Protein AF-A0AAD2CKQ7-F1 (afdb_monomer_lite)

Structure (mmCIF, N/CA/C/O backbone):
data_AF-A0AAD2CKQ7-F1
#
_entry.id   AF-A0AAD2CKQ7-F1
#
loop_
_atom_site.group_PDB
_atom_site.id
_atom_site.type_symbol
_atom_site.label_atom_id
_atom_site.label_alt_id
_atom_site.label_comp_id
_atom_site.label_asym_id
_atom_site.label_entity_id
_atom_site.label_seq_id
_atom_site.pdbx_PDB_ins_code
_atom_site.Cartn_x
_atom_site.Cartn_y
_atom_site.Cartn_z
_atom_site.occupancy
_atom_site.B_iso_or_equiv
_atom_site.auth_seq_id
_atom_site.auth_comp_id
_atom_site.auth_asym_id
_atom_site.auth_atom_id
_atom_site.pdbx_PDB_model_num
ATOM 1 N N . MET A 1 1 ? -35.924 -0.822 -44.229 1.00 29.89 1 MET A N 1
ATOM 2 C CA . MET A 1 1 ? -36.493 -1.014 -45.579 1.00 29.89 1 MET A CA 1
ATOM 3 C C . MET A 1 1 ? -35.326 -1.364 -46.501 1.00 29.89 1 MET A C 1
ATOM 5 O O . MET A 1 1 ? -34.455 -0.525 -46.632 1.00 29.89 1 MET A O 1
ATOM 9 N N . TRP A 1 2 ? -35.313 -2.608 -47.019 1.00 25.52 2 TRP A N 1
ATOM 10 C CA . TRP A 1 2 ? -34.448 -3.204 -48.075 1.00 25.52 2 TRP A CA 1
ATOM 11 C C . TRP A 1 2 ? -32.938 -3.377 -47.762 1.00 25.52 2 TRP A C 1
ATOM 13 O O . TRP A 1 2 ? -32.227 -2.394 -47.634 1.00 25.52 2 TRP A O 1
ATOM 23 N N . MET A 1 3 ? -32.444 -4.581 -47.395 1.00 25.06 3 MET A N 1
ATOM 24 C CA . MET A 1 3 ? -32.081 -5.797 -48.195 1.00 25.06 3 MET A CA 1
ATOM 25 C C . MET A 1 3 ? -30.834 -5.595 -49.085 1.00 25.06 3 MET A C 1
ATOM 27 O O . MET A 1 3 ? -30.822 -4.675 -49.887 1.00 25.06 3 MET A O 1
ATOM 31 N N . SER A 1 4 ? -29.747 -6.383 -48.984 1.00 27.98 4 SER A N 1
ATOM 32 C CA . SER A 1 4 ? -29.576 -7.836 -49.275 1.00 27.98 4 SER A CA 1
ATOM 33 C C . SER A 1 4 ? -28.221 -8.336 -48.671 1.00 27.98 4 SER A C 1
ATOM 35 O O . SER A 1 4 ? -27.315 -7.521 -48.556 1.00 27.98 4 SER A O 1
ATOM 37 N N . LYS A 1 5 ? -27.995 -9.522 -48.051 1.00 27.36 5 LYS A N 1
ATOM 38 C CA . LYS A 1 5 ? -28.009 -10.963 -48.466 1.00 27.36 5 LYS A CA 1
ATOM 39 C C . LYS A 1 5 ? -27.278 -11.205 -49.805 1.00 27.36 5 LYS A C 1
ATOM 41 O O . LYS A 1 5 ? -27.651 -10.577 -50.776 1.00 27.36 5 LYS A O 1
ATOM 46 N N . SER A 1 6 ? -26.302 -12.100 -50.022 1.00 26.55 6 SER A N 1
ATOM 47 C CA . SER A 1 6 ? -25.874 -13.408 -49.455 1.00 26.55 6 SER A CA 1
ATOM 48 C C . SER A 1 6 ? -24.613 -13.858 -50.268 1.00 26.55 6 SER A C 1
ATOM 50 O O . SER A 1 6 ? -24.426 -13.322 -51.355 1.00 26.55 6 SER A O 1
ATOM 52 N N . TRP A 1 7 ? -23.659 -14.695 -49.819 1.00 23.72 7 TRP A N 1
ATOM 53 C CA . TRP A 1 7 ? -23.533 -16.169 -50.021 1.00 23.72 7 TRP A CA 1
ATOM 54 C C . TRP A 1 7 ? -22.093 -16.592 -49.592 1.00 23.72 7 TRP A C 1
ATOM 56 O O . TRP A 1 7 ? -21.131 -16.028 -50.093 1.00 23.72 7 TRP A O 1
ATOM 66 N N . ILE A 1 8 ? -21.896 -17.382 -48.526 1.00 24.41 8 ILE A N 1
ATOM 67 C CA . ILE A 1 8 ? -21.467 -18.808 -48.465 1.00 24.41 8 ILE A CA 1
ATOM 68 C C . ILE A 1 8 ? -20.331 -19.257 -49.419 1.00 24.41 8 ILE A C 1
ATOM 70 O O . ILE A 1 8 ? -20.583 -19.493 -50.599 1.00 24.41 8 ILE A O 1
ATOM 74 N N . ARG A 1 9 ? -19.161 -19.619 -48.854 1.00 23.30 9 ARG A N 1
ATOM 75 C CA . ARG A 1 9 ? -18.547 -20.960 -49.019 1.00 23.30 9 ARG A CA 1
ATOM 76 C C . ARG A 1 9 ? -17.479 -21.258 -47.960 1.00 23.30 9 ARG A C 1
ATOM 78 O O . ARG A 1 9 ? -16.596 -20.454 -47.701 1.00 23.30 9 ARG A O 1
ATOM 85 N N . ALA A 1 10 ? -17.608 -22.445 -47.375 1.00 23.56 10 ALA A N 1
ATOM 86 C CA . ALA A 1 10 ? -16.708 -23.060 -46.416 1.00 23.56 10 ALA A CA 1
ATOM 87 C C . ALA A 1 10 ? -15.526 -23.756 -47.107 1.00 23.56 10 ALA A C 1
ATOM 89 O O . ALA A 1 10 ? -15.689 -24.318 -48.191 1.00 23.56 10 ALA A O 1
ATOM 90 N N . SER A 1 11 ? -14.392 -23.833 -46.414 1.00 25.00 11 SER A N 1
ATOM 91 C CA . SER A 1 11 ? -13.436 -24.931 -46.561 1.00 25.00 11 SER A CA 1
ATOM 92 C C . SER A 1 11 ? -12.751 -25.192 -45.223 1.00 25.00 11 SER A C 1
ATOM 94 O O . SER A 1 11 ? -11.941 -24.406 -44.743 1.00 25.00 11 SER A O 1
ATOM 96 N N . SER A 1 12 ? -13.140 -26.315 -44.637 1.00 24.30 12 SER A N 1
ATOM 97 C CA . SER A 1 12 ? -12.504 -27.035 -43.544 1.00 24.30 12 SER A CA 1
ATOM 98 C C . SER A 1 12 ? -11.055 -27.406 -43.865 1.00 24.30 12 SER A C 1
ATOM 100 O O . SER A 1 12 ? -10.814 -28.017 -44.906 1.00 24.30 12 SER A O 1
ATOM 102 N N . PHE A 1 13 ? -10.134 -27.177 -42.930 1.00 25.44 13 PHE A N 1
ATOM 103 C CA . PHE A 1 13 ? -8.939 -28.007 -42.790 1.00 25.44 13 PHE A CA 1
ATOM 104 C C . PHE A 1 13 ? -8.745 -28.358 -41.317 1.00 25.44 13 PHE A C 1
ATOM 106 O O . PHE A 1 13 ? -8.413 -27.524 -40.483 1.00 25.44 13 PHE A O 1
ATOM 113 N N . SER A 1 14 ? -9.029 -29.621 -41.014 1.00 24.16 14 SER A N 1
ATOM 114 C CA . SER A 1 14 ? -8.664 -30.301 -39.783 1.00 24.16 14 SER A CA 1
ATOM 115 C C . SER A 1 14 ? -7.227 -30.805 -39.907 1.00 24.16 14 SER A C 1
ATOM 117 O O . SER A 1 14 ? -6.934 -31.570 -40.828 1.00 24.16 14 SER A O 1
ATOM 119 N N . SER A 1 15 ? -6.362 -30.481 -38.955 1.00 26.81 15 SER A N 1
ATOM 120 C CA . SER A 1 15 ? -5.147 -31.259 -38.708 1.00 26.81 15 SER A CA 1
ATOM 121 C C . SER A 1 15 ? -4.995 -31.466 -37.210 1.00 26.81 15 SER A C 1
ATOM 123 O O . SER A 1 15 ? -4.489 -30.626 -36.474 1.00 26.81 15 SER A O 1
ATOM 125 N N . SER A 1 16 ? -5.502 -32.613 -36.776 1.00 25.00 16 SER A N 1
ATOM 126 C CA . SER A 1 16 ? -5.199 -33.248 -35.507 1.00 25.00 16 SER A CA 1
ATOM 127 C C . SER A 1 16 ? -3.737 -33.692 -35.495 1.00 25.00 16 SER A C 1
ATOM 129 O O . SER A 1 16 ? -3.376 -34.589 -36.262 1.00 25.00 16 SER A O 1
ATOM 131 N N . THR A 1 17 ? -2.929 -33.154 -34.586 1.00 26.72 17 THR A N 1
ATOM 132 C CA . THR A 1 17 ? -1.613 -33.722 -34.276 1.00 26.72 17 THR A CA 1
ATOM 133 C C . THR A 1 17 ? -1.633 -34.196 -32.832 1.00 26.72 17 THR A C 1
ATOM 135 O O . THR A 1 17 ? -1.589 -33.416 -31.887 1.00 26.72 17 THR A O 1
ATOM 138 N N . LYS A 1 18 ? -1.776 -35.515 -32.678 1.00 25.33 18 LYS A N 1
ATOM 139 C CA . LYS A 1 18 ? -1.589 -36.240 -31.422 1.00 25.33 18 LYS A CA 1
ATOM 140 C C . LYS A 1 18 ? -0.116 -36.138 -31.029 1.00 25.33 18 LYS A C 1
ATOM 142 O O . LYS A 1 18 ? 0.719 -36.688 -31.741 1.00 25.33 18 LYS A O 1
ATOM 147 N N . PHE A 1 19 ? 0.195 -35.516 -29.895 1.00 25.59 19 PHE A N 1
ATOM 148 C CA . PHE A 1 19 ? 1.486 -35.721 -29.243 1.00 25.59 19 PHE A CA 1
ATOM 149 C C . PHE A 1 19 ? 1.391 -36.917 -28.297 1.00 25.59 19 PHE A C 1
ATOM 151 O O . PHE A 1 19 ? 0.574 -36.968 -27.377 1.00 25.59 19 PHE A O 1
ATOM 158 N N . ALA A 1 20 ? 2.195 -37.930 -28.606 1.00 26.53 20 ALA A N 1
ATOM 159 C CA . ALA A 1 20 ? 2.332 -39.148 -27.838 1.00 26.53 20 ALA A CA 1
ATOM 160 C C . ALA A 1 20 ? 3.192 -38.891 -26.594 1.00 26.53 20 ALA A C 1
ATOM 162 O O . ALA A 1 20 ? 4.302 -38.373 -26.690 1.00 26.53 20 ALA A O 1
ATOM 163 N N . ARG A 1 21 ? 2.676 -39.313 -25.433 1.00 24.59 21 ARG A N 1
ATOM 164 C CA . ARG A 1 21 ? 3.439 -39.515 -24.197 1.00 24.59 21 ARG A CA 1
ATOM 165 C C . ARG A 1 21 ? 4.577 -40.503 -24.457 1.00 24.59 21 ARG A C 1
ATOM 167 O O . ARG A 1 21 ? 4.315 -41.665 -24.763 1.00 24.59 21 ARG A O 1
ATOM 174 N N . LEU A 1 22 ? 5.812 -40.059 -24.256 1.00 26.20 22 LEU A N 1
ATOM 175 C CA . LEU A 1 22 ? 6.962 -40.928 -24.033 1.00 26.20 22 LEU A CA 1
ATOM 176 C C . LEU A 1 22 ? 7.301 -40.888 -22.544 1.00 26.20 22 LEU A C 1
ATOM 178 O O . LEU A 1 22 ? 7.818 -39.911 -22.018 1.00 26.20 22 LEU A O 1
ATOM 182 N N . THR A 1 23 ? 6.943 -41.970 -21.864 1.00 25.59 23 THR A N 1
ATOM 183 C CA . THR A 1 23 ? 7.404 -42.307 -20.522 1.00 25.59 23 THR A CA 1
ATOM 184 C C . THR A 1 23 ? 8.798 -42.919 -20.624 1.00 25.59 23 THR A C 1
ATOM 186 O O . THR A 1 23 ? 8.941 -44.025 -21.147 1.00 25.59 23 THR A O 1
ATOM 189 N N . SER A 1 24 ? 9.811 -42.252 -20.082 1.00 27.64 24 SER A N 1
ATOM 190 C CA . SER A 1 24 ? 11.089 -42.875 -19.732 1.00 27.64 24 SER A CA 1
ATOM 191 C C . SER A 1 24 ? 11.426 -42.502 -18.298 1.00 27.64 24 SER A C 1
ATOM 193 O O . SER A 1 24 ? 11.694 -41.345 -17.987 1.00 27.64 24 SER A O 1
ATOM 195 N N . GLY A 1 25 ? 11.345 -43.498 -17.419 1.00 23.89 25 GLY A N 1
ATOM 196 C CA . GLY A 1 25 ? 11.754 -43.379 -16.034 1.00 23.89 25 GLY A CA 1
ATOM 197 C C . GLY A 1 25 ? 13.272 -43.322 -15.897 1.00 23.89 25 GLY A C 1
ATOM 198 O O . GLY A 1 25 ? 13.998 -44.056 -16.561 1.00 23.89 25 GLY A O 1
ATOM 199 N N . SER A 1 26 ? 13.724 -42.511 -14.952 1.00 25.97 26 SER A N 1
ATOM 200 C CA . SER A 1 26 ? 14.964 -42.738 -14.219 1.00 25.97 26 SER A CA 1
ATOM 201 C C . SER A 1 26 ? 14.782 -42.163 -12.820 1.00 25.97 26 SER A C 1
ATOM 203 O O . SER A 1 26 ? 14.951 -40.973 -12.573 1.00 25.97 26 SER A O 1
ATOM 205 N N . THR A 1 27 ? 14.367 -43.034 -11.908 1.00 25.06 27 THR A N 1
ATOM 206 C CA . THR A 1 27 ? 14.382 -42.818 -10.465 1.00 25.06 27 THR A CA 1
ATOM 207 C C . THR A 1 27 ? 15.829 -42.734 -9.982 1.00 25.06 27 THR A C 1
ATOM 209 O O . THR A 1 27 ? 16.533 -43.743 -10.010 1.00 25.06 27 THR A O 1
ATOM 212 N N . TYR A 1 28 ? 16.254 -41.570 -9.494 1.00 25.75 28 TYR A N 1
ATOM 213 C CA . TYR A 1 28 ? 17.411 -41.452 -8.607 1.00 25.75 28 TYR A CA 1
ATOM 214 C C . TYR A 1 28 ? 16.915 -41.185 -7.187 1.00 25.75 28 TYR A C 1
ATOM 216 O O . TYR A 1 28 ? 16.476 -40.093 -6.843 1.00 25.75 28 TYR A O 1
ATOM 224 N N . SER A 1 29 ? 16.960 -42.230 -6.363 1.00 23.78 29 SER A N 1
ATOM 225 C CA . SER A 1 29 ? 16.790 -42.151 -4.918 1.00 23.78 29 SER A CA 1
ATOM 226 C C . SER A 1 29 ? 18.104 -41.689 -4.285 1.00 23.78 29 SER A C 1
ATOM 228 O O . SER A 1 29 ? 19.080 -42.442 -4.291 1.00 23.78 29 SER A O 1
ATOM 230 N N . ILE A 1 30 ? 18.133 -40.491 -3.706 1.00 27.12 30 ILE A N 1
ATOM 231 C CA . ILE A 1 30 ? 19.192 -40.085 -2.775 1.00 27.12 30 ILE A CA 1
ATOM 232 C C . ILE A 1 30 ? 18.608 -40.158 -1.366 1.00 27.12 30 ILE A C 1
ATOM 234 O O . ILE A 1 30 ? 17.585 -39.553 -1.048 1.00 27.12 30 ILE A O 1
ATOM 238 N N . GLY A 1 31 ? 19.226 -41.019 -0.561 1.00 24.58 31 GLY A N 1
ATOM 239 C CA . GLY A 1 31 ? 18.779 -41.387 0.771 1.00 24.58 31 GLY A CA 1
ATOM 240 C C . GLY A 1 31 ? 18.849 -40.232 1.764 1.00 24.58 31 GLY A C 1
ATOM 241 O O . GLY A 1 31 ? 19.818 -39.479 1.821 1.00 24.58 31 GLY A O 1
ATOM 242 N N . ARG A 1 32 ? 17.810 -40.164 2.599 1.00 25.25 32 ARG A N 1
ATOM 243 C CA . ARG A 1 32 ? 17.766 -39.385 3.835 1.00 25.25 32 ARG A CA 1
ATOM 244 C C . ARG A 1 32 ? 18.833 -39.904 4.803 1.00 25.25 32 ARG A C 1
ATOM 246 O O . ARG A 1 32 ? 18.705 -41.008 5.327 1.00 25.25 32 ARG A O 1
ATOM 253 N N . GLY A 1 33 ? 19.854 -39.093 5.062 1.00 24.55 33 GLY A N 1
ATOM 254 C CA . GLY A 1 33 ? 20.754 -39.246 6.201 1.00 24.55 33 GLY A CA 1
ATOM 255 C C . GLY A 1 33 ? 20.252 -38.405 7.369 1.00 24.55 33 GLY A C 1
ATOM 256 O O . GLY A 1 33 ? 20.341 -37.183 7.339 1.00 24.55 33 GLY A O 1
ATOM 257 N N . ALA A 1 34 ? 19.702 -39.063 8.387 1.00 24.70 34 ALA A N 1
ATOM 258 C CA . ALA A 1 34 ? 19.396 -38.455 9.672 1.00 24.70 34 ALA A CA 1
ATOM 259 C C . ALA A 1 34 ? 20.703 -38.105 10.404 1.00 24.70 34 ALA A C 1
ATOM 261 O O . ALA A 1 34 ? 21.556 -38.976 10.571 1.00 24.70 34 ALA A O 1
ATOM 262 N N . VAL A 1 35 ? 20.843 -36.870 10.890 1.00 26.34 35 VAL A N 1
ATOM 263 C CA . VAL A 1 35 ? 21.861 -36.524 11.891 1.00 26.34 35 VAL A CA 1
ATOM 264 C C . VAL A 1 35 ? 21.149 -36.118 13.170 1.00 26.34 35 VAL A C 1
ATOM 266 O O . VAL A 1 35 ? 20.368 -35.171 13.220 1.00 26.34 35 VAL A O 1
ATOM 269 N N . ALA A 1 36 ? 21.390 -36.934 14.188 1.00 26.30 36 ALA A N 1
ATOM 270 C CA . ALA A 1 36 ? 20.839 -36.817 15.515 1.00 26.30 36 ALA A CA 1
ATOM 271 C C . ALA A 1 36 ? 21.493 -35.675 16.304 1.00 26.30 36 ALA A C 1
ATOM 273 O O . ALA A 1 36 ? 22.701 -35.458 16.251 1.00 26.30 36 ALA A O 1
ATOM 274 N N . ASN A 1 37 ? 20.651 -35.021 17.102 1.00 25.03 37 ASN A N 1
ATOM 275 C CA . ASN A 1 37 ? 20.989 -34.216 18.269 1.00 25.03 37 ASN A CA 1
ATOM 276 C C . ASN A 1 37 ? 22.125 -34.826 19.110 1.00 25.03 37 ASN A C 1
ATOM 278 O O . ASN A 1 37 ? 21.982 -35.936 19.625 1.00 25.03 37 ASN A O 1
ATOM 282 N N . SER A 1 38 ? 23.152 -34.034 19.420 1.00 26.52 38 SER A N 1
ATOM 283 C CA . SER A 1 38 ? 23.888 -34.184 20.677 1.00 26.52 38 SER A CA 1
ATOM 284 C C . SER A 1 38 ? 24.125 -32.817 21.326 1.00 26.52 38 SER A C 1
ATOM 286 O O . SER A 1 38 ? 24.982 -32.021 20.959 1.00 26.52 38 SER A O 1
ATOM 288 N N . LYS A 1 39 ? 23.302 -32.545 22.342 1.00 25.81 39 LYS A N 1
ATOM 289 C CA . LYS A 1 39 ? 23.585 -31.569 23.392 1.00 25.81 39 LYS A CA 1
ATOM 290 C C . LYS A 1 39 ? 24.704 -32.138 24.262 1.00 25.81 39 LYS A C 1
ATOM 292 O O . LYS A 1 39 ? 24.508 -33.196 24.853 1.00 25.81 39 LYS A O 1
ATOM 297 N N . GLN A 1 40 ? 25.792 -31.401 24.455 1.00 26.11 40 GLN A N 1
ATOM 298 C CA . GLN A 1 40 ? 26.602 -31.533 25.665 1.00 26.11 40 GLN A CA 1
ATOM 299 C C . GLN A 1 40 ? 27.195 -30.175 26.055 1.00 26.11 40 GLN A C 1
ATOM 301 O O . GLN A 1 40 ? 28.086 -29.640 25.407 1.00 26.11 40 GLN A O 1
ATOM 306 N N . ARG A 1 41 ? 26.631 -29.614 27.130 1.00 24.67 41 ARG A N 1
ATOM 307 C CA . ARG A 1 41 ? 27.203 -28.532 27.937 1.00 24.67 41 ARG A CA 1
ATOM 308 C C . ARG A 1 41 ? 28.210 -29.136 28.913 1.00 24.67 41 ARG A C 1
ATOM 310 O O . ARG A 1 41 ? 27.908 -30.187 29.468 1.00 24.67 41 ARG A O 1
ATOM 317 N N . HIS A 1 42 ? 29.294 -28.422 29.206 1.00 26.64 42 HIS A N 1
ATOM 318 C CA . HIS A 1 42 ? 29.946 -28.362 30.525 1.00 26.64 42 HIS A CA 1
ATOM 319 C C . HIS A 1 42 ? 30.904 -27.141 30.577 1.00 26.64 42 HIS A C 1
ATOM 321 O O . HIS A 1 42 ? 31.173 -26.567 29.523 1.00 26.64 42 HIS A O 1
ATOM 327 N N . PRO A 1 43 ? 31.298 -26.643 31.767 1.00 34.75 43 PRO A N 1
ATOM 328 C CA . PRO A 1 43 ? 31.073 -25.245 32.142 1.00 34.75 43 PRO A CA 1
ATOM 329 C C . PRO A 1 43 ? 32.350 -24.437 32.450 1.00 34.75 43 PRO A C 1
ATOM 331 O O . PRO A 1 43 ? 33.439 -24.987 32.557 1.00 34.75 43 PRO A O 1
ATOM 334 N N . ASP A 1 44 ? 32.131 -23.132 32.649 1.00 26.61 44 ASP A N 1
ATOM 335 C CA . ASP A 1 44 ? 32.831 -22.190 33.535 1.00 26.61 44 ASP A CA 1
ATOM 336 C C . ASP A 1 44 ? 34.367 -22.164 33.580 1.00 26.61 44 ASP A C 1
ATOM 338 O O . ASP A 1 44 ? 35.000 -23.017 34.191 1.00 26.61 44 ASP A O 1
ATOM 342 N N . LEU A 1 45 ? 34.939 -21.022 33.172 1.00 26.75 45 LEU A N 1
ATOM 343 C CA . LEU A 1 45 ? 36.064 -20.406 33.885 1.00 26.75 45 LEU A CA 1
ATOM 344 C C . LEU A 1 45 ? 35.977 -18.871 33.807 1.00 26.75 45 LEU A C 1
ATOM 346 O O . LEU A 1 45 ? 35.940 -18.262 32.741 1.00 26.75 45 LEU A O 1
ATOM 350 N N . LYS A 1 46 ? 35.896 -18.261 34.993 1.00 27.98 46 LYS A N 1
ATOM 351 C CA . LYS A 1 46 ? 35.816 -16.821 35.258 1.00 27.98 46 LYS A CA 1
ATOM 352 C C . LYS A 1 46 ? 37.187 -16.139 35.148 1.00 27.98 46 LYS A C 1
ATOM 354 O O . LYS A 1 46 ? 38.170 -16.682 35.630 1.00 27.98 46 LYS A O 1
ATOM 359 N N . ARG A 1 47 ? 37.129 -14.876 34.695 1.00 26.34 47 ARG A N 1
ATOM 360 C CA . ARG A 1 47 ? 37.906 -13.675 35.086 1.00 26.34 47 ARG A CA 1
ATOM 361 C C . ARG A 1 47 ? 39.434 -13.776 35.166 1.00 26.34 47 ARG A C 1
ATOM 363 O O . ARG A 1 47 ? 39.958 -14.403 36.073 1.00 26.34 47 ARG A O 1
ATOM 370 N N . LEU A 1 48 ? 40.096 -12.880 34.431 1.00 25.19 48 LEU A N 1
ATOM 371 C CA . LEU A 1 48 ? 41.078 -11.950 35.000 1.00 25.19 48 LEU A CA 1
ATOM 372 C C . LEU A 1 48 ? 41.094 -10.645 34.191 1.00 25.19 48 LEU A C 1
ATOM 374 O O . LEU A 1 48 ? 40.838 -10.625 32.992 1.00 25.19 48 LEU A O 1
ATOM 378 N N . SER A 1 49 ? 41.282 -9.557 34.921 1.00 25.31 49 SER A N 1
ATOM 379 C CA . SER A 1 49 ? 41.109 -8.158 34.552 1.00 25.31 49 SER A CA 1
ATOM 380 C C . SER A 1 49 ? 42.418 -7.478 34.130 1.00 25.31 49 SER A C 1
ATOM 382 O O . SER A 1 49 ? 43.498 -7.998 34.385 1.00 25.31 49 SER A O 1
ATOM 384 N N . SER A 1 50 ? 42.244 -6.242 33.643 1.00 26.88 50 SER A N 1
ATOM 385 C CA . SER A 1 50 ? 43.128 -5.062 33.728 1.00 26.88 50 SER A CA 1
ATOM 386 C C . SER A 1 50 ? 44.287 -4.906 32.729 1.00 26.88 50 SER A C 1
ATOM 388 O O . SER A 1 50 ? 45.356 -5.478 32.897 1.00 26.88 50 SER A O 1
ATOM 390 N N . SER A 1 51 ? 44.035 -4.023 31.749 1.00 24.52 51 SER A N 1
ATOM 391 C CA . SER A 1 51 ? 44.798 -2.809 31.384 1.00 24.52 51 SER A CA 1
ATOM 392 C C . SER A 1 51 ? 46.333 -2.838 31.367 1.00 24.52 51 SER A C 1
ATOM 394 O O . SER A 1 51 ? 46.942 -2.949 32.426 1.00 24.52 51 SER A O 1
ATOM 396 N N . LEU A 1 52 ? 46.927 -2.502 30.210 1.00 24.45 52 LEU A N 1
ATOM 397 C CA . LEU A 1 52 ? 47.967 -1.464 30.079 1.00 24.45 52 LEU A CA 1
ATOM 398 C C . LEU A 1 52 ? 48.303 -1.180 28.603 1.00 24.45 52 LEU A C 1
ATOM 400 O O . LEU A 1 52 ? 48.658 -2.070 27.839 1.00 24.45 52 LEU A O 1
ATOM 404 N N . VAL A 1 53 ? 48.190 0.097 28.242 1.00 25.72 53 VAL A N 1
ATOM 405 C CA . VAL A 1 53 ? 48.774 0.729 27.056 1.00 25.72 53 VAL A CA 1
ATOM 406 C C . VAL A 1 53 ? 50.233 1.049 27.374 1.00 25.72 53 VAL A C 1
ATOM 408 O O . VAL A 1 53 ? 50.461 1.746 28.359 1.00 25.72 53 VAL A O 1
ATOM 411 N N . THR A 1 54 ? 51.181 0.638 26.526 1.00 26.14 54 THR A N 1
ATOM 412 C CA . THR A 1 54 ? 52.396 1.420 26.219 1.00 26.14 54 THR A CA 1
ATOM 413 C C . THR A 1 54 ? 53.131 0.883 24.991 1.00 26.14 54 THR A C 1
ATOM 415 O O . THR A 1 54 ? 53.167 -0.312 24.718 1.00 26.14 54 THR A O 1
ATOM 418 N N . ALA A 1 55 ? 53.696 1.829 24.246 1.00 25.11 55 ALA A N 1
ATOM 419 C CA . ALA A 1 55 ? 54.362 1.685 22.965 1.00 25.11 55 ALA A CA 1
ATOM 420 C C . ALA A 1 55 ? 55.828 1.204 23.050 1.00 25.11 55 ALA A C 1
ATOM 422 O O . ALA A 1 55 ? 56.463 1.301 24.097 1.00 25.11 55 ALA A O 1
ATOM 423 N N . ALA A 1 56 ? 56.348 0.863 21.860 1.00 28.23 56 ALA A N 1
ATOM 424 C CA . ALA A 1 56 ? 57.743 0.960 21.408 1.00 28.23 56 ALA A CA 1
ATOM 425 C C . ALA A 1 56 ? 58.732 -0.148 21.836 1.00 28.23 56 ALA A C 1
ATOM 427 O O . ALA A 1 56 ? 59.170 -0.208 22.979 1.00 28.23 56 ALA A O 1
ATOM 428 N N . ASN A 1 57 ? 59.200 -0.968 20.886 1.00 27.09 57 ASN A N 1
ATOM 429 C CA . ASN A 1 57 ? 60.408 -0.686 20.088 1.00 27.09 57 ASN A CA 1
ATOM 430 C C . ASN A 1 57 ? 60.909 -1.933 19.341 1.00 27.09 57 ASN A C 1
ATOM 432 O O . ASN A 1 57 ? 60.963 -3.033 19.888 1.00 27.09 57 ASN A O 1
ATOM 436 N N . ASP A 1 58 ? 61.352 -1.697 18.106 1.00 34.28 58 ASP A N 1
ATOM 437 C CA . ASP A 1 58 ? 62.159 -2.597 17.289 1.00 34.28 58 ASP A CA 1
ATOM 438 C C . ASP A 1 58 ? 63.342 -3.182 18.068 1.00 34.28 58 ASP A C 1
ATOM 440 O O . ASP A 1 58 ? 64.135 -2.462 18.678 1.00 34.28 58 ASP A O 1
ATOM 444 N N . THR A 1 59 ? 63.521 -4.501 18.000 1.00 28.86 59 THR A N 1
ATOM 445 C CA . THR A 1 59 ? 64.823 -5.118 18.284 1.00 28.86 59 THR A CA 1
ATOM 446 C C . THR A 1 59 ? 65.057 -6.318 17.376 1.00 28.86 59 THR A C 1
ATOM 448 O O . THR A 1 59 ? 64.550 -7.418 17.581 1.00 28.86 59 THR A O 1
ATOM 451 N N . THR A 1 60 ? 65.858 -6.085 16.342 1.00 28.39 60 THR A N 1
ATOM 452 C CA . THR A 1 60 ? 66.375 -7.087 15.413 1.00 28.39 60 THR A CA 1
ATOM 453 C C . THR A 1 60 ? 67.394 -7.971 16.135 1.00 28.39 60 THR A C 1
ATOM 455 O O . THR A 1 60 ? 68.477 -7.515 16.503 1.00 28.39 60 THR A O 1
ATOM 458 N N . VAL A 1 61 ? 67.077 -9.251 16.332 1.00 28.38 61 VAL A N 1
ATOM 459 C CA . VAL A 1 61 ? 68.037 -10.248 16.831 1.00 28.38 61 VAL A CA 1
ATOM 460 C C . VAL A 1 61 ? 68.750 -10.871 15.632 1.00 28.38 61 VAL A C 1
ATOM 462 O O . VAL A 1 61 ? 68.141 -11.576 14.832 1.00 28.38 61 VAL A O 1
ATOM 465 N N . THR A 1 62 ? 70.051 -10.604 15.501 1.00 28.33 62 THR A N 1
ATOM 466 C CA . THR A 1 62 ? 70.906 -11.209 14.468 1.00 28.33 62 THR A CA 1
ATOM 467 C C . THR A 1 62 ? 71.625 -12.417 15.066 1.00 28.33 62 THR A C 1
ATOM 469 O O . THR A 1 62 ? 72.438 -12.251 15.972 1.00 28.33 62 THR A O 1
ATOM 472 N N . ILE A 1 63 ? 71.354 -13.625 14.565 1.00 33.94 63 ILE A N 1
ATOM 473 C CA . ILE A 1 63 ? 72.156 -14.826 14.850 1.00 33.94 63 ILE A CA 1
ATOM 474 C C . ILE A 1 63 ? 72.923 -15.181 13.576 1.00 33.94 63 ILE A C 1
ATOM 476 O O . ILE A 1 63 ? 72.329 -15.448 12.534 1.00 33.94 63 ILE A O 1
ATOM 480 N N . THR A 1 64 ? 74.250 -15.151 13.657 1.00 31.66 64 THR A N 1
ATOM 481 C CA . THR A 1 64 ? 75.172 -15.591 12.608 1.00 31.66 64 THR A CA 1
ATOM 482 C C . THR A 1 64 ? 75.464 -17.084 12.752 1.00 31.66 64 THR A C 1
ATOM 484 O O . THR A 1 64 ? 75.916 -17.527 13.807 1.00 31.66 64 THR A O 1
ATOM 487 N N . ASP A 1 65 ? 75.263 -17.85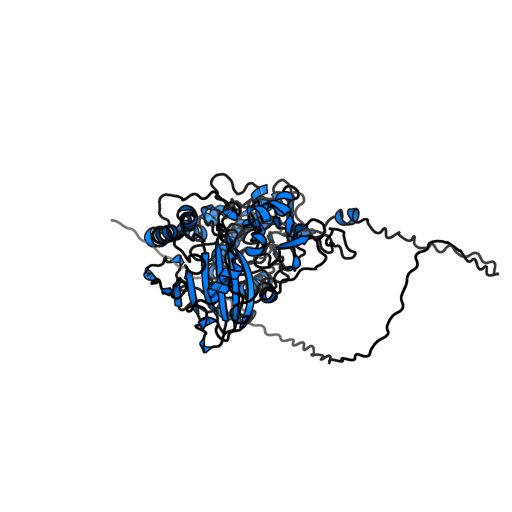3 11.679 1.00 34.50 65 ASP A N 1
ATOM 488 C CA . ASP A 1 65 ? 75.841 -19.192 11.539 1.00 34.50 65 ASP A CA 1
ATOM 489 C C . ASP A 1 65 ? 77.103 -19.137 10.663 1.00 34.50 65 ASP A C 1
ATOM 491 O O . ASP A 1 65 ? 77.174 -18.460 9.632 1.00 34.50 65 ASP A O 1
ATOM 495 N N . LYS A 1 66 ? 78.126 -19.841 11.142 1.00 42.50 66 LYS A N 1
ATOM 496 C CA . LYS A 1 66 ? 79.456 -20.016 10.578 1.00 42.50 66 LYS A CA 1
ATOM 497 C C . LYS A 1 66 ? 79.417 -21.112 9.519 1.00 42.50 66 LYS A C 1
ATOM 499 O O . LYS A 1 66 ? 79.789 -22.248 9.793 1.00 42.50 66 LYS A O 1
ATOM 504 N N . GLN A 1 67 ? 79.077 -20.750 8.291 1.00 38.38 67 GLN A N 1
ATOM 505 C CA . GLN A 1 67 ? 79.478 -21.495 7.097 1.00 38.38 67 GLN A CA 1
ATOM 506 C C . GLN A 1 67 ? 79.359 -20.562 5.892 1.00 38.38 67 GLN A C 1
ATOM 508 O O . GLN A 1 67 ? 78.268 -20.169 5.494 1.00 38.38 67 GLN A O 1
ATOM 513 N N . GLY A 1 68 ? 80.510 -20.138 5.364 1.00 45.72 68 GLY A N 1
ATOM 514 C CA . GLY A 1 68 ? 80.629 -19.148 4.296 1.00 45.72 68 GLY A CA 1
ATOM 515 C C . GLY A 1 68 ? 80.117 -19.639 2.944 1.00 45.72 68 GLY A C 1
ATOM 516 O O . GLY A 1 68 ? 80.918 -19.891 2.052 1.00 45.72 68 GLY A O 1
ATOM 517 N N . ASN A 1 69 ? 78.795 -19.704 2.788 1.00 38.84 69 ASN A N 1
ATOM 518 C CA . ASN A 1 69 ? 78.112 -19.831 1.508 1.00 38.84 69 ASN A CA 1
ATOM 519 C C . ASN A 1 69 ? 77.134 -18.665 1.324 1.00 38.84 69 ASN A C 1
ATOM 521 O O . ASN A 1 69 ? 76.304 -18.377 2.183 1.00 38.84 69 ASN A O 1
ATOM 525 N N . THR A 1 70 ? 77.248 -17.989 0.183 1.00 39.66 70 THR A N 1
ATOM 526 C CA . THR A 1 70 ? 76.372 -16.894 -0.244 1.00 39.66 70 THR A CA 1
ATOM 527 C C . THR A 1 70 ? 74.940 -17.416 -0.433 1.00 39.66 70 THR A C 1
ATOM 529 O O . THR A 1 70 ? 74.741 -18.305 -1.264 1.00 39.66 70 THR A O 1
ATOM 532 N N . PRO A 1 71 ? 73.919 -16.894 0.274 1.00 37.44 71 PRO A N 1
ATOM 533 C CA . PRO A 1 71 ? 72.542 -17.286 0.013 1.00 37.44 71 PRO A CA 1
ATOM 534 C C . PRO A 1 71 ? 72.059 -16.629 -1.283 1.00 37.44 71 PRO A C 1
ATOM 536 O O . PRO A 1 71 ? 72.140 -15.411 -1.452 1.00 37.44 71 PRO A O 1
ATOM 539 N N . LEU A 1 72 ? 71.538 -17.450 -2.194 1.00 33.75 72 LEU A N 1
ATOM 540 C CA . LEU A 1 72 ? 70.729 -17.029 -3.336 1.00 33.75 72 LEU A CA 1
ATOM 541 C C . LEU A 1 72 ? 69.661 -16.022 -2.873 1.00 33.75 72 LEU A C 1
ATOM 543 O O . LEU A 1 72 ? 68.886 -16.316 -1.962 1.00 33.75 72 LEU A O 1
ATOM 547 N N . LYS A 1 73 ? 69.603 -14.846 -3.516 1.00 30.30 73 LYS A N 1
ATOM 548 C CA . LYS A 1 73 ? 68.500 -13.885 -3.366 1.00 30.30 73 LYS A CA 1
ATOM 549 C C . LYS A 1 73 ? 67.198 -14.570 -3.784 1.00 30.30 73 LYS A C 1
ATOM 551 O O . LYS A 1 73 ? 66.843 -14.590 -4.959 1.00 30.30 73 LYS A O 1
ATOM 556 N N . ARG A 1 74 ? 66.474 -15.115 -2.812 1.00 30.23 74 ARG A N 1
ATOM 557 C CA . ARG A 1 74 ? 65.048 -15.391 -2.947 1.00 30.23 74 ARG A CA 1
ATOM 558 C C . ARG A 1 74 ? 64.381 -14.019 -3.033 1.00 30.23 74 ARG A C 1
ATOM 560 O O . ARG A 1 74 ? 64.410 -13.274 -2.056 1.00 30.23 74 ARG A O 1
ATOM 567 N N . GLN A 1 75 ? 63.870 -13.645 -4.208 1.00 30.62 75 GLN A N 1
ATOM 568 C CA . GLN A 1 75 ? 62.923 -12.537 -4.292 1.00 30.62 75 GLN A CA 1
ATOM 569 C C . GLN A 1 75 ? 61.782 -12.888 -3.337 1.00 30.62 75 GLN A C 1
ATOM 571 O O . GLN A 1 75 ? 61.071 -13.871 -3.545 1.00 30.62 75 GLN A O 1
ATOM 576 N N . GLN A 1 76 ? 61.670 -12.140 -2.239 1.00 28.39 76 GLN A N 1
ATOM 577 C CA . GLN A 1 76 ? 60.406 -12.069 -1.526 1.00 28.39 76 GLN A CA 1
ATOM 578 C C . GLN A 1 76 ? 59.372 -11.617 -2.565 1.00 28.39 76 GLN A C 1
ATOM 580 O O . GLN A 1 76 ? 59.676 -10.673 -3.306 1.00 28.39 76 GLN A O 1
ATOM 585 N N . PRO A 1 77 ? 58.192 -12.257 -2.673 1.00 32.12 77 PRO A N 1
ATOM 586 C CA . PRO A 1 77 ? 57.086 -11.574 -3.319 1.00 32.12 77 PRO A CA 1
ATOM 587 C C . PRO A 1 77 ? 56.981 -10.235 -2.597 1.00 32.12 77 PRO A C 1
ATOM 589 O O . PRO A 1 77 ? 56.989 -10.202 -1.362 1.00 32.12 77 PRO A O 1
ATOM 592 N N . SER A 1 78 ? 57.012 -9.135 -3.352 1.00 31.67 78 SER A N 1
ATOM 593 C CA . SER A 1 78 ? 56.666 -7.836 -2.795 1.00 31.67 78 SER A CA 1
ATOM 594 C C . SER A 1 78 ? 55.390 -8.065 -2.008 1.00 31.67 78 SER A C 1
ATOM 596 O O . SER A 1 78 ? 54.412 -8.546 -2.583 1.00 31.67 78 SER A O 1
ATOM 598 N N . ALA A 1 79 ? 55.421 -7.805 -0.702 1.00 34.00 79 ALA A N 1
ATOM 599 C CA . ALA A 1 79 ? 54.195 -7.591 0.026 1.00 34.00 79 ALA A CA 1
ATOM 600 C C . ALA A 1 79 ? 53.513 -6.460 -0.741 1.00 34.00 79 ALA A C 1
ATOM 602 O O . ALA A 1 79 ? 53.917 -5.303 -0.630 1.00 34.00 79 ALA A O 1
ATOM 603 N N . SER A 1 80 ? 52.570 -6.809 -1.620 1.00 34.34 80 SER A N 1
ATOM 604 C CA . SER A 1 80 ? 51.536 -5.883 -2.020 1.00 34.34 80 SER A CA 1
ATOM 605 C C . SER A 1 80 ? 50.951 -5.490 -0.685 1.00 34.34 80 SER A C 1
ATOM 607 O O . SER A 1 80 ? 50.333 -6.316 -0.011 1.00 34.34 80 SER A O 1
ATOM 609 N N . SER A 1 81 ? 51.292 -4.292 -0.222 1.00 34.66 81 SER A N 1
ATOM 610 C CA . SER A 1 81 ? 50.573 -3.673 0.867 1.00 34.66 81 SER A CA 1
ATOM 611 C C . SER A 1 81 ? 49.120 -3.749 0.433 1.00 34.66 81 SER A C 1
ATOM 613 O O . SER A 1 81 ? 48.730 -3.039 -0.495 1.00 34.66 81 SER A O 1
ATOM 615 N N . VAL A 1 82 ? 48.361 -4.676 1.017 1.00 35.94 82 VAL A N 1
ATOM 616 C CA . VAL A 1 82 ? 46.908 -4.613 0.992 1.00 35.94 82 VAL A CA 1
ATOM 617 C C . VAL A 1 82 ? 46.634 -3.327 1.745 1.00 35.94 82 VAL A C 1
ATOM 619 O O . VAL A 1 82 ? 46.701 -3.271 2.972 1.00 35.94 82 VAL A O 1
ATOM 622 N N . ARG A 1 83 ? 46.561 -2.234 0.990 1.00 38.88 83 ARG A N 1
ATOM 623 C CA . ARG A 1 83 ? 46.228 -0.929 1.518 1.00 38.88 83 ARG A CA 1
ATOM 624 C C . ARG A 1 83 ? 44.783 -1.094 1.953 1.00 38.88 83 ARG A C 1
ATOM 626 O O . ARG A 1 83 ? 43.931 -1.256 1.090 1.00 38.88 83 ARG A O 1
ATOM 633 N N . CYS A 1 84 ? 44.527 -1.126 3.263 1.00 46.22 84 CYS A N 1
ATOM 634 C CA . CYS A 1 84 ? 43.164 -0.945 3.747 1.00 46.22 84 CYS A CA 1
ATOM 635 C C . CYS A 1 84 ? 42.682 0.369 3.145 1.00 46.22 84 CYS A C 1
ATOM 637 O O . CYS A 1 84 ? 43.271 1.424 3.409 1.00 46.22 84 CYS A O 1
ATOM 639 N N . MET A 1 85 ? 41.703 0.264 2.254 1.00 55.69 85 MET A N 1
ATOM 640 C CA . MET A 1 85 ? 41.088 1.417 1.626 1.00 55.69 85 MET A CA 1
ATOM 641 C C . MET A 1 85 ? 40.465 2.262 2.729 1.00 55.69 85 MET A C 1
ATOM 643 O O . MET A 1 85 ? 39.955 1.744 3.726 1.00 55.69 85 MET A O 1
ATOM 647 N N . SER A 1 86 ? 40.593 3.576 2.604 1.00 62.06 86 SER A N 1
ATOM 648 C CA . SER A 1 86 ? 39.882 4.477 3.502 1.00 62.06 86 SER A CA 1
ATOM 649 C C . SER A 1 86 ? 38.372 4.328 3.301 1.00 62.06 86 SER A C 1
ATOM 651 O O . SER A 1 86 ? 37.917 3.935 2.230 1.00 62.06 86 SER A O 1
ATOM 653 N N . SER A 1 87 ? 37.584 4.684 4.314 1.00 60.81 87 SER A N 1
ATOM 654 C CA . SER A 1 87 ? 36.119 4.644 4.233 1.00 60.81 87 SER A CA 1
ATOM 655 C C . SER A 1 87 ? 35.558 5.439 3.048 1.00 60.81 87 SER A C 1
ATOM 657 O O . SER A 1 87 ? 34.570 5.020 2.464 1.00 60.81 87 SER A O 1
ATOM 659 N N . SER A 1 88 ? 36.203 6.546 2.660 1.00 60.88 88 SER A N 1
ATOM 660 C CA . SER A 1 88 ? 35.847 7.299 1.447 1.00 60.88 88 SER A CA 1
ATOM 661 C C . SER A 1 88 ? 36.143 6.498 0.180 1.00 60.88 88 SER A C 1
ATOM 663 O O . SER A 1 88 ? 35.281 6.384 -0.676 1.00 60.88 88 SER A O 1
ATOM 665 N N . GLU A 1 89 ? 37.330 5.886 0.086 1.00 61.84 89 GLU A N 1
ATOM 666 C CA . GLU A 1 89 ? 37.730 5.098 -1.089 1.00 61.84 89 GLU A CA 1
ATOM 667 C C . GLU A 1 89 ? 36.819 3.876 -1.312 1.00 61.84 89 GLU A C 1
ATOM 669 O O . GLU A 1 89 ? 36.615 3.505 -2.459 1.00 61.84 89 GLU A O 1
ATOM 674 N N . MET A 1 90 ? 36.252 3.276 -0.254 1.00 68.44 90 MET A N 1
ATOM 675 C CA . MET A 1 90 ? 35.302 2.153 -0.368 1.00 68.44 90 MET A CA 1
ATOM 676 C C . MET A 1 90 ? 33.935 2.581 -0.921 1.00 68.44 90 MET A C 1
ATOM 678 O O . MET A 1 90 ? 33.317 1.856 -1.693 1.00 68.44 90 MET A O 1
ATOM 682 N N . VAL A 1 91 ? 33.449 3.763 -0.532 1.00 73.69 91 VAL A N 1
ATOM 683 C CA . VAL A 1 91 ? 32.157 4.294 -1.004 1.00 73.69 91 VAL A CA 1
ATOM 684 C C . VAL A 1 91 ? 32.261 4.809 -2.445 1.00 73.69 91 VAL A C 1
ATOM 686 O O . VAL A 1 91 ? 31.273 4.795 -3.177 1.00 73.69 91 VAL A O 1
ATOM 689 N N . ASP A 1 92 ? 33.460 5.207 -2.867 1.00 79.00 92 ASP A N 1
ATOM 690 C CA . ASP A 1 92 ? 33.746 5.695 -4.218 1.00 79.00 92 ASP A CA 1
ATOM 691 C C . ASP A 1 92 ? 34.030 4.563 -5.234 1.00 79.00 92 ASP A C 1
ATOM 693 O O . ASP A 1 92 ? 34.269 4.845 -6.411 1.00 79.00 92 ASP A O 1
ATOM 697 N N . GLU A 1 93 ? 34.000 3.285 -4.824 1.00 81.81 93 GLU A N 1
ATOM 698 C CA . GLU A 1 93 ? 34.170 2.164 -5.756 1.00 81.81 93 GLU A CA 1
ATOM 699 C C . GLU A 1 93 ? 33.001 2.071 -6.761 1.00 81.81 93 GLU A C 1
ATOM 701 O O . GLU A 1 93 ? 31.829 2.300 -6.403 1.00 81.81 93 GLU A O 1
ATOM 706 N N . PRO A 1 94 ? 33.301 1.730 -8.034 1.00 87.19 94 PRO A N 1
ATOM 707 C CA . PRO A 1 94 ? 32.269 1.487 -9.029 1.00 87.19 94 PRO A CA 1
ATOM 708 C C . PRO A 1 94 ? 31.406 0.301 -8.596 1.00 87.19 94 PRO A C 1
ATOM 710 O O . PRO A 1 94 ? 31.911 -0.700 -8.092 1.00 87.19 94 PRO A O 1
ATOM 713 N N . ARG A 1 95 ? 30.094 0.427 -8.789 1.00 93.25 95 ARG A N 1
ATOM 714 C CA . ARG A 1 95 ? 29.144 -0.649 -8.512 1.00 93.25 95 ARG A CA 1
ATOM 715 C C . ARG A 1 95 ? 29.254 -1.720 -9.599 1.00 93.25 95 ARG A C 1
ATOM 717 O O . ARG A 1 95 ? 29.487 -1.403 -10.767 1.00 93.25 95 ARG A O 1
ATOM 724 N N . GLU A 1 96 ? 29.049 -2.980 -9.226 1.00 93.75 96 GLU A N 1
ATOM 725 C CA . GLU A 1 96 ? 28.761 -4.018 -10.218 1.00 93.75 96 GLU A CA 1
ATOM 726 C C . GLU A 1 96 ? 27.425 -3.714 -10.902 1.00 93.75 96 GLU A C 1
ATOM 728 O O . GLU A 1 96 ? 26.550 -3.077 -10.307 1.00 93.75 96 GLU A O 1
ATOM 733 N N . SER A 1 97 ? 27.271 -4.148 -12.154 1.00 94.69 97 SER A N 1
ATOM 734 C CA . SER A 1 97 ? 26.060 -3.882 -12.927 1.00 94.69 97 SER A CA 1
ATOM 735 C C . SER A 1 97 ? 25.553 -5.113 -13.667 1.00 94.69 97 SER A C 1
ATOM 737 O O . SER A 1 97 ? 26.334 -5.965 -14.089 1.00 94.69 97 SER A O 1
ATOM 739 N N . MET A 1 98 ? 24.234 -5.186 -13.820 1.00 96.25 98 MET A N 1
ATOM 740 C CA . MET A 1 98 ? 23.523 -6.150 -14.660 1.00 96.25 98 MET A CA 1
ATOM 741 C C . MET A 1 98 ? 22.540 -5.403 -15.559 1.00 96.25 98 MET A C 1
ATOM 743 O O . MET A 1 98 ? 22.016 -4.361 -15.163 1.00 96.25 98 MET A O 1
ATOM 747 N N . ALA A 1 99 ? 22.253 -5.943 -16.742 1.00 96.81 99 ALA A N 1
ATOM 748 C CA . ALA A 1 99 ? 21.315 -5.349 -17.686 1.00 96.81 99 ALA A CA 1
ATOM 749 C C . ALA A 1 99 ? 20.116 -6.270 -17.953 1.00 96.81 99 ALA A C 1
ATOM 751 O O . ALA A 1 99 ? 20.258 -7.490 -18.019 1.00 96.81 99 ALA A O 1
ATOM 752 N N . PHE A 1 100 ? 18.944 -5.671 -18.173 1.00 97.44 100 PHE A N 1
ATOM 753 C CA . PHE A 1 100 ? 17.699 -6.364 -18.511 1.00 97.44 100 PHE A CA 1
ATOM 754 C C . PHE A 1 100 ? 16.960 -5.649 -19.647 1.00 97.44 100 PHE A C 1
ATOM 756 O O . PHE A 1 100 ? 17.139 -4.452 -19.876 1.00 97.44 100 PHE A O 1
ATOM 763 N N . ASP A 1 101 ? 16.080 -6.355 -20.357 1.00 97.44 101 ASP A N 1
ATOM 764 C CA . ASP A 1 101 ? 15.138 -5.674 -21.248 1.00 97.44 101 ASP A CA 1
ATOM 765 C C . ASP A 1 101 ? 14.134 -4.875 -20.412 1.00 97.44 101 ASP A C 1
ATOM 767 O O . ASP A 1 101 ? 13.899 -3.694 -20.680 1.00 97.44 101 ASP A O 1
ATOM 771 N N . VAL A 1 102 ? 13.593 -5.496 -19.357 1.00 98.50 102 VAL A N 1
ATOM 772 C CA . VAL A 1 102 ? 12.664 -4.843 -18.432 1.00 98.50 102 VAL A CA 1
ATOM 773 C C . VAL A 1 102 ? 13.029 -5.133 -16.981 1.00 98.50 102 VAL A C 1
ATOM 775 O O . VAL A 1 102 ? 13.090 -6.288 -16.558 1.00 98.50 102 VAL A O 1
ATOM 778 N N . LEU A 1 103 ? 13.201 -4.070 -16.200 1.00 98.81 103 LEU A N 1
ATOM 779 C CA . LEU A 1 103 ? 13.347 -4.131 -14.750 1.00 98.81 103 LEU A CA 1
ATOM 780 C C . LEU A 1 103 ? 12.042 -3.716 -14.066 1.00 98.81 103 LEU A C 1
ATOM 782 O O . LEU A 1 103 ? 11.395 -2.749 -14.461 1.00 98.81 103 LEU A O 1
ATOM 786 N N . ILE A 1 104 ? 11.658 -4.418 -13.008 1.00 98.94 104 ILE A N 1
ATOM 787 C CA . ILE A 1 104 ? 10.445 -4.154 -12.238 1.00 98.94 104 ILE A CA 1
ATOM 788 C C . ILE A 1 104 ? 10.822 -3.977 -10.768 1.00 98.94 104 ILE A C 1
ATOM 790 O O . ILE A 1 104 ? 11.353 -4.884 -10.126 1.00 98.94 104 ILE A O 1
ATOM 794 N N . VAL A 1 105 ? 10.514 -2.804 -10.218 1.00 98.81 105 VAL A N 1
ATOM 795 C CA . VAL A 1 105 ? 10.803 -2.452 -8.824 1.00 98.81 105 VAL A CA 1
ATOM 796 C C . VAL A 1 105 ? 9.562 -2.699 -7.968 1.00 98.81 105 VAL A C 1
ATOM 798 O O . VAL A 1 105 ? 8.674 -1.848 -7.897 1.00 98.81 105 VAL A O 1
ATOM 801 N N . GLY A 1 106 ? 9.508 -3.854 -7.306 1.00 98.62 106 GLY A N 1
ATOM 802 C CA . GLY A 1 106 ? 8.435 -4.275 -6.402 1.00 98.62 106 GLY A CA 1
ATOM 803 C C . GLY A 1 106 ? 7.709 -5.538 -6.873 1.00 98.62 106 GLY A C 1
ATOM 804 O O . GLY A 1 106 ? 7.002 -5.530 -7.880 1.00 98.62 106 GLY A O 1
ATOM 805 N N . GLY A 1 107 ? 7.789 -6.605 -6.079 1.00 98.50 107 GLY A N 1
ATOM 806 C CA . GLY A 1 107 ? 7.119 -7.894 -6.275 1.00 98.50 107 GLY A CA 1
ATOM 807 C C . GLY A 1 107 ? 5.697 -7.941 -5.704 1.00 98.50 107 GLY A C 1
ATOM 808 O O . GLY A 1 107 ? 5.276 -8.934 -5.110 1.00 98.50 107 GLY A O 1
ATOM 809 N N . GLY A 1 108 ? 4.949 -6.846 -5.850 1.00 98.56 108 GLY A N 1
ATOM 810 C CA . GLY A 1 108 ? 3.517 -6.793 -5.553 1.00 98.56 108 GLY A CA 1
ATOM 811 C C . GLY A 1 108 ? 2.649 -7.282 -6.722 1.00 98.56 108 GLY A C 1
ATOM 812 O O . GLY A 1 108 ? 3.173 -7.655 -7.773 1.00 98.56 108 GLY A O 1
ATOM 813 N N . PRO A 1 109 ? 1.307 -7.216 -6.598 1.00 98.75 109 PRO A N 1
ATOM 814 C CA . PRO A 1 109 ? 0.393 -7.710 -7.630 1.00 98.75 109 PRO A CA 1
ATOM 815 C C . PRO A 1 109 ? 0.627 -7.085 -9.012 1.00 98.75 109 PRO A C 1
ATOM 817 O O . PRO A 1 109 ? 0.612 -7.795 -10.011 1.00 98.75 109 PRO A O 1
ATOM 820 N N . SER A 1 110 ? 0.888 -5.773 -9.079 1.00 98.81 110 SER A N 1
ATOM 821 C CA . SER A 1 110 ? 1.173 -5.086 -10.345 1.00 98.81 110 SER A CA 1
ATOM 822 C C . SER A 1 110 ? 2.502 -5.522 -10.958 1.00 98.81 110 SER A C 1
ATOM 824 O O . SER A 1 110 ? 2.531 -5.837 -12.143 1.00 98.81 110 SER A O 1
ATOM 826 N N . GLY A 1 111 ? 3.578 -5.591 -10.169 1.00 98.88 111 GLY A N 1
ATOM 827 C CA . GLY A 1 111 ? 4.903 -5.968 -10.668 1.00 98.88 111 GLY A CA 1
ATOM 828 C C . GLY A 1 111 ? 4.948 -7.405 -11.186 1.00 98.88 111 GLY A C 1
ATOM 829 O O . GLY A 1 111 ? 5.371 -7.639 -12.314 1.00 98.88 111 GLY A O 1
ATOM 830 N N . LEU A 1 112 ? 4.408 -8.353 -10.416 1.00 98.94 112 LEU A N 1
ATOM 831 C CA . LEU A 1 112 ? 4.350 -9.762 -10.818 1.00 98.94 112 LEU A CA 1
ATOM 832 C C . LEU A 1 112 ? 3.420 -9.989 -12.017 1.00 98.94 112 LEU A C 1
ATOM 834 O O . LEU A 1 112 ? 3.724 -10.773 -12.908 1.00 98.94 112 LEU A O 1
ATOM 838 N N . SER A 1 113 ? 2.293 -9.276 -12.093 1.00 98.94 113 SER A N 1
ATOM 839 C CA . SER A 1 113 ? 1.423 -9.368 -13.274 1.00 98.94 113 SER A CA 1
ATOM 840 C C . SER A 1 113 ? 2.071 -8.801 -14.539 1.00 98.94 113 SER A C 1
ATOM 842 O O . SER A 1 113 ? 1.878 -9.359 -15.620 1.00 98.94 113 SER A O 1
ATOM 844 N N . ALA A 1 114 ? 2.858 -7.725 -14.411 1.00 98.94 114 ALA A N 1
ATOM 845 C CA . ALA A 1 114 ? 3.610 -7.158 -15.520 1.00 98.94 114 ALA A CA 1
ATOM 846 C C . ALA A 1 114 ? 4.672 -8.148 -16.008 1.00 98.94 114 ALA A C 1
ATOM 848 O O . ALA A 1 114 ? 4.737 -8.409 -17.205 1.00 98.94 114 ALA A O 1
ATOM 849 N N . SER A 1 115 ? 5.441 -8.759 -15.099 1.00 98.94 115 SER A N 1
ATOM 850 C CA . SER A 1 115 ? 6.485 -9.722 -15.468 1.00 98.94 115 SER A CA 1
ATOM 851 C C . SER A 1 115 ? 5.922 -10.961 -16.170 1.00 98.94 115 SER A C 1
ATOM 853 O O . SER A 1 115 ? 6.425 -11.350 -17.225 1.00 98.94 115 SER A O 1
ATOM 855 N N . ILE A 1 116 ? 4.821 -11.519 -15.655 1.00 98.94 116 ILE A N 1
ATOM 856 C CA . ILE A 1 116 ? 4.095 -12.627 -16.290 1.00 98.94 116 ILE A CA 1
ATOM 857 C C . ILE A 1 116 ? 3.626 -12.222 -17.690 1.00 98.94 116 ILE A C 1
ATOM 859 O O . ILE A 1 116 ? 3.873 -12.941 -18.657 1.00 98.94 116 ILE A O 1
ATOM 863 N N . ARG A 1 117 ? 2.958 -11.068 -17.829 1.00 98.88 117 ARG A N 1
ATOM 864 C CA . ARG A 1 117 ? 2.422 -10.622 -19.123 1.00 98.88 117 ARG A CA 1
ATOM 865 C C . ARG A 1 117 ? 3.532 -10.326 -20.134 1.00 98.88 117 ARG A C 1
ATOM 867 O O . ARG A 1 117 ? 3.363 -10.678 -21.297 1.00 98.88 117 ARG A O 1
ATOM 874 N N . LEU A 1 118 ? 4.667 -9.764 -19.714 1.00 98.62 118 LEU A N 1
ATOM 875 C CA . LEU A 1 118 ? 5.839 -9.570 -20.577 1.00 98.62 118 LEU A CA 1
ATOM 876 C C . LEU A 1 118 ? 6.303 -10.901 -21.175 1.00 98.62 118 LEU A C 1
ATOM 878 O O . LEU A 1 118 ? 6.382 -11.017 -22.395 1.00 98.62 118 LEU A O 1
ATOM 882 N N . LYS A 1 119 ? 6.511 -11.927 -20.340 1.00 98.12 119 LYS A N 1
ATOM 883 C CA . LYS A 1 119 ? 6.943 -13.255 -20.805 1.00 98.12 119 LYS A CA 1
ATOM 884 C C . LYS A 1 119 ? 5.888 -13.999 -21.624 1.00 98.12 119 LYS A C 1
ATOM 886 O O . LYS A 1 119 ? 6.240 -14.753 -22.524 1.00 98.12 119 LYS A O 1
ATOM 891 N N . GLN A 1 120 ? 4.601 -13.778 -21.354 1.00 98.25 120 GLN A N 1
ATOM 892 C CA . GLN A 1 120 ? 3.512 -14.308 -22.186 1.00 98.25 120 GLN A CA 1
ATOM 893 C C . GLN A 1 120 ? 3.514 -13.710 -23.601 1.00 98.25 120 GLN A C 1
ATOM 895 O O . GLN A 1 120 ? 3.167 -14.404 -24.555 1.00 98.25 120 GLN A O 1
ATOM 900 N N . LEU A 1 121 ? 3.858 -12.425 -23.732 1.00 97.31 121 LEU A N 1
ATOM 901 C CA . LEU A 1 121 ? 3.884 -11.713 -25.012 1.00 97.31 121 LEU A CA 1
ATOM 902 C C . LEU A 1 121 ? 5.184 -11.956 -25.783 1.00 97.31 121 LEU A C 1
ATOM 904 O O . LEU A 1 121 ? 5.146 -12.117 -27.001 1.00 97.31 121 LEU A O 1
ATOM 908 N N . ASN A 1 122 ? 6.315 -11.986 -25.081 1.00 96.19 122 ASN A N 1
ATOM 909 C CA . ASN A 1 122 ? 7.628 -12.246 -25.652 1.00 96.19 122 ASN A CA 1
ATOM 910 C C . ASN A 1 122 ? 8.503 -13.046 -24.657 1.00 96.19 122 ASN A C 1
ATOM 912 O O . ASN A 1 122 ? 9.073 -12.464 -23.729 1.00 96.19 122 ASN A O 1
ATOM 916 N N . PRO A 1 123 ? 8.622 -14.377 -24.844 1.00 95.62 123 PRO A N 1
ATOM 917 C CA . PRO A 1 123 ? 9.396 -15.254 -23.959 1.00 95.62 123 PRO A CA 1
ATOM 918 C C . PRO A 1 123 ? 10.896 -14.937 -23.886 1.00 95.62 123 PRO A C 1
ATOM 920 O O . PRO A 1 123 ? 11.524 -15.221 -22.862 1.00 95.62 123 PRO A O 1
ATOM 923 N N . GLU A 1 124 ? 11.452 -14.334 -24.942 1.00 93.75 124 GLU A N 1
ATOM 924 C CA . GLU A 1 124 ? 12.890 -14.074 -25.080 1.00 93.75 124 GLU A CA 1
ATOM 925 C C . GLU A 1 124 ? 13.356 -12.857 -24.269 1.00 93.75 124 GLU A C 1
ATOM 927 O O . GLU A 1 124 ? 14.547 -12.712 -24.020 1.00 93.75 124 GLU A O 1
ATOM 932 N N . LEU A 1 125 ? 12.439 -11.996 -23.805 1.00 95.38 125 LEU A N 1
ATOM 933 C CA . LEU A 1 125 ? 12.806 -10.807 -23.028 1.00 95.38 125 LEU A CA 1
ATOM 934 C C . LEU A 1 125 ? 13.516 -11.174 -21.726 1.00 95.38 125 LEU A C 1
ATOM 936 O O . LEU A 1 125 ? 13.006 -11.976 -20.943 1.00 95.38 125 LEU A O 1
ATOM 940 N N . SER A 1 126 ? 14.621 -10.502 -21.426 1.00 97.31 126 SER A N 1
ATOM 941 C CA . SER A 1 126 ? 15.236 -10.546 -20.102 1.00 97.31 126 SER A CA 1
ATOM 942 C C . SER A 1 126 ? 14.436 -9.666 -19.132 1.00 97.31 126 SER A C 1
ATOM 944 O O . SER A 1 126 ? 14.382 -8.444 -19.292 1.00 97.31 126 SER A O 1
ATOM 946 N N . VAL A 1 127 ? 13.761 -10.281 -18.153 1.00 98.62 127 VAL A N 1
ATOM 947 C CA . VAL A 1 127 ? 12.855 -9.592 -17.217 1.00 98.62 127 VAL A CA 1
ATOM 948 C C . VAL A 1 127 ? 13.274 -9.877 -15.783 1.00 98.62 127 VAL A C 1
ATOM 950 O O . VAL A 1 127 ? 13.302 -11.036 -15.369 1.00 98.62 127 VAL A O 1
ATOM 953 N N . CYS A 1 128 ? 13.513 -8.813 -15.020 1.00 98.75 128 CYS A N 1
ATOM 954 C CA . CYS A 1 128 ? 13.909 -8.881 -13.618 1.00 98.75 128 CYS A CA 1
ATOM 955 C C . CYS A 1 128 ? 12.890 -8.187 -12.713 1.00 98.75 128 CYS A C 1
ATOM 957 O O . CYS A 1 128 ? 12.454 -7.069 -12.992 1.00 98.75 128 CYS A O 1
ATOM 959 N N . VAL A 1 129 ? 12.522 -8.839 -11.613 1.00 98.88 129 VAL A N 1
ATOM 960 C CA . VAL A 1 129 ? 11.708 -8.280 -10.531 1.00 98.88 129 VAL A CA 1
ATOM 961 C C . VAL A 1 129 ? 12.552 -8.242 -9.268 1.00 98.88 129 VAL A C 1
ATOM 963 O O . VAL A 1 129 ? 12.973 -9.286 -8.780 1.00 98.88 129 VAL A O 1
ATOM 966 N N . ILE A 1 130 ? 12.731 -7.060 -8.685 1.00 98.62 130 ILE A N 1
ATOM 967 C CA . ILE A 1 130 ? 13.346 -6.918 -7.361 1.00 98.62 130 ILE A CA 1
ATOM 968 C C . ILE A 1 130 ? 12.299 -6.597 -6.300 1.00 98.62 130 ILE A C 1
ATOM 970 O O . ILE A 1 130 ? 11.343 -5.858 -6.554 1.00 98.62 130 ILE A O 1
ATOM 974 N N . ASP A 1 131 ? 12.485 -7.112 -5.087 1.00 98.50 131 ASP A N 1
ATOM 975 C CA . ASP A 1 131 ? 11.667 -6.747 -3.932 1.00 98.50 131 ASP A CA 1
ATOM 976 C C . ASP A 1 131 ? 12.528 -6.560 -2.683 1.00 98.50 131 ASP A C 1
ATOM 978 O O . ASP A 1 131 ? 13.467 -7.307 -2.426 1.00 98.50 131 ASP A O 1
ATOM 982 N N . LYS A 1 132 ? 12.176 -5.565 -1.868 1.00 96.81 132 LYS A N 1
ATOM 983 C CA . LYS A 1 132 ? 12.873 -5.276 -0.611 1.00 96.81 132 LYS A CA 1
ATOM 984 C C . LYS A 1 132 ? 12.610 -6.308 0.492 1.00 96.81 132 LYS A C 1
ATOM 986 O O . LYS A 1 132 ? 13.389 -6.364 1.438 1.00 96.81 132 LYS A O 1
ATOM 991 N N . GLY A 1 133 ? 11.499 -7.042 0.440 1.00 96.94 133 GLY A N 1
ATOM 992 C CA . GLY A 1 133 ? 11.169 -8.094 1.401 1.00 96.94 133 GLY A CA 1
ATOM 993 C C . GLY A 1 133 ? 12.149 -9.251 1.298 1.00 96.94 133 GLY A C 1
ATOM 994 O O . GLY A 1 133 ? 12.619 -9.553 0.211 1.00 96.94 133 GLY A O 1
ATOM 995 N N . SER A 1 134 ? 12.449 -9.900 2.422 1.00 96.25 134 SER A N 1
ATOM 996 C CA . SER A 1 134 ? 13.312 -11.097 2.494 1.00 96.25 134 SER A CA 1
ATOM 997 C C . SER A 1 134 ? 12.860 -12.227 1.561 1.00 96.25 134 SER A C 1
ATOM 999 O O . SER A 1 134 ? 13.673 -13.016 1.093 1.00 96.25 134 SER A O 1
ATOM 1001 N N . GLU A 1 135 ? 11.562 -12.275 1.285 1.00 97.19 135 GLU A N 1
ATOM 1002 C CA . GLU A 1 135 ? 10.896 -13.106 0.293 1.00 97.19 135 GLU A CA 1
ATOM 1003 C C . GLU A 1 135 ? 9.731 -12.312 -0.315 1.00 97.19 135 GLU A C 1
ATOM 1005 O O . GLU A 1 135 ? 9.220 -11.357 0.288 1.00 97.19 135 GLU A O 1
ATOM 1010 N N . ILE A 1 136 ? 9.259 -12.729 -1.491 1.00 98.31 136 ILE A N 1
ATOM 1011 C CA . ILE A 1 136 ? 8.024 -12.177 -2.053 1.00 98.31 136 ILE A CA 1
ATOM 1012 C C . ILE A 1 136 ? 6.871 -12.408 -1.071 1.00 98.31 136 ILE A C 1
ATOM 1014 O O . ILE A 1 136 ? 6.733 -13.472 -0.475 1.00 98.31 136 ILE A O 1
ATOM 1018 N N . GLY A 1 137 ? 6.032 -11.389 -0.882 1.00 97.38 137 GLY A N 1
ATOM 1019 C CA . GLY A 1 137 ? 4.907 -11.447 0.051 1.00 97.38 137 GLY A CA 1
ATOM 1020 C C . GLY A 1 137 ? 5.222 -10.954 1.467 1.00 97.38 137 GLY A C 1
ATOM 1021 O O . GLY A 1 137 ? 4.296 -10.497 2.134 1.00 97.38 137 GLY A O 1
ATOM 1022 N N . ALA A 1 138 ? 6.489 -10.928 1.905 1.00 97.88 138 ALA A N 1
ATOM 1023 C CA . ALA A 1 138 ? 6.857 -10.542 3.278 1.00 97.88 138 ALA A CA 1
ATOM 1024 C C . ALA A 1 138 ? 6.434 -9.110 3.659 1.00 97.88 138 ALA A C 1
ATOM 1026 O O . ALA A 1 138 ? 6.153 -8.825 4.821 1.00 97.88 138 ALA A O 1
ATOM 1027 N N . HIS A 1 139 ? 6.348 -8.210 2.675 1.00 98.31 139 HIS A N 1
ATOM 1028 C CA . HIS A 1 139 ? 5.944 -6.809 2.852 1.00 98.31 139 HIS A CA 1
ATOM 1029 C C . HIS A 1 139 ? 4.545 -6.492 2.295 1.00 98.31 139 HIS A C 1
ATOM 1031 O O . HIS A 1 139 ? 4.156 -5.321 2.214 1.00 98.31 139 HIS A O 1
ATOM 1037 N N . ILE A 1 140 ? 3.779 -7.514 1.908 1.00 98.31 140 ILE A N 1
ATOM 1038 C CA . ILE A 1 140 ? 2.432 -7.364 1.358 1.00 98.31 140 ILE A CA 1
ATOM 1039 C C . ILE A 1 140 ? 1.408 -7.418 2.489 1.00 98.31 140 ILE A C 1
ATOM 1041 O O . ILE A 1 140 ? 1.418 -8.331 3.308 1.00 98.31 140 ILE A O 1
ATOM 1045 N N . LEU A 1 141 ? 0.506 -6.437 2.521 1.00 98.31 141 LEU A N 1
ATOM 1046 C CA . LEU A 1 141 ? -0.563 -6.363 3.510 1.00 98.31 141 LEU A CA 1
ATOM 1047 C C . LEU A 1 141 ? -1.852 -5.873 2.864 1.00 98.31 141 LEU A C 1
ATOM 1049 O O . LEU A 1 141 ? -1.864 -4.815 2.231 1.00 98.31 141 LEU A O 1
ATOM 1053 N N . SER A 1 142 ? -2.940 -6.614 3.058 1.00 97.81 142 SER A N 1
ATOM 1054 C CA . SER A 1 142 ? -4.287 -6.202 2.657 1.00 97.81 142 SER A CA 1
ATOM 1055 C C . SER A 1 142 ? -5.354 -6.985 3.425 1.00 97.81 142 SER A C 1
ATOM 1057 O O . SER A 1 142 ? -5.185 -8.162 3.716 1.00 97.81 142 SER A O 1
ATOM 1059 N N . GLY A 1 143 ? -6.505 -6.381 3.732 1.00 94.06 143 GLY A N 1
ATOM 1060 C CA . GLY A 1 143 ? -7.666 -7.169 4.181 1.00 94.06 143 GLY A CA 1
ATOM 1061 C C . GLY A 1 143 ? -8.125 -8.170 3.108 1.00 94.06 143 GLY A C 1
ATOM 1062 O O . GLY A 1 143 ? -8.468 -9.302 3.417 1.00 94.06 143 GLY A O 1
ATOM 1063 N N . ASN A 1 144 ? -8.060 -7.732 1.852 1.00 96.56 144 ASN A N 1
ATOM 1064 C CA . ASN A 1 144 ? -8.255 -8.457 0.600 1.00 96.56 144 ASN A CA 1
ATOM 1065 C C . ASN A 1 144 ? -9.532 -9.307 0.451 1.00 96.56 144 ASN A C 1
ATOM 1067 O O . ASN A 1 144 ? -9.516 -10.536 0.515 1.00 96.56 144 ASN A O 1
ATOM 1071 N N . VAL A 1 145 ? -10.619 -8.619 0.089 1.00 98.19 145 VAL A N 1
ATOM 1072 C CA . VAL A 1 145 ? -11.684 -9.207 -0.734 1.00 98.19 145 VAL A CA 1
ATOM 1073 C C . VAL A 1 145 ? -11.280 -9.040 -2.199 1.00 98.19 145 VAL A C 1
ATOM 1075 O O . VAL A 1 145 ? -11.340 -7.946 -2.762 1.00 98.19 145 VAL A O 1
ATOM 1078 N N . PHE A 1 146 ? -10.801 -10.125 -2.784 1.00 98.38 146 PHE A N 1
ATOM 1079 C CA . PHE A 1 146 ? -10.181 -10.208 -4.093 1.00 98.38 146 PHE A CA 1
ATOM 1080 C C . PHE A 1 146 ? -11.214 -10.314 -5.218 1.00 98.38 146 PHE A C 1
ATOM 1082 O O . PHE A 1 146 ? -12.009 -11.254 -5.249 1.00 98.38 146 PHE A O 1
ATOM 1089 N N . ASP A 1 147 ? -11.161 -9.365 -6.153 1.00 98.12 147 ASP A N 1
ATOM 1090 C CA . ASP A 1 147 ? -11.878 -9.421 -7.429 1.00 98.12 147 ASP A CA 1
ATOM 1091 C C . ASP A 1 147 ? -11.008 -10.174 -8.457 1.00 98.12 147 ASP A C 1
ATOM 1093 O O . ASP A 1 147 ? -9.941 -9.677 -8.839 1.00 98.12 147 ASP A O 1
ATOM 1097 N N . PRO A 1 148 ? -11.416 -11.378 -8.903 1.00 98.00 148 PRO A N 1
ATOM 1098 C CA . PRO A 1 148 ? -10.579 -12.225 -9.744 1.00 98.00 148 PRO A CA 1
ATOM 1099 C C . PRO A 1 148 ? -10.549 -11.787 -11.213 1.00 98.00 148 PRO A C 1
ATOM 1101 O O . PRO A 1 148 ? -9.816 -12.388 -11.999 1.00 98.00 148 PRO A O 1
ATOM 1104 N N . LYS A 1 149 ? -11.297 -10.749 -11.616 1.00 97.81 149 LYS A N 1
ATOM 1105 C CA . LYS A 1 149 ? -11.436 -10.333 -13.021 1.00 97.81 149 LYS A CA 1
ATOM 1106 C C . LYS A 1 149 ? -10.094 -10.184 -13.738 1.00 97.81 149 LYS A C 1
ATOM 1108 O O . LYS A 1 149 ? -9.898 -10.762 -14.801 1.00 97.81 149 LYS A O 1
ATOM 1113 N N . ALA A 1 150 ? -9.164 -9.429 -13.156 1.00 98.56 150 ALA A N 1
ATOM 1114 C CA . ALA A 1 150 ? -7.860 -9.186 -13.771 1.00 98.56 150 ALA A CA 1
ATOM 1115 C C . ALA A 1 150 ? -6.963 -10.433 -13.753 1.00 98.56 150 ALA A C 1
ATOM 1117 O O . ALA A 1 150 ? -6.200 -10.652 -14.687 1.00 98.56 150 ALA A O 1
ATOM 1118 N N . LEU A 1 151 ? -7.087 -11.284 -12.729 1.00 98.62 151 LEU A N 1
ATOM 1119 C CA . LEU A 1 151 ? -6.373 -12.559 -12.676 1.00 98.62 151 LEU A CA 1
ATOM 1120 C C . LEU A 1 151 ? -6.839 -13.504 -13.784 1.00 98.62 151 LEU A C 1
ATOM 1122 O O . LEU A 1 151 ? -6.016 -14.144 -14.425 1.00 98.62 151 LEU A O 1
ATOM 1126 N N . HIS A 1 152 ? -8.144 -13.546 -14.055 1.00 98.44 152 HIS A N 1
ATOM 1127 C CA . HIS A 1 152 ? -8.709 -14.317 -15.165 1.00 98.44 152 HIS A CA 1
ATOM 1128 C C . HIS A 1 152 ? -8.260 -13.795 -16.531 1.00 98.44 152 HIS A C 1
ATOM 1130 O O . HIS A 1 152 ? -8.136 -14.579 -17.466 1.00 98.44 152 HIS A O 1
ATOM 1136 N N . GLU A 1 153 ? -8.018 -12.489 -16.668 1.00 98.69 153 GLU A N 1
ATOM 1137 C CA . GLU A 1 153 ? -7.411 -11.922 -17.878 1.00 98.69 153 GLU A CA 1
ATOM 1138 C C . GLU A 1 153 ? -5.911 -12.254 -17.986 1.00 98.69 153 GLU A C 1
ATOM 1140 O O . GLU A 1 153 ? -5.407 -12.433 -19.098 1.00 98.69 153 GLU A O 1
ATOM 1145 N N . LEU A 1 154 ? -5.195 -12.317 -16.856 1.00 98.75 154 LEU A N 1
ATOM 1146 C CA . LEU A 1 154 ? -3.762 -12.619 -16.794 1.00 98.75 154 LEU A CA 1
ATOM 1147 C C . LEU A 1 154 ? -3.469 -14.101 -17.074 1.00 98.75 154 LEU A C 1
ATOM 1149 O O . LEU A 1 154 ? -2.578 -14.405 -17.865 1.00 98.75 154 LEU A O 1
ATOM 1153 N N . LEU A 1 155 ? -4.220 -14.998 -16.431 1.00 98.19 155 LEU A N 1
ATOM 1154 C CA . LEU A 1 155 ? -4.065 -16.456 -16.454 1.00 98.19 155 LEU A CA 1
ATOM 1155 C C . LEU A 1 155 ? -5.376 -17.116 -16.925 1.00 98.19 155 LEU A C 1
ATOM 1157 O O . LEU A 1 155 ? -6.066 -17.768 -16.134 1.00 98.19 155 LEU A O 1
ATOM 1161 N N . PRO A 1 156 ? -5.759 -16.944 -18.204 1.00 97.44 156 PRO A N 1
ATOM 1162 C CA . PRO A 1 156 ? -7.044 -17.424 -18.713 1.00 97.44 156 PRO A CA 1
ATOM 1163 C C . PRO A 1 156 ? -7.193 -18.947 -18.630 1.00 97.44 156 PRO A C 1
ATOM 1165 O O . PRO A 1 156 ? -8.295 -19.430 -18.378 1.00 97.44 156 PRO A O 1
ATOM 1168 N N . ASP A 1 157 ? -6.096 -19.694 -18.773 1.00 96.50 157 ASP A N 1
ATOM 1169 C CA . ASP A 1 157 ? -6.102 -21.161 -18.725 1.00 96.50 157 ASP A CA 1
ATOM 1170 C C . ASP A 1 157 ? -6.376 -21.718 -17.319 1.00 96.50 157 ASP A C 1
ATOM 1172 O O . ASP A 1 157 ? -6.841 -22.848 -17.191 1.00 96.50 157 ASP A O 1
ATOM 1176 N N . LEU A 1 158 ? -6.138 -20.920 -16.271 1.00 95.00 158 LEU A N 1
ATOM 1177 C CA . LEU A 1 158 ? -6.403 -21.288 -14.876 1.00 95.00 158 LEU A CA 1
ATOM 1178 C C . LEU A 1 158 ? -7.739 -20.744 -14.363 1.00 95.00 158 LEU A C 1
ATOM 1180 O O . LEU A 1 158 ? -8.093 -20.949 -13.206 1.00 95.00 158 LEU A O 1
ATOM 1184 N N . LYS A 1 159 ? -8.506 -20.027 -15.191 1.00 94.12 159 LYS A N 1
ATOM 1185 C CA . LYS A 1 159 ? -9.715 -19.313 -14.757 1.00 94.12 159 LYS A CA 1
ATOM 1186 C C . LYS A 1 159 ? -10.694 -20.184 -13.958 1.00 94.12 159 LYS A C 1
ATOM 1188 O O . LYS A 1 159 ? -11.280 -19.695 -12.992 1.00 94.12 159 LYS A O 1
ATOM 1193 N N . ASP A 1 160 ? -10.852 -21.444 -14.356 1.00 93.56 160 ASP A N 1
ATOM 1194 C CA . ASP A 1 160 ? -11.826 -22.370 -13.773 1.00 93.56 160 ASP A CA 1
ATOM 1195 C C . ASP A 1 160 ? -11.278 -23.183 -12.581 1.00 93.56 160 ASP A C 1
ATOM 1197 O O . ASP A 1 160 ? -12.060 -23.871 -11.929 1.00 93.56 160 ASP A O 1
ATOM 1201 N N . ASN A 1 161 ? -9.971 -23.127 -12.288 1.00 94.88 161 ASN A N 1
ATOM 1202 C CA . ASN A 1 161 ? -9.325 -23.935 -11.240 1.00 94.88 161 ASN A CA 1
ATOM 1203 C C . ASN A 1 161 ? -8.173 -23.230 -10.486 1.00 94.88 161 ASN A C 1
ATOM 1205 O O . ASN A 1 161 ? -7.377 -23.882 -9.806 1.00 94.88 161 ASN A O 1
ATOM 1209 N N . TRP A 1 162 ? -8.040 -21.905 -10.613 1.00 95.62 162 TRP A N 1
ATOM 1210 C CA . TRP A 1 162 ? -6.956 -21.144 -9.981 1.00 95.62 162 TRP A CA 1
ATOM 1211 C C . TRP A 1 162 ? -6.983 -21.262 -8.455 1.00 95.62 162 TRP A C 1
ATOM 1213 O O . TRP A 1 162 ? -5.936 -21.186 -7.825 1.00 95.62 162 TRP A O 1
ATOM 1223 N N . THR A 1 163 ? -8.158 -21.461 -7.849 1.00 96.38 163 THR A N 1
ATOM 1224 C CA . THR A 1 163 ? -8.296 -21.640 -6.399 1.00 96.38 163 THR A CA 1
ATOM 1225 C C . THR A 1 163 ? -7.685 -22.950 -5.914 1.00 96.38 163 THR A C 1
ATOM 1227 O O . THR A 1 163 ? -7.019 -22.971 -4.882 1.00 96.38 163 THR A O 1
ATOM 1230 N N . GLU A 1 164 ? -7.869 -24.033 -6.666 1.00 95.19 164 GLU A N 1
ATOM 1231 C CA . GLU A 1 164 ? -7.276 -25.340 -6.400 1.00 95.19 164 GLU A CA 1
ATOM 1232 C C . GLU A 1 164 ? -5.763 -25.300 -6.621 1.00 95.19 164 GLU A C 1
ATOM 1234 O O . GLU A 1 164 ? -5.007 -25.837 -5.811 1.00 95.19 164 GLU A O 1
ATOM 1239 N N . GLU A 1 165 ? -5.311 -24.622 -7.678 1.00 94.19 165 GLU A N 1
ATOM 1240 C CA . GLU A 1 165 ? -3.885 -24.423 -7.952 1.00 94.19 165 GLU A CA 1
ATOM 1241 C C . GLU A 1 165 ? -3.222 -23.606 -6.834 1.00 94.19 165 GLU A C 1
ATOM 1243 O O . GLU A 1 165 ? -2.202 -24.013 -6.275 1.00 94.19 165 GLU A O 1
ATOM 1248 N N . PHE A 1 166 ? -3.850 -22.502 -6.427 1.00 94.62 166 PHE A N 1
ATOM 1249 C CA . PHE A 1 166 ? -3.407 -21.653 -5.323 1.00 94.62 166 PHE A CA 1
ATOM 1250 C C . PHE A 1 166 ? -3.307 -22.430 -4.001 1.00 94.62 166 PHE A C 1
ATOM 1252 O O . PHE A 1 166 ? -2.304 -22.338 -3.288 1.00 94.62 166 PHE A O 1
ATOM 1259 N N . GLN A 1 167 ? -4.303 -23.268 -3.708 1.00 94.19 167 GLN A N 1
ATOM 1260 C CA . GLN A 1 167 ? -4.297 -24.122 -2.524 1.00 94.19 167 GLN A CA 1
ATOM 1261 C C . GLN A 1 167 ? -3.222 -25.203 -2.588 1.00 94.19 167 GLN A C 1
ATOM 1263 O O . GLN A 1 167 ? -2.526 -25.437 -1.600 1.00 94.19 167 GLN A O 1
ATOM 1268 N N . SER A 1 168 ? -3.071 -25.863 -3.732 1.00 91.62 168 SER A N 1
ATOM 1269 C CA . SER A 1 168 ? -2.119 -26.964 -3.886 1.00 91.62 168 SER A CA 1
ATOM 1270 C C . SER A 1 168 ? -0.659 -26.497 -3.877 1.00 91.62 168 SER A C 1
ATOM 1272 O O . SER A 1 168 ? 0.196 -27.203 -3.342 1.00 91.62 168 SER A O 1
ATOM 1274 N N . SER A 1 169 ? -0.386 -25.300 -4.404 1.00 85.06 169 SER A N 1
ATOM 1275 C CA . SER A 1 169 ? 0.959 -24.725 -4.507 1.00 85.06 169 SER A CA 1
ATOM 1276 C C . SER A 1 169 ? 1.430 -24.050 -3.216 1.00 85.06 169 SER A C 1
ATOM 1278 O O . SER A 1 169 ? 2.575 -24.243 -2.815 1.00 85.06 169 SER A O 1
ATOM 1280 N N . GLN A 1 170 ? 0.564 -23.283 -2.542 1.00 83.56 170 GLN A N 1
ATOM 1281 C CA . GLN A 1 170 ? 0.941 -22.479 -1.368 1.00 83.56 170 GLN A CA 1
ATOM 1282 C C . GLN A 1 170 ? 0.386 -23.013 -0.040 1.00 83.56 170 GLN A C 1
ATOM 1284 O O . GLN A 1 170 ? 0.725 -22.489 1.022 1.00 83.56 170 GLN A O 1
ATOM 1289 N N . GLY A 1 171 ? -0.516 -24.000 -0.066 1.00 84.06 171 GLY A N 1
ATOM 1290 C CA . GLY A 1 171 ? -1.311 -24.375 1.112 1.00 84.06 171 GLY A CA 1
ATOM 1291 C C . GLY A 1 171 ? -2.274 -23.267 1.563 1.00 84.06 171 GLY A C 1
ATOM 1292 O O . GLY A 1 171 ? -2.717 -23.266 2.711 1.00 84.06 171 GLY A O 1
ATOM 1293 N N . ALA A 1 172 ? -2.558 -22.304 0.683 1.00 88.00 172 ALA A N 1
ATOM 1294 C CA . ALA A 1 172 ? -3.333 -21.103 0.960 1.00 88.00 172 ALA A CA 1
ATOM 1295 C C . ALA A 1 172 ? -4.771 -21.236 0.447 1.00 88.00 172 ALA A C 1
ATOM 1297 O O . ALA A 1 172 ? -5.001 -21.710 -0.659 1.00 88.00 172 ALA A O 1
ATOM 1298 N N . ASN A 1 173 ? -5.756 -20.781 1.218 1.00 93.12 173 ASN A N 1
ATOM 1299 C CA . ASN A 1 173 ? -7.152 -20.850 0.792 1.00 93.12 173 ASN A CA 1
ATOM 1300 C C . ASN A 1 173 ? -7.618 -19.540 0.156 1.00 93.12 173 ASN A C 1
ATOM 1302 O O . ASN A 1 173 ? -7.207 -18.447 0.550 1.00 93.12 173 ASN A O 1
ATOM 1306 N N . ALA A 1 174 ? -8.551 -19.675 -0.783 1.00 97.19 174 ALA A N 1
ATOM 1307 C CA . ALA A 1 174 ? -9.392 -18.595 -1.267 1.00 97.19 174 ALA A CA 1
ATOM 1308 C C . ALA A 1 174 ? -10.857 -18.977 -1.023 1.00 97.19 174 ALA A C 1
ATOM 1310 O O . ALA A 1 174 ? -11.385 -19.894 -1.651 1.00 97.19 174 ALA A O 1
ATOM 1311 N N . THR A 1 175 ? -11.525 -18.285 -0.102 1.00 97.75 175 THR A N 1
ATOM 1312 C CA . THR A 1 175 ? -12.918 -18.577 0.258 1.00 97.75 175 THR A CA 1
ATOM 1313 C C . THR A 1 175 ? -13.842 -17.645 -0.511 1.00 97.75 175 THR A C 1
ATOM 1315 O O . THR A 1 175 ? -13.790 -16.431 -0.330 1.00 97.75 175 THR A O 1
ATOM 1318 N N . ALA A 1 176 ? -14.709 -18.200 -1.360 1.00 98.12 176 ALA A N 1
ATOM 1319 C CA . ALA A 1 176 ? -15.713 -17.413 -2.072 1.00 98.12 176 ALA A CA 1
ATOM 1320 C C . ALA A 1 176 ? -16.603 -16.637 -1.086 1.00 98.12 176 ALA A C 1
ATOM 1322 O O . ALA A 1 176 ? -17.050 -17.188 -0.072 1.00 98.12 176 ALA A O 1
ATOM 1323 N N . VAL A 1 177 ? -16.880 -15.369 -1.391 1.00 98.38 177 VAL A N 1
ATOM 1324 C CA . VAL A 1 177 ? -17.790 -14.552 -0.584 1.00 98.38 177 VAL A CA 1
ATOM 1325 C C . VAL A 1 177 ? -19.210 -15.109 -0.702 1.00 98.38 177 VAL A C 1
ATOM 1327 O O . VAL A 1 177 ? -19.711 -15.364 -1.795 1.00 98.38 177 VAL A O 1
ATOM 1330 N N . LYS A 1 178 ? -19.856 -15.324 0.447 1.00 98.00 178 LYS A N 1
ATOM 1331 C CA . LYS A 1 178 ? -21.223 -15.862 0.562 1.00 98.00 178 LYS A CA 1
ATOM 1332 C C . LYS A 1 178 ? -22.197 -14.853 1.156 1.00 98.00 178 LYS A C 1
ATOM 1334 O O . LYS A 1 178 ? -23.406 -14.994 0.973 1.00 98.00 178 LYS A O 1
ATOM 1339 N N . LYS A 1 179 ? -21.694 -13.881 1.921 1.00 97.12 179 LYS A N 1
ATOM 1340 C CA . LYS A 1 179 ? -22.521 -12.905 2.627 1.00 97.12 179 LYS A CA 1
ATOM 1341 C C . LYS A 1 179 ? -21.786 -11.581 2.772 1.00 97.12 179 LYS A C 1
ATOM 1343 O O . LYS A 1 179 ? -20.710 -11.551 3.355 1.00 97.12 179 LYS A O 1
ATOM 1348 N N . ASP A 1 180 ? -22.429 -10.511 2.317 1.00 95.75 180 ASP A N 1
ATOM 1349 C CA . ASP A 1 180 ? -21.987 -9.131 2.507 1.00 95.75 180 ASP A CA 1
ATOM 1350 C C . ASP A 1 180 ? -22.847 -8.423 3.552 1.00 95.75 180 ASP A C 1
ATOM 1352 O O . ASP A 1 180 ? -24.078 -8.391 3.438 1.00 95.75 180 ASP A O 1
ATOM 1356 N N . GLU A 1 181 ? -22.197 -7.818 4.542 1.00 96.88 181 GLU A N 1
ATOM 1357 C CA . GLU A 1 181 ? -22.817 -6.962 5.548 1.00 96.88 181 GLU A CA 1
ATOM 1358 C C . GLU A 1 181 ? -22.128 -5.598 5.599 1.00 96.88 181 GLU A C 1
ATOM 1360 O O . GLU A 1 181 ? -20.905 -5.497 5.691 1.00 96.88 181 GLU A O 1
ATOM 1365 N N . PHE A 1 182 ? -22.926 -4.534 5.620 1.00 96.75 182 PHE A N 1
ATOM 1366 C CA . PHE A 1 182 ? -22.446 -3.186 5.899 1.00 96.75 182 PHE A CA 1
ATOM 1367 C C . PHE A 1 182 ? -23.169 -2.641 7.126 1.00 96.75 182 PHE A C 1
ATOM 1369 O O . PHE A 1 182 ? -24.400 -2.547 7.129 1.00 96.75 182 PHE A O 1
ATOM 1376 N N . LYS A 1 183 ? -22.429 -2.295 8.181 1.00 96.81 183 LYS A N 1
ATOM 1377 C CA . LYS A 1 183 ? -23.002 -1.856 9.460 1.00 96.81 183 LYS A CA 1
ATOM 1378 C C . LYS A 1 183 ? -22.581 -0.439 9.825 1.00 96.81 183 LYS A C 1
ATOM 1380 O O . LYS A 1 183 ? -21.436 -0.052 9.640 1.00 96.81 183 LYS A O 1
ATOM 1385 N N . VAL A 1 184 ? -23.505 0.314 10.407 1.00 95.69 184 VAL A N 1
ATOM 1386 C CA . VAL A 1 184 ? -23.204 1.551 11.134 1.00 95.69 184 VAL A CA 1
ATOM 1387 C C . VAL A 1 184 ? -23.205 1.229 12.621 1.00 95.69 184 VAL A C 1
ATOM 1389 O O . VAL A 1 184 ? -24.207 0.729 13.138 1.00 95.69 184 VAL A O 1
ATOM 1392 N N . LEU A 1 185 ? -22.089 1.486 13.293 1.00 96.94 185 LEU A N 1
ATOM 1393 C CA . LEU A 1 185 ? -21.892 1.217 14.712 1.00 96.94 185 LEU A CA 1
ATOM 1394 C C . LEU A 1 185 ? -22.176 2.468 15.540 1.00 96.94 185 LEU A C 1
ATOM 1396 O O . LEU A 1 185 ? -21.699 3.563 15.234 1.00 96.94 185 LEU A O 1
ATOM 1400 N N . THR A 1 186 ? -22.918 2.286 16.624 1.00 95.50 186 THR A N 1
ATOM 1401 C CA . THR A 1 186 ? -22.856 3.167 17.793 1.00 95.50 186 THR A CA 1
ATOM 1402 C C . THR A 1 186 ? -21.909 2.537 18.812 1.00 95.50 186 THR A C 1
ATOM 1404 O O . THR A 1 186 ? -21.357 1.474 18.568 1.00 95.50 186 THR A O 1
ATOM 1407 N N . GLU A 1 187 ? -21.695 3.160 19.969 1.00 94.75 187 GLU A N 1
ATOM 1408 C CA . GLU A 1 187 ? -20.815 2.572 20.991 1.00 94.75 187 GLU A CA 1
ATOM 1409 C C . GLU A 1 187 ? -21.303 1.209 21.516 1.00 94.75 187 GLU A C 1
ATOM 1411 O O . GLU A 1 187 ? -20.503 0.362 21.901 1.00 94.75 187 GLU A O 1
ATOM 1416 N N . THR A 1 188 ? -22.618 0.982 21.533 1.00 95.56 188 THR A N 1
ATOM 1417 C CA . THR A 1 188 ? -23.234 -0.197 22.165 1.00 95.56 188 THR A CA 1
ATOM 1418 C C . THR A 1 188 ? -24.067 -1.050 21.214 1.00 95.56 188 THR A C 1
ATOM 1420 O O . THR A 1 188 ? -24.607 -2.078 21.624 1.00 95.56 188 THR A O 1
ATOM 1423 N N . GLY A 1 189 ? -24.217 -0.638 19.956 1.00 96.44 189 GLY A N 1
ATOM 1424 C CA . GLY A 1 189 ? -25.149 -1.252 19.023 1.00 96.44 189 GLY A CA 1
ATOM 1425 C C . GLY A 1 189 ? -24.730 -1.082 17.572 1.00 96.44 189 GLY A C 1
ATOM 1426 O O . GLY A 1 189 ? -23.785 -0.377 17.239 1.00 96.44 189 GLY A O 1
ATOM 1427 N N . SER A 1 190 ? -25.452 -1.746 16.675 1.00 97.06 190 SER A N 1
ATOM 1428 C CA . SER A 1 190 ? -25.187 -1.654 15.242 1.00 97.06 190 SER A CA 1
ATOM 1429 C C . SER A 1 190 ? -26.472 -1.718 14.433 1.00 97.06 190 SER A C 1
ATOM 1431 O O . SER A 1 190 ? -27.441 -2.366 14.832 1.00 97.06 190 SER A O 1
ATOM 1433 N N . TYR A 1 191 ? -26.455 -1.067 13.276 1.00 95.94 191 TYR A N 1
ATOM 1434 C CA . TYR A 1 191 ? -27.534 -1.089 12.297 1.00 95.94 191 TYR A CA 1
ATOM 1435 C C . TYR A 1 191 ? -26.977 -1.580 10.971 1.00 95.94 191 TYR A C 1
ATOM 1437 O O . TYR A 1 191 ? -25.996 -1.034 10.474 1.00 95.94 191 TYR A O 1
ATOM 1445 N N . THR A 1 192 ? -27.592 -2.606 10.390 1.00 96.38 192 THR A N 1
ATOM 1446 C CA . THR A 1 192 ? -27.194 -3.094 9.064 1.00 96.38 192 THR A CA 1
ATOM 1447 C C . THR A 1 192 ? -27.878 -2.258 7.992 1.00 96.38 192 THR A C 1
ATOM 1449 O O . THR A 1 192 ? -29.101 -2.101 8.021 1.00 96.38 192 THR A O 1
ATOM 1452 N N . ILE A 1 193 ? -27.105 -1.733 7.045 1.00 94.00 193 ILE A N 1
ATOM 1453 C CA . ILE A 1 193 ? -27.637 -1.079 5.852 1.00 94.00 193 ILE A CA 1
ATOM 1454 C C . ILE A 1 193 ? -28.073 -2.179 4.875 1.00 94.00 193 ILE A C 1
ATOM 1456 O O . ILE A 1 193 ? -27.254 -3.026 4.522 1.00 94.00 193 ILE A O 1
ATOM 1460 N N . PRO A 1 194 ? -29.337 -2.200 4.416 1.00 93.25 194 PRO A N 1
ATOM 1461 C CA . PRO A 1 194 ? -29.771 -3.151 3.400 1.00 93.25 194 PRO A CA 1
ATOM 1462 C C . PRO A 1 194 ? -28.926 -3.041 2.123 1.00 93.25 194 PRO A C 1
ATOM 1464 O O . PRO A 1 194 ? -28.810 -1.952 1.565 1.00 93.25 194 PRO A O 1
ATOM 1467 N N . ASN A 1 195 ? -28.412 -4.166 1.612 1.00 90.88 195 ASN A N 1
ATOM 1468 C CA . ASN A 1 195 ? -27.491 -4.186 0.462 1.00 90.88 195 ASN A CA 1
ATOM 1469 C C . ASN A 1 195 ? -28.050 -3.507 -0.801 1.00 90.88 195 ASN A C 1
ATOM 1471 O O . ASN A 1 195 ? -27.286 -2.966 -1.594 1.00 90.88 195 ASN A O 1
ATOM 1475 N N . ILE A 1 196 ? -29.378 -3.472 -0.968 1.00 91.06 196 ILE A N 1
ATOM 1476 C CA . ILE A 1 196 ? -30.048 -2.768 -2.075 1.00 91.06 196 ILE A CA 1
ATOM 1477 C C . ILE A 1 196 ? -29.832 -1.247 -2.055 1.00 91.06 196 ILE A C 1
ATOM 1479 O O . ILE A 1 196 ? -29.937 -0.611 -3.096 1.00 91.06 196 ILE A O 1
ATOM 1483 N N . LEU A 1 197 ? -29.539 -0.661 -0.891 1.00 90.25 197 LEU A N 1
ATOM 1484 C CA . LEU A 1 197 ? -29.257 0.769 -0.744 1.00 90.25 197 LEU A CA 1
ATOM 1485 C C . LEU A 1 197 ? -27.772 1.100 -0.943 1.00 90.25 197 LEU A C 1
ATOM 1487 O O . LEU A 1 197 ? -27.412 2.274 -0.993 1.00 90.25 197 LEU A O 1
ATOM 1491 N N . LEU A 1 198 ? -26.909 0.086 -1.026 1.00 90.88 198 LEU A N 1
ATOM 1492 C CA . LEU A 1 198 ? -25.476 0.270 -1.219 1.00 90.88 198 LEU A CA 1
ATOM 1493 C C . LEU A 1 198 ? -25.146 0.388 -2.718 1.00 90.88 198 LEU A C 1
ATOM 1495 O O . LEU A 1 198 ? -25.796 -0.256 -3.549 1.00 90.88 198 LEU A O 1
ATOM 1499 N N . PRO A 1 199 ? -24.144 1.196 -3.111 1.00 90.19 199 PRO A N 1
ATOM 1500 C CA . PRO A 1 199 ? -23.616 1.179 -4.473 1.00 90.19 199 PRO A CA 1
ATOM 1501 C C . PRO A 1 199 ? -23.115 -0.222 -4.844 1.00 90.19 199 PRO A C 1
ATOM 1503 O O . PRO A 1 199 ? -22.562 -0.926 -4.002 1.00 90.19 199 PRO A O 1
ATOM 1506 N N . GLY A 1 200 ? -23.241 -0.598 -6.122 1.00 89.25 200 GLY A N 1
ATOM 1507 C CA . GLY A 1 200 ? -22.789 -1.912 -6.609 1.00 89.25 200 GLY A CA 1
ATOM 1508 C C . GLY A 1 200 ? -21.288 -2.157 -6.415 1.00 89.25 200 GLY A C 1
ATOM 1509 O O . GLY A 1 200 ? -20.851 -3.296 -6.337 1.00 89.25 200 GLY A O 1
ATOM 1510 N N . GLN A 1 201 ? -20.506 -1.087 -6.251 1.00 88.81 201 GLN A N 1
ATOM 1511 C CA . GLN A 1 201 ? -19.094 -1.129 -5.866 1.00 88.81 201 GLN A CA 1
ATOM 1512 C C . GLN A 1 201 ? -18.867 -1.898 -4.538 1.00 88.81 201 GLN A C 1
ATOM 1514 O O . GLN A 1 201 ? -17.845 -2.558 -4.362 1.00 88.81 201 GLN A O 1
ATOM 1519 N N . LEU A 1 202 ? -19.825 -1.870 -3.608 1.00 91.12 202 LEU A N 1
ATOM 1520 C CA . LEU A 1 202 ? -19.721 -2.556 -2.313 1.00 91.12 202 LEU A CA 1
ATOM 1521 C C . LEU A 1 202 ? -20.219 -4.009 -2.333 1.00 91.12 202 LEU A C 1
ATOM 1523 O O . LEU A 1 202 ? -20.139 -4.679 -1.306 1.00 91.12 202 LEU A O 1
ATOM 1527 N N . HIS A 1 203 ? -20.739 -4.500 -3.461 1.00 94.25 203 HIS A N 1
ATOM 1528 C CA . HIS A 1 203 ? -21.181 -5.892 -3.594 1.00 94.25 203 HIS A CA 1
ATOM 1529 C C . HIS A 1 203 ? -19.996 -6.789 -3.952 1.00 94.25 203 HIS A C 1
ATOM 1531 O O . HIS A 1 203 ? -19.136 -6.403 -4.750 1.00 94.25 203 HIS A O 1
ATOM 1537 N N . ASN A 1 204 ? -19.937 -7.979 -3.354 1.00 96.81 204 ASN A N 1
ATOM 1538 C CA . ASN A 1 204 ? -18.814 -8.903 -3.507 1.00 96.81 204 ASN A CA 1
ATOM 1539 C C . ASN A 1 204 ? -19.198 -10.245 -4.135 1.00 96.81 204 ASN A C 1
ATOM 1541 O O . ASN A 1 204 ? -18.467 -11.226 -3.992 1.00 96.81 204 ASN A O 1
ATOM 1545 N N . ASP A 1 205 ? -20.305 -10.291 -4.875 1.00 95.62 205 ASP A N 1
ATOM 1546 C CA . ASP A 1 205 ? -20.668 -11.450 -5.685 1.00 95.62 205 ASP A CA 1
ATOM 1547 C C . ASP A 1 205 ? -19.533 -11.809 -6.661 1.00 95.62 205 ASP A C 1
ATOM 1549 O O . ASP A 1 205 ? -19.104 -10.988 -7.473 1.00 95.62 205 ASP A O 1
ATOM 1553 N N . GLY A 1 206 ? -19.043 -13.049 -6.582 1.00 96.12 206 GLY A N 1
ATOM 1554 C CA . GLY A 1 206 ? -17.934 -13.540 -7.411 1.00 96.12 206 GLY A CA 1
ATOM 1555 C C . GLY A 1 206 ? -16.530 -13.201 -6.895 1.00 96.12 206 GLY A C 1
ATOM 1556 O O . GLY A 1 206 ? -15.553 -13.615 -7.519 1.00 96.12 206 GLY A O 1
ATOM 1557 N N . ASN A 1 207 ? -16.416 -12.505 -5.760 1.00 98.25 207 ASN A N 1
ATOM 1558 C CA . ASN A 1 207 ? -15.135 -12.216 -5.118 1.00 98.25 207 ASN A CA 1
ATOM 1559 C C . ASN A 1 207 ? -14.743 -13.303 -4.105 1.00 98.25 207 ASN A C 1
ATOM 1561 O O . ASN A 1 207 ? -15.556 -14.136 -3.691 1.00 98.25 207 ASN A O 1
ATOM 1565 N N . TYR A 1 208 ? -13.483 -13.263 -3.674 1.00 98.44 208 TYR A N 1
ATOM 1566 C CA . TYR A 1 208 ? -12.887 -14.237 -2.759 1.00 98.44 208 TYR A CA 1
ATOM 1567 C C . TYR A 1 208 ? -12.177 -13.541 -1.599 1.00 98.44 208 TYR A C 1
ATOM 1569 O O . TYR A 1 208 ? -11.537 -12.515 -1.783 1.00 98.44 208 TYR A O 1
ATOM 1577 N N . ILE A 1 209 ? -12.238 -14.110 -0.403 1.00 98.62 209 ILE A N 1
ATOM 1578 C CA . ILE A 1 209 ? -11.392 -13.722 0.729 1.00 98.62 209 ILE A CA 1
ATOM 1579 C C . ILE A 1 209 ? -10.113 -14.558 0.633 1.00 98.62 209 ILE A C 1
ATOM 1581 O O . ILE A 1 209 ? -10.209 -15.781 0.517 1.00 98.62 209 ILE A O 1
ATOM 1585 N N . LEU A 1 210 ? -8.934 -13.930 0.660 1.00 98.06 210 LEU A N 1
ATOM 1586 C CA . LEU A 1 210 ? -7.638 -14.628 0.630 1.00 98.06 210 LEU A CA 1
ATOM 1587 C C . LEU A 1 210 ? -6.497 -13.754 1.171 1.00 98.06 210 LEU A C 1
ATOM 1589 O O . LEU A 1 210 ? -6.613 -12.529 1.189 1.00 98.06 210 LEU A O 1
ATOM 1593 N N . SER A 1 211 ? -5.366 -14.358 1.548 1.00 97.88 211 SER A N 1
ATOM 1594 C CA . SER A 1 211 ? -4.141 -13.610 1.881 1.00 97.88 211 SER A CA 1
ATOM 1595 C C . SER A 1 211 ? -3.461 -13.075 0.621 1.00 97.88 211 SER A C 1
ATOM 1597 O O . SER A 1 211 ? -3.081 -13.836 -0.274 1.00 97.88 211 SER A O 1
ATOM 1599 N N . LEU A 1 212 ? -3.262 -11.756 0.564 1.00 98.12 212 LEU A N 1
ATOM 1600 C CA . LEU A 1 212 ? -2.592 -11.130 -0.572 1.00 98.12 212 LEU A CA 1
ATOM 1601 C C . LEU A 1 212 ? -1.092 -11.450 -0.576 1.00 98.12 212 LEU A C 1
ATOM 1603 O O . LEU A 1 212 ? -0.520 -11.604 -1.654 1.00 98.12 212 LEU A O 1
ATOM 1607 N N . SER A 1 213 ? -0.462 -11.615 0.596 1.00 97.19 213 SER A N 1
ATOM 1608 C CA . SER A 1 213 ? 0.936 -12.065 0.664 1.00 97.19 213 SER A CA 1
ATOM 1609 C C . SER A 1 213 ? 1.119 -13.443 0.030 1.00 97.19 213 SER A C 1
ATOM 1611 O O . SER A 1 213 ? 2.067 -13.648 -0.723 1.00 97.19 213 SER A O 1
ATOM 1613 N N . GLN A 1 214 ? 0.188 -14.372 0.270 1.00 97.62 214 GLN A N 1
ATOM 1614 C CA . GLN A 1 214 ? 0.224 -15.698 -0.352 1.00 97.62 214 GLN A CA 1
ATOM 1615 C C . GLN A 1 214 ? -0.066 -15.635 -1.857 1.00 97.62 214 GLN A C 1
ATOM 1617 O O . GLN A 1 214 ? 0.615 -16.316 -2.622 1.00 97.62 214 GLN A O 1
ATOM 1622 N N . LEU A 1 215 ? -0.998 -14.783 -2.307 1.00 98.12 215 LEU A N 1
ATOM 1623 C CA . LEU A 1 215 ? -1.244 -14.582 -3.743 1.00 98.12 215 LEU A CA 1
ATOM 1624 C C . LEU A 1 215 ? 0.012 -14.087 -4.472 1.00 98.12 215 LEU A C 1
ATOM 1626 O O . LEU A 1 215 ? 0.330 -14.603 -5.539 1.00 98.12 215 LEU A O 1
ATOM 1630 N N . CYS A 1 216 ? 0.747 -13.125 -3.907 1.00 98.44 216 CYS A N 1
ATOM 1631 C CA . CYS A 1 216 ? 1.994 -12.652 -4.512 1.00 98.44 216 CYS A CA 1
ATOM 1632 C C . CYS A 1 216 ? 3.063 -13.753 -4.571 1.00 98.44 216 CYS A C 1
ATOM 1634 O O . CYS A 1 216 ? 3.742 -13.862 -5.584 1.00 98.44 216 CYS A O 1
ATOM 1636 N N . ARG A 1 217 ? 3.193 -14.605 -3.543 1.00 98.12 217 ARG A N 1
ATOM 1637 C CA . ARG A 1 217 ? 4.110 -15.762 -3.601 1.00 98.12 217 ARG A CA 1
ATOM 1638 C C . ARG A 1 217 ? 3.753 -16.713 -4.739 1.00 98.12 217 ARG A C 1
ATOM 1640 O O . ARG A 1 217 ? 4.627 -17.112 -5.496 1.00 98.12 217 ARG A O 1
ATOM 1647 N N . TRP A 1 218 ? 2.466 -17.015 -4.899 1.00 97.94 218 TRP A N 1
ATOM 1648 C CA . TRP A 1 218 ? 1.998 -17.851 -6.001 1.00 97.94 218 TRP A CA 1
ATOM 1649 C C . TRP A 1 218 ? 2.270 -17.216 -7.370 1.00 97.94 218 TRP A C 1
ATOM 1651 O O . TRP A 1 218 ? 2.817 -17.869 -8.252 1.00 97.94 218 TRP A O 1
ATOM 1661 N N . LEU A 1 219 ? 1.963 -15.926 -7.539 1.00 98.56 219 LEU A N 1
ATOM 1662 C CA . LEU A 1 219 ? 2.263 -15.203 -8.777 1.00 98.56 219 LEU A CA 1
ATOM 1663 C C . LEU A 1 219 ? 3.770 -15.139 -9.065 1.00 98.56 219 LEU A C 1
ATOM 1665 O O . LEU A 1 219 ? 4.152 -15.181 -10.229 1.00 98.56 219 LEU A O 1
ATOM 1669 N N . ALA A 1 220 ? 4.626 -15.070 -8.043 1.00 98.56 220 ALA A N 1
ATOM 1670 C CA . ALA A 1 220 ? 6.070 -15.168 -8.232 1.00 98.56 220 ALA A CA 1
ATOM 1671 C C . ALA A 1 220 ? 6.474 -16.534 -8.786 1.00 98.56 220 ALA A C 1
ATOM 1673 O O . ALA A 1 220 ? 7.181 -16.566 -9.785 1.00 98.56 220 ALA A O 1
ATOM 1674 N N . THR A 1 221 ? 5.936 -17.635 -8.249 1.00 97.50 221 THR A N 1
ATOM 1675 C CA . THR A 1 221 ? 6.157 -18.971 -8.829 1.00 97.50 221 THR A CA 1
ATOM 1676 C C . THR A 1 221 ? 5.696 -19.029 -10.287 1.00 97.50 221 THR A C 1
ATOM 1678 O O . THR A 1 221 ? 6.435 -19.511 -11.141 1.00 97.50 221 THR A O 1
ATOM 1681 N N . GLN A 1 222 ? 4.527 -18.460 -10.612 1.00 97.50 222 GLN A N 1
ATOM 1682 C CA . GLN A 1 222 ? 4.073 -18.397 -12.006 1.00 97.50 222 GLN A CA 1
ATOM 1683 C C . GLN A 1 222 ? 4.998 -17.562 -12.906 1.00 97.50 222 GLN A C 1
ATOM 1685 O O . GLN A 1 222 ? 5.152 -17.880 -14.082 1.00 97.50 222 GLN A O 1
ATOM 1690 N N . ALA A 1 223 ? 5.595 -16.489 -12.384 1.00 98.69 223 ALA A N 1
ATOM 1691 C CA . ALA A 1 223 ? 6.552 -15.667 -13.118 1.00 98.69 223 ALA A CA 1
ATOM 1692 C C . ALA A 1 223 ? 7.882 -16.409 -13.342 1.00 98.69 223 ALA A C 1
ATOM 1694 O O . ALA A 1 223 ? 8.402 -16.419 -14.457 1.00 98.69 223 ALA A O 1
ATOM 1695 N N . GLU A 1 224 ? 8.412 -17.065 -12.309 1.00 98.44 224 GLU A N 1
ATOM 1696 C CA . GLU A 1 224 ? 9.649 -17.854 -12.370 1.00 98.44 224 GLU A CA 1
ATOM 1697 C C . GLU A 1 224 ? 9.529 -19.022 -13.359 1.00 98.44 224 GLU A C 1
ATOM 1699 O O . GLU A 1 224 ? 10.447 -19.269 -14.139 1.00 98.44 224 GLU A O 1
ATOM 1704 N N . GLU A 1 225 ? 8.374 -19.696 -13.408 1.00 97.62 225 GLU A N 1
ATOM 1705 C CA . GLU A 1 225 ? 8.082 -20.750 -14.395 1.00 97.62 225 GLU A CA 1
ATOM 1706 C C . GLU A 1 225 ? 8.126 -20.248 -15.848 1.00 97.62 225 GLU A C 1
ATOM 1708 O O . GLU A 1 225 ? 8.414 -21.020 -16.765 1.00 97.62 225 GLU A O 1
ATOM 1713 N N . LEU A 1 226 ? 7.881 -18.952 -16.063 1.00 98.31 226 LEU A N 1
ATOM 1714 C CA . LEU A 1 226 ? 7.999 -18.278 -17.358 1.00 98.31 226 LEU A CA 1
ATOM 1715 C C . LEU A 1 226 ? 9.408 -17.705 -17.613 1.00 98.31 226 LEU A C 1
ATOM 1717 O O . LEU A 1 226 ? 9.628 -17.037 -18.625 1.00 98.31 226 LEU A O 1
ATOM 1721 N N . GLY A 1 227 ? 10.366 -17.957 -16.717 1.00 98.12 227 GLY A N 1
ATOM 1722 C CA . GLY A 1 227 ? 11.753 -17.509 -16.837 1.00 98.12 227 GLY A CA 1
ATOM 1723 C C . GLY A 1 227 ? 11.980 -16.050 -16.441 1.00 98.12 227 GLY A C 1
ATOM 1724 O O . GLY A 1 227 ? 12.895 -15.422 -16.969 1.00 98.12 227 GLY A O 1
ATOM 1725 N N . VAL A 1 228 ? 11.127 -15.481 -15.584 1.00 98.75 228 VAL A N 1
ATOM 1726 C CA . VAL A 1 228 ? 11.395 -14.189 -14.931 1.00 98.75 228 VAL A CA 1
ATOM 1727 C C . VAL A 1 228 ? 12.426 -14.391 -13.822 1.00 98.75 228 VAL A C 1
ATOM 1729 O O . VAL A 1 228 ? 12.299 -15.313 -13.018 1.00 98.75 228 VAL A O 1
ATOM 1732 N N . GLU A 1 229 ? 13.407 -13.498 -13.737 1.00 98.50 229 GLU A N 1
ATOM 1733 C CA . GLU A 1 229 ? 14.355 -13.455 -12.625 1.00 98.50 229 GLU A CA 1
ATOM 1734 C C . GLU A 1 229 ? 13.735 -12.677 -11.458 1.00 98.50 229 GLU A C 1
ATOM 1736 O O . GLU A 1 229 ? 13.454 -11.484 -11.574 1.00 98.50 229 GLU A O 1
ATOM 1741 N N . VAL A 1 230 ? 13.469 -13.353 -10.337 1.00 98.62 230 VAL A N 1
ATOM 1742 C CA . VAL A 1 230 ? 12.843 -12.747 -9.153 1.00 98.62 230 VAL A CA 1
ATOM 1743 C C . VAL A 1 230 ? 13.850 -12.700 -8.005 1.00 98.62 230 VAL A C 1
ATOM 1745 O O . VAL A 1 230 ? 14.278 -13.731 -7.490 1.00 98.62 230 VAL A O 1
ATOM 1748 N N . TYR A 1 231 ? 14.203 -11.491 -7.576 1.00 97.94 231 TYR A N 1
ATOM 1749 C CA . TYR A 1 231 ? 15.202 -11.230 -6.543 1.00 97.94 231 TYR A CA 1
ATOM 1750 C C . TYR A 1 231 ? 14.583 -10.533 -5.322 1.00 97.94 231 TYR A C 1
ATOM 1752 O O . TYR A 1 231 ? 14.574 -9.298 -5.233 1.00 97.94 231 TYR A O 1
ATOM 1760 N N . PRO A 1 232 ? 14.056 -11.299 -4.350 1.00 97.69 232 PRO A N 1
ATOM 1761 C CA . PRO A 1 232 ? 13.727 -10.749 -3.045 1.00 97.69 232 PRO A CA 1
ATOM 1762 C C . PRO A 1 232 ? 15.004 -10.401 -2.264 1.00 97.69 232 PRO A C 1
ATOM 1764 O O . PRO A 1 232 ? 16.082 -10.936 -2.515 1.00 97.69 232 PRO A O 1
ATOM 1767 N N . GLY A 1 233 ? 14.879 -9.511 -1.288 1.00 96.62 233 GLY A N 1
ATOM 1768 C CA . GLY A 1 233 ? 15.970 -9.035 -0.445 1.00 96.62 233 GLY A CA 1
ATOM 1769 C C . GLY A 1 233 ? 16.761 -7.873 -1.045 1.00 96.62 233 GLY A C 1
ATOM 1770 O O . GLY A 1 233 ? 17.724 -7.434 -0.427 1.00 96.62 233 GLY A O 1
ATOM 1771 N N . PHE A 1 234 ? 16.350 -7.326 -2.191 1.00 96.44 234 PHE A N 1
ATOM 1772 C CA . PHE A 1 234 ? 17.034 -6.226 -2.873 1.00 96.44 234 PHE A CA 1
ATOM 1773 C C . PHE A 1 234 ? 16.155 -4.977 -2.904 1.00 96.44 234 PHE A C 1
ATOM 1775 O O . PHE A 1 234 ? 15.140 -4.899 -3.595 1.00 96.44 234 PHE A O 1
ATOM 1782 N N . ALA A 1 235 ? 16.552 -3.962 -2.137 1.00 96.12 235 ALA A N 1
ATOM 1783 C CA . ALA A 1 235 ? 15.845 -2.691 -2.086 1.00 96.12 235 ALA A CA 1
ATOM 1784 C C . ALA A 1 235 ? 16.438 -1.697 -3.093 1.00 96.12 235 ALA A C 1
ATOM 1786 O O . ALA A 1 235 ? 17.606 -1.328 -2.967 1.00 96.12 235 ALA A O 1
ATOM 1787 N N . ALA A 1 236 ? 15.631 -1.221 -4.046 1.00 97.50 236 ALA A N 1
ATOM 1788 C CA . ALA A 1 236 ? 16.000 -0.082 -4.885 1.00 97.50 236 ALA A CA 1
ATOM 1789 C C . ALA A 1 236 ? 16.127 1.174 -4.020 1.00 97.50 236 ALA A C 1
ATOM 1791 O O . ALA A 1 236 ? 15.173 1.574 -3.348 1.00 97.50 236 ALA A O 1
ATOM 1792 N N . SER A 1 237 ? 17.317 1.770 -4.011 1.00 95.12 237 SER A N 1
ATOM 1793 C CA . SER A 1 237 ? 17.611 2.954 -3.197 1.00 95.12 237 SER A CA 1
ATOM 1794 C C . SER A 1 237 ? 17.864 4.213 -4.011 1.00 95.12 237 SER A C 1
ATOM 1796 O O . SER A 1 237 ? 17.706 5.310 -3.482 1.00 95.12 237 SER A O 1
ATOM 1798 N N . GLU A 1 238 ? 18.229 4.055 -5.279 1.00 96.50 238 GLU A N 1
ATOM 1799 C CA . GLU A 1 238 ? 18.629 5.139 -6.167 1.00 96.50 238 GLU A CA 1
ATOM 1800 C C . GLU A 1 238 ? 18.064 4.875 -7.563 1.00 96.50 238 GLU A C 1
ATOM 1802 O O . GLU A 1 238 ? 18.076 3.735 -8.027 1.00 96.50 238 GLU A O 1
ATOM 1807 N N . VAL A 1 239 ? 17.560 5.919 -8.221 1.00 98.12 239 VAL A N 1
ATOM 1808 C CA . VAL A 1 239 ? 17.174 5.873 -9.636 1.00 98.12 239 VAL A CA 1
ATOM 1809 C C . VAL A 1 239 ? 18.354 6.373 -10.456 1.00 98.12 239 VAL A C 1
ATOM 1811 O O . VAL A 1 239 ? 18.826 7.488 -10.242 1.00 98.12 239 VAL A O 1
ATOM 1814 N N . LEU A 1 240 ? 18.807 5.563 -11.408 1.00 97.62 240 LEU A N 1
ATOM 1815 C CA . LEU A 1 240 ? 19.900 5.917 -12.305 1.00 97.62 240 LEU A CA 1
ATOM 1816 C C . LEU A 1 240 ? 19.330 6.641 -13.523 1.00 97.62 240 LEU A C 1
ATOM 1818 O O . LEU A 1 240 ? 18.424 6.130 -14.186 1.00 97.62 240 LEU A O 1
ATOM 1822 N N . LEU A 1 241 ? 19.863 7.825 -13.817 1.00 97.06 241 LEU A N 1
ATOM 1823 C CA . LEU A 1 241 ? 19.423 8.666 -14.927 1.00 97.06 241 LEU A CA 1
ATOM 1824 C C . LEU A 1 241 ? 20.520 8.788 -15.988 1.00 97.06 241 LEU A C 1
ATOM 1826 O O . LEU A 1 241 ? 21.684 9.015 -15.662 1.00 97.06 241 LEU A O 1
ATOM 1830 N N . GLU A 1 242 ? 20.141 8.702 -17.259 1.00 93.94 242 GLU A N 1
ATOM 1831 C CA . GLU A 1 242 ? 21.027 8.873 -18.411 1.00 93.94 242 GLU A CA 1
ATOM 1832 C C . GLU A 1 242 ? 20.273 9.543 -19.562 1.00 93.94 242 GLU A C 1
ATOM 1834 O O . GLU A 1 242 ? 19.104 9.259 -19.804 1.00 93.94 242 GLU A O 1
ATOM 1839 N N . ALA A 1 243 ? 20.925 10.487 -20.248 1.00 91.62 243 ALA A N 1
ATOM 1840 C CA . ALA A 1 243 ? 20.337 11.244 -21.361 1.00 91.62 243 ALA A CA 1
ATOM 1841 C C . ALA A 1 243 ? 18.952 11.876 -21.060 1.00 91.62 243 ALA A C 1
ATOM 1843 O O . ALA A 1 243 ? 18.151 12.092 -21.967 1.00 91.62 243 ALA A O 1
ATOM 1844 N N . GLY A 1 244 ? 18.678 12.204 -19.791 1.00 91.56 244 GLY A N 1
ATOM 1845 C CA . GLY A 1 244 ? 17.401 12.780 -19.352 1.00 91.56 244 GLY A CA 1
ATOM 1846 C C . GLY A 1 244 ? 16.275 11.766 -19.121 1.00 91.56 244 GLY A C 1
ATOM 1847 O O . GLY A 1 244 ? 15.138 12.184 -18.923 1.00 91.56 244 GLY A O 1
ATOM 1848 N N . GLY A 1 245 ? 16.567 10.464 -19.133 1.00 96.50 245 GLY A N 1
ATOM 1849 C CA . GLY A 1 245 ? 15.623 9.395 -18.815 1.00 96.50 245 GLY A CA 1
ATOM 1850 C C . GLY A 1 245 ? 16.176 8.388 -17.813 1.00 96.50 245 GLY A C 1
ATOM 1851 O O . GLY A 1 245 ? 17.319 8.486 -17.376 1.00 96.50 245 GLY A O 1
ATOM 1852 N N . VAL A 1 246 ? 15.350 7.419 -17.433 1.00 98.19 246 VAL A N 1
ATOM 1853 C CA . VAL A 1 246 ? 15.722 6.348 -16.506 1.00 98.19 246 VAL A CA 1
ATOM 1854 C C . VAL A 1 246 ? 16.567 5.305 -17.230 1.00 98.19 246 VAL A C 1
ATOM 1856 O O . VAL A 1 246 ? 16.120 4.714 -18.208 1.00 98.19 246 VAL A O 1
ATOM 1859 N N . LYS A 1 247 ? 17.772 5.062 -16.713 1.00 96.94 247 LYS A N 1
ATOM 1860 C CA . LYS A 1 247 ? 18.655 3.955 -17.109 1.00 96.94 247 LYS A CA 1
ATOM 1861 C C . LYS A 1 247 ? 18.365 2.685 -16.310 1.00 96.94 247 LYS A C 1
ATOM 1863 O O . LYS A 1 247 ? 18.626 1.583 -16.777 1.00 96.94 247 LYS A O 1
ATOM 1868 N N . GLY A 1 248 ? 17.876 2.836 -15.081 1.00 97.75 248 GLY A N 1
ATOM 1869 C CA . GLY A 1 248 ? 17.660 1.732 -14.156 1.00 97.75 248 GLY A CA 1
ATOM 1870 C C . GLY A 1 248 ? 17.654 2.191 -12.703 1.00 97.75 248 GLY A C 1
ATOM 1871 O O . GLY A 1 248 ? 17.268 3.323 -12.400 1.00 97.75 248 GLY A O 1
ATOM 1872 N N . ILE A 1 249 ? 18.105 1.326 -11.799 1.00 98.31 249 ILE A N 1
ATOM 1873 C CA . ILE A 1 249 ? 18.230 1.621 -10.363 1.00 98.31 249 ILE A CA 1
ATOM 1874 C C . ILE A 1 249 ? 19.564 1.132 -9.813 1.00 98.31 249 ILE A C 1
ATOM 1876 O O . ILE A 1 249 ? 20.212 0.281 -10.417 1.00 98.31 249 ILE A O 1
ATOM 1880 N N . ALA A 1 250 ? 19.924 1.599 -8.621 1.00 97.94 250 ALA A N 1
ATOM 1881 C CA . ALA A 1 250 ? 20.928 0.943 -7.795 1.00 97.94 250 ALA A CA 1
ATOM 1882 C C . ALA A 1 250 ? 20.325 0.440 -6.478 1.00 97.94 250 ALA A C 1
ATOM 1884 O O . ALA A 1 250 ? 19.519 1.124 -5.820 1.00 97.94 250 ALA A O 1
ATOM 1885 N N . THR A 1 251 ? 20.706 -0.775 -6.087 1.00 96.75 251 THR A N 1
ATOM 1886 C CA . THR A 1 251 ? 20.280 -1.358 -4.817 1.00 96.75 251 THR A CA 1
ATOM 1887 C C . THR A 1 251 ? 21.000 -0.692 -3.645 1.00 96.75 251 THR A C 1
ATOM 1889 O O . THR A 1 251 ? 21.984 0.039 -3.804 1.00 96.75 251 THR A O 1
ATOM 1892 N N . ARG A 1 252 ? 20.449 -0.877 -2.447 1.00 93.94 252 ARG A N 1
ATOM 1893 C CA . ARG A 1 252 ? 21.000 -0.310 -1.218 1.00 93.94 252 ARG A CA 1
ATOM 1894 C C . ARG A 1 252 ? 22.339 -0.967 -0.866 1.00 93.94 252 ARG A C 1
ATOM 1896 O O . ARG A 1 252 ? 22.405 -2.188 -0.786 1.00 93.94 252 ARG A O 1
ATOM 1903 N N . ASP A 1 253 ? 23.352 -0.146 -0.586 1.00 93.69 253 ASP A N 1
ATOM 1904 C CA . ASP A 1 253 ? 24.615 -0.593 0.018 1.00 93.69 253 ASP A CA 1
ATOM 1905 C C . ASP A 1 253 ? 24.349 -1.305 1.355 1.00 93.69 253 ASP A C 1
ATOM 1907 O O . ASP A 1 253 ? 23.475 -0.889 2.126 1.00 93.69 253 ASP A O 1
ATOM 1911 N N . VAL A 1 254 ? 25.124 -2.346 1.649 1.00 92.25 254 VAL A N 1
ATOM 1912 C CA . VAL A 1 254 ? 25.012 -3.135 2.884 1.00 92.25 254 VAL A CA 1
ATOM 1913 C C . VAL A 1 254 ? 26.281 -3.027 3.717 1.00 92.25 254 VAL A C 1
ATOM 1915 O O . VAL A 1 254 ? 27.361 -2.732 3.206 1.00 92.25 254 VAL A O 1
ATOM 1918 N N . GLY A 1 255 ? 26.169 -3.254 5.025 1.00 91.50 255 GLY A N 1
ATOM 1919 C CA . GLY A 1 255 ? 27.325 -3.238 5.918 1.00 91.50 255 GLY A CA 1
ATOM 1920 C C . GLY A 1 255 ? 27.788 -1.827 6.280 1.00 91.50 255 GLY A C 1
ATOM 1921 O O . GLY A 1 255 ? 28.973 -1.610 6.523 1.00 91.50 255 GLY A O 1
ATOM 1922 N N . LEU A 1 256 ? 26.864 -0.869 6.355 1.00 92.44 256 LEU A N 1
ATOM 1923 C CA . LEU A 1 256 ? 27.112 0.449 6.946 1.00 92.44 256 LEU A CA 1
ATOM 1924 C C . LEU A 1 256 ? 26.731 0.426 8.429 1.00 92.44 256 LEU A C 1
ATOM 1926 O O . LEU A 1 256 ? 25.691 -0.116 8.794 1.00 92.44 256 LEU A O 1
ATOM 1930 N N . ALA A 1 257 ? 27.558 1.002 9.297 1.00 92.94 257 ALA A N 1
ATOM 1931 C CA . ALA A 1 257 ? 27.237 1.184 10.712 1.00 92.94 257 ALA A CA 1
ATOM 1932 C C . ALA A 1 257 ? 26.216 2.312 10.913 1.00 92.94 257 ALA A C 1
ATOM 1934 O O . ALA A 1 257 ? 25.937 3.101 10.005 1.00 92.94 257 ALA A O 1
ATOM 1935 N N . LYS A 1 258 ? 25.654 2.425 12.120 1.00 90.25 258 LYS A N 1
ATOM 1936 C CA . LYS A 1 258 ? 24.620 3.430 12.438 1.00 90.25 258 LYS A CA 1
ATOM 1937 C C . LYS A 1 258 ? 25.049 4.883 12.185 1.00 90.25 258 LYS A C 1
ATOM 1939 O O . LYS A 1 258 ? 24.200 5.718 11.876 1.00 90.25 258 LYS A O 1
ATOM 1944 N N . ASP A 1 259 ? 26.340 5.181 12.301 1.00 89.19 259 ASP A N 1
ATOM 1945 C CA . ASP A 1 259 ? 26.934 6.495 12.021 1.00 89.19 259 ASP A CA 1
ATOM 1946 C C . ASP A 1 259 ? 27.286 6.717 10.535 1.00 89.19 259 ASP A C 1
ATOM 1948 O O . ASP A 1 259 ? 27.764 7.789 10.169 1.00 89.19 259 ASP A O 1
ATOM 1952 N N . GLY A 1 260 ? 27.024 5.725 9.677 1.00 88.62 260 GLY A N 1
ATOM 1953 C CA . GLY A 1 260 ? 27.332 5.748 8.250 1.00 88.62 260 GLY A CA 1
ATOM 1954 C C . GLY A 1 260 ? 28.745 5.283 7.903 1.00 88.62 260 GLY A C 1
ATOM 1955 O O . GLY A 1 260 ? 29.112 5.332 6.731 1.00 88.62 260 GLY A O 1
ATOM 1956 N N . THR A 1 261 ? 29.545 4.830 8.871 1.00 91.88 261 THR A N 1
ATOM 1957 C CA . THR A 1 261 ? 30.879 4.294 8.578 1.00 91.88 261 THR A CA 1
ATOM 1958 C C . THR A 1 261 ? 30.795 2.901 7.930 1.00 91.88 261 THR A C 1
ATOM 1960 O O . THR A 1 261 ? 30.020 2.057 8.388 1.00 91.88 261 THR A O 1
ATOM 1963 N N . PRO A 1 262 ? 31.570 2.623 6.863 1.00 92.88 262 PRO A N 1
ATOM 1964 C CA . PRO A 1 262 ? 31.676 1.282 6.290 1.00 92.88 262 PRO A CA 1
ATOM 1965 C C . PRO A 1 262 ? 32.250 0.278 7.292 1.00 92.88 262 PRO A C 1
ATOM 1967 O O . PRO A 1 262 ? 33.288 0.530 7.909 1.00 92.88 262 PRO A O 1
ATOM 1970 N N . LYS A 1 263 ? 31.588 -0.871 7.443 1.00 92.81 263 LYS A N 1
ATOM 1971 C CA . LYS A 1 263 ? 32.092 -2.012 8.219 1.00 92.81 263 LYS A CA 1
ATOM 1972 C C . LYS A 1 263 ? 33.062 -2.843 7.383 1.00 92.81 263 LYS A C 1
ATOM 1974 O O . LYS A 1 263 ? 33.162 -2.691 6.172 1.00 92.81 263 LYS A O 1
ATOM 1979 N N . GLU A 1 264 ? 33.705 -3.816 8.025 1.00 91.88 264 GLU A N 1
ATOM 1980 C CA . GLU A 1 264 ? 34.505 -4.838 7.329 1.00 91.88 264 GLU A CA 1
ATOM 1981 C C . GLU A 1 264 ? 33.678 -5.670 6.332 1.00 91.88 264 GLU A C 1
ATOM 1983 O O . GLU A 1 264 ? 34.232 -6.233 5.396 1.00 91.88 264 GLU A O 1
ATOM 1988 N N . THR A 1 265 ? 32.357 -5.739 6.528 1.00 92.62 265 THR A N 1
ATOM 1989 C CA . THR A 1 265 ? 31.398 -6.425 5.649 1.00 92.62 265 THR A CA 1
ATOM 1990 C C . THR A 1 265 ? 30.695 -5.472 4.679 1.00 92.62 265 THR A C 1
ATOM 1992 O O . THR A 1 265 ? 29.600 -5.791 4.224 1.00 92.62 265 THR A O 1
ATOM 1995 N N . PHE A 1 266 ? 31.229 -4.267 4.461 1.00 93.69 266 PHE A N 1
ATOM 1996 C CA . PHE A 1 266 ? 30.625 -3.310 3.541 1.00 93.69 266 PHE A CA 1
ATOM 1997 C C . PHE A 1 266 ? 30.668 -3.833 2.107 1.00 93.69 266 PHE A C 1
ATOM 1999 O O . PHE A 1 266 ? 31.717 -4.277 1.639 1.00 93.69 266 PHE A O 1
ATOM 2006 N N . GLU A 1 267 ? 29.543 -3.715 1.414 1.00 92.25 267 GLU A N 1
ATOM 2007 C CA . GLU A 1 267 ? 29.422 -4.042 -0.000 1.00 92.25 267 GLU A CA 1
ATOM 2008 C C . GLU A 1 267 ? 28.523 -3.005 -0.678 1.00 92.25 267 GLU A C 1
ATOM 2010 O O . GLU A 1 267 ? 27.458 -2.633 -0.166 1.00 92.25 267 GLU A O 1
ATOM 2015 N N . ARG A 1 268 ? 28.985 -2.506 -1.826 1.00 93.69 268 ARG A N 1
ATOM 2016 C CA . ARG A 1 268 ? 28.240 -1.556 -2.653 1.00 93.69 268 ARG A CA 1
ATOM 2017 C C . ARG A 1 268 ? 27.028 -2.255 -3.252 1.00 93.69 268 ARG A C 1
ATOM 2019 O O . ARG A 1 268 ? 27.123 -3.381 -3.727 1.00 93.69 268 ARG A O 1
ATOM 2026 N N . GLY A 1 269 ? 25.891 -1.572 -3.266 1.00 93.81 269 GLY A N 1
ATOM 2027 C CA . GLY A 1 269 ? 24.706 -2.077 -3.938 1.00 93.81 269 GLY A CA 1
ATOM 2028 C C . GLY A 1 269 ? 24.919 -2.135 -5.450 1.00 93.81 269 GLY A C 1
ATOM 2029 O O . GLY A 1 269 ? 25.600 -1.284 -6.023 1.00 93.81 269 GLY A O 1
ATOM 2030 N N . MET A 1 270 ? 24.300 -3.117 -6.089 1.00 95.44 270 MET A N 1
ATOM 2031 C CA . MET A 1 270 ? 24.397 -3.399 -7.518 1.00 95.44 270 MET A CA 1
ATOM 2032 C C . MET A 1 270 ? 23.546 -2.434 -8.349 1.00 95.44 270 MET A C 1
ATOM 2034 O O . MET A 1 270 ? 22.429 -2.083 -7.959 1.00 95.44 270 MET A O 1
ATOM 2038 N N . GLU A 1 271 ? 24.051 -2.031 -9.510 1.00 97.50 271 GLU A N 1
ATOM 2039 C CA . GLU A 1 271 ? 23.266 -1.329 -10.523 1.00 97.50 271 GLU A CA 1
ATOM 2040 C C . GLU A 1 271 ? 22.508 -2.326 -11.397 1.00 97.50 271 GLU A C 1
ATOM 2042 O O . GLU A 1 271 ? 23.069 -3.285 -11.918 1.00 97.50 271 GLU A O 1
ATOM 2047 N N . LEU A 1 272 ? 21.217 -2.088 -11.586 1.00 97.88 272 LEU A N 1
ATOM 2048 C CA . LEU A 1 272 ? 20.386 -2.845 -12.511 1.00 97.88 272 LEU A CA 1
ATOM 2049 C C . LEU A 1 272 ? 19.940 -1.882 -13.597 1.00 97.88 272 LEU A C 1
ATOM 2051 O O . LEU A 1 272 ? 19.114 -1.001 -13.350 1.00 97.88 272 LEU A O 1
ATOM 2055 N N . HIS A 1 273 ? 20.524 -2.020 -14.778 1.00 97.81 273 HIS A N 1
ATOM 2056 C CA . HIS A 1 273 ? 20.190 -1.223 -15.947 1.00 97.81 273 HIS A CA 1
ATOM 2057 C C . HIS A 1 273 ? 19.081 -1.910 -16.741 1.00 97.81 273 HIS A C 1
ATOM 2059 O O . HIS A 1 273 ? 19.014 -3.138 -16.798 1.00 97.81 273 HIS A O 1
ATOM 2065 N N . ALA A 1 274 ? 18.205 -1.139 -17.372 1.00 97.25 274 ALA A N 1
ATOM 2066 C CA . ALA A 1 274 ? 17.174 -1.696 -18.232 1.00 97.25 274 ALA A CA 1
ATOM 2067 C C . ALA A 1 274 ? 16.756 -0.745 -19.346 1.00 97.25 274 ALA A C 1
ATOM 2069 O O . ALA A 1 274 ? 16.799 0.472 -19.182 1.00 97.25 274 ALA A O 1
ATOM 2070 N N . LYS A 1 275 ? 16.276 -1.313 -20.461 1.00 96.19 275 LYS A N 1
ATOM 2071 C CA . LYS A 1 275 ? 15.661 -0.516 -21.536 1.00 96.19 275 LYS A CA 1
ATOM 2072 C C . LYS A 1 275 ? 14.378 0.160 -21.051 1.00 96.19 275 LYS A C 1
ATOM 2074 O O . LYS A 1 275 ? 14.048 1.253 -21.506 1.00 96.19 275 LYS A O 1
ATOM 2079 N N . GLN A 1 276 ? 13.644 -0.512 -20.160 1.00 97.94 276 GLN A N 1
ATOM 2080 C CA . GLN A 1 276 ? 12.450 -0.005 -19.488 1.00 97.94 276 GLN A CA 1
ATOM 2081 C C . GLN A 1 276 ? 12.438 -0.421 -18.014 1.00 97.94 276 GLN A C 1
ATOM 2083 O O . GLN A 1 276 ? 12.683 -1.581 -17.688 1.00 97.94 276 GLN A O 1
ATOM 2088 N N . THR A 1 277 ? 12.100 0.509 -17.120 1.00 98.75 277 THR A N 1
ATOM 2089 C CA . THR A 1 277 ? 11.916 0.237 -15.688 1.00 98.75 277 THR A CA 1
ATOM 2090 C C . THR A 1 277 ? 10.481 0.536 -15.248 1.00 98.75 277 THR A C 1
ATOM 2092 O O . THR A 1 277 ? 10.003 1.668 -15.344 1.00 98.75 277 THR A O 1
ATOM 2095 N N . LEU A 1 278 ? 9.781 -0.471 -14.727 1.00 98.94 278 LEU A N 1
ATOM 2096 C CA . LEU A 1 278 ? 8.446 -0.333 -14.146 1.00 98.94 278 LEU A CA 1
ATOM 2097 C C . LEU A 1 278 ? 8.536 -0.162 -12.628 1.00 98.94 278 LEU A C 1
ATOM 2099 O O . LEU A 1 278 ? 9.046 -1.029 -11.917 1.00 98.94 278 LEU A O 1
ATOM 2103 N N . PHE A 1 279 ? 7.977 0.929 -12.110 1.00 98.88 279 PHE A N 1
ATOM 2104 C CA . PHE A 1 279 ? 7.967 1.227 -10.679 1.00 98.88 279 PHE A CA 1
ATOM 2105 C C . PHE A 1 279 ? 6.645 0.771 -10.052 1.00 98.88 279 PHE A C 1
ATOM 2107 O O . PHE A 1 279 ? 5.580 1.354 -10.279 1.00 98.88 279 PHE A O 1
ATOM 2114 N N . ALA A 1 280 ? 6.731 -0.301 -9.260 1.00 98.81 280 ALA A N 1
ATOM 2115 C CA . ALA A 1 280 ? 5.622 -1.057 -8.678 1.00 98.81 280 ALA A CA 1
ATOM 2116 C C . ALA A 1 280 ? 5.715 -1.166 -7.139 1.00 98.81 280 ALA A C 1
ATOM 2118 O O . ALA A 1 280 ? 5.176 -2.094 -6.536 1.00 98.81 280 ALA A O 1
ATOM 2119 N N . GLU A 1 281 ? 6.381 -0.207 -6.489 1.00 98.38 281 GLU A N 1
ATOM 2120 C CA . GLU A 1 281 ? 6.641 -0.171 -5.038 1.00 98.38 281 GLU A CA 1
ATOM 2121 C C . GLU A 1 281 ? 5.366 -0.114 -4.165 1.00 98.38 281 GLU A C 1
ATOM 2123 O O . GLU A 1 281 ? 5.403 -0.351 -2.948 1.00 98.38 281 GLU A O 1
ATOM 2128 N N . GLY A 1 282 ? 4.230 0.230 -4.773 1.00 98.06 282 GLY A N 1
ATOM 2129 C CA . GLY A 1 282 ? 2.946 0.412 -4.111 1.00 98.06 282 GLY A CA 1
ATOM 2130 C C . GLY A 1 282 ? 2.786 1.811 -3.517 1.00 98.06 282 GLY A C 1
ATOM 2131 O O . GLY A 1 282 ? 3.498 2.749 -3.866 1.00 98.06 282 GLY A O 1
ATOM 2132 N N . ALA A 1 283 ? 1.822 1.965 -2.606 1.00 97.50 283 ALA A N 1
ATOM 2133 C CA . ALA A 1 283 ? 1.479 3.275 -2.059 1.00 97.50 283 ALA A CA 1
ATOM 2134 C C . ALA A 1 283 ? 2.699 3.951 -1.402 1.00 97.50 283 ALA A C 1
ATOM 2136 O O . ALA A 1 283 ? 3.332 3.369 -0.502 1.00 97.50 283 ALA A O 1
ATOM 2137 N N . ARG A 1 284 ? 2.985 5.184 -1.856 1.00 96.94 284 ARG A N 1
ATOM 2138 C CA . ARG A 1 284 ? 4.080 6.052 -1.392 1.00 96.94 284 ARG A CA 1
ATOM 2139 C C . ARG A 1 284 ? 5.466 5.403 -1.568 1.00 96.94 284 ARG A C 1
ATOM 2141 O O . ARG A 1 284 ? 6.233 5.286 -0.608 1.00 96.94 284 ARG A O 1
ATOM 2148 N N . GLY A 1 285 ? 5.749 4.878 -2.765 1.00 97.06 285 GLY A N 1
ATOM 2149 C CA . GLY A 1 285 ? 7.039 4.283 -3.159 1.00 97.06 285 GLY A CA 1
ATOM 2150 C C . GLY A 1 285 ? 8.179 5.305 -3.182 1.00 97.06 285 GLY A C 1
ATOM 2151 O O . GLY A 1 285 ? 7.964 6.430 -3.598 1.00 97.06 285 GLY A O 1
ATOM 2152 N N . SER A 1 286 ? 9.377 4.956 -2.715 1.00 95.38 286 SER A N 1
ATOM 2153 C CA . SER A 1 286 ? 10.460 5.944 -2.563 1.00 95.38 286 SER A CA 1
ATOM 2154 C C . SER A 1 286 ? 11.034 6.391 -3.905 1.00 95.38 286 SER A C 1
ATOM 2156 O O . SER A 1 286 ? 11.194 7.589 -4.125 1.00 95.38 286 SER A O 1
ATOM 2158 N N . CYS A 1 287 ? 11.284 5.455 -4.823 1.00 97.88 287 CYS A N 1
ATOM 2159 C CA . CYS A 1 287 ? 11.699 5.804 -6.182 1.00 97.88 287 CYS A CA 1
ATOM 2160 C C . CYS A 1 287 ? 10.551 6.473 -6.950 1.00 97.88 287 CYS A C 1
ATOM 2162 O O . CYS A 1 287 ? 10.774 7.420 -7.694 1.00 97.88 287 CYS A O 1
ATOM 2164 N N . SER A 1 288 ? 9.316 6.019 -6.728 1.00 97.75 288 SER A N 1
ATOM 2165 C CA . SER A 1 288 ? 8.109 6.566 -7.350 1.00 97.75 288 SER A CA 1
ATOM 2166 C C . SER A 1 288 ? 7.905 8.043 -6.992 1.00 97.75 288 SER A C 1
ATOM 2168 O O . SER A 1 288 ? 7.637 8.835 -7.889 1.00 97.75 288 SER A O 1
ATOM 2170 N N . GLU A 1 289 ? 8.063 8.436 -5.721 1.00 96.56 289 GLU A N 1
ATOM 2171 C CA . GLU A 1 289 ? 7.970 9.851 -5.317 1.00 96.56 289 GLU A CA 1
ATOM 2172 C C . GLU A 1 289 ? 9.116 10.678 -5.924 1.00 96.56 289 GLU A C 1
ATOM 2174 O O . GLU A 1 289 ? 8.855 11.738 -6.484 1.00 96.56 289 GLU A O 1
ATOM 2179 N N . PHE A 1 290 ? 10.355 10.162 -5.924 1.00 97.38 290 PHE A N 1
ATOM 2180 C CA . PHE A 1 290 ? 11.478 10.830 -6.600 1.00 97.38 290 PHE A CA 1
ATOM 2181 C C . PHE A 1 290 ? 11.185 11.088 -8.085 1.00 97.38 290 PHE A C 1
ATOM 2183 O O . PHE A 1 290 ? 11.445 12.178 -8.583 1.00 97.38 290 PHE A O 1
ATOM 2190 N N . LEU A 1 291 ? 10.625 10.106 -8.795 1.00 98.31 291 LEU A N 1
ATOM 2191 C CA . LEU A 1 291 ? 10.285 10.227 -10.215 1.00 98.31 291 LEU A CA 1
ATOM 2192 C C . LEU A 1 291 ? 9.142 11.209 -10.459 1.00 98.31 291 LEU A C 1
ATOM 2194 O O . LEU A 1 291 ? 9.190 11.956 -11.436 1.00 98.31 291 LEU A O 1
ATOM 2198 N N . MET A 1 292 ? 8.130 11.216 -9.583 1.00 97.44 292 MET A N 1
ATOM 2199 C CA . MET A 1 292 ? 7.041 12.192 -9.654 1.00 97.44 292 MET A CA 1
ATOM 2200 C C . MET A 1 292 ? 7.568 13.620 -9.542 1.00 97.44 292 MET A C 1
ATOM 2202 O O . MET A 1 292 ? 7.134 14.466 -10.322 1.00 97.44 292 MET A O 1
ATOM 2206 N N . ASP A 1 293 ? 8.517 13.865 -8.640 1.00 96.31 293 ASP A N 1
ATOM 2207 C CA . ASP A 1 293 ? 9.137 15.179 -8.468 1.00 96.31 293 ASP A CA 1
ATOM 2208 C C . ASP A 1 293 ? 10.103 15.509 -9.619 1.00 96.31 293 ASP A C 1
ATOM 2210 O O . ASP A 1 293 ? 10.051 16.600 -10.184 1.00 96.31 293 ASP A O 1
ATOM 2214 N N . HIS A 1 294 ? 10.968 14.567 -10.007 1.00 97.62 294 HIS A N 1
ATOM 2215 C CA . HIS A 1 294 ? 12.006 14.777 -11.021 1.00 97.62 294 HIS A CA 1
ATOM 2216 C C . HIS A 1 294 ? 11.432 15.090 -12.408 1.00 97.62 294 HIS A C 1
ATOM 2218 O O . HIS A 1 294 ? 11.929 15.980 -13.098 1.00 97.62 294 HIS A O 1
ATOM 2224 N N . PHE A 1 295 ? 10.390 14.362 -12.817 1.00 97.19 295 PHE A N 1
ATOM 2225 C CA . PHE A 1 295 ? 9.744 14.529 -14.122 1.00 97.19 295 PHE A CA 1
ATOM 2226 C C . PHE A 1 295 ? 8.504 15.426 -14.081 1.00 97.19 295 PHE A C 1
ATOM 2228 O O . PHE A 1 295 ? 7.818 15.542 -15.098 1.00 97.19 295 PHE A O 1
ATOM 2235 N N . ASP A 1 296 ? 8.209 16.043 -12.931 1.00 96.75 296 ASP A N 1
ATOM 2236 C CA . ASP A 1 296 ? 7.018 16.871 -12.718 1.00 96.75 296 ASP A CA 1
ATOM 2237 C C . ASP A 1 296 ? 5.736 16.153 -13.182 1.00 96.75 296 ASP A C 1
ATOM 2239 O O . ASP A 1 296 ? 4.986 16.614 -14.043 1.00 96.75 296 ASP A O 1
ATOM 2243 N N . LEU A 1 297 ? 5.500 14.947 -12.652 1.00 97.06 297 LEU A N 1
ATOM 2244 C CA . LEU A 1 297 ? 4.384 14.086 -13.075 1.00 97.06 297 LEU A CA 1
ATOM 2245 C C . LEU A 1 297 ? 3.034 14.518 -12.477 1.00 97.06 297 LEU A C 1
ATOM 2247 O O . LEU A 1 297 ? 2.002 13.921 -12.790 1.00 97.06 297 LEU A O 1
ATOM 2251 N N . ARG A 1 298 ? 3.025 15.535 -11.608 1.00 93.88 298 ARG A N 1
ATOM 2252 C CA . ARG A 1 298 ? 1.838 16.076 -10.923 1.00 93.88 298 ARG A CA 1
ATOM 2253 C C . ARG A 1 298 ? 1.574 17.536 -11.316 1.00 93.88 298 ARG A C 1
ATOM 2255 O O . ARG A 1 298 ? 1.380 18.386 -10.455 1.00 93.88 298 ARG A O 1
ATOM 2262 N N . GLN A 1 299 ? 1.559 17.796 -12.622 1.00 87.12 299 GLN A N 1
ATOM 2263 C CA . GLN A 1 299 ? 1.287 19.115 -13.207 1.00 87.12 299 GLN A CA 1
ATOM 2264 C C . GLN A 1 299 ? -0.116 19.654 -12.865 1.00 87.12 299 GLN A C 1
ATOM 2266 O O . GLN A 1 299 ? -0.971 18.950 -12.315 1.00 87.12 299 GLN A O 1
ATOM 2271 N N . ASP A 1 300 ? -0.368 20.908 -13.252 1.00 74.69 300 ASP A N 1
ATOM 2272 C CA . ASP A 1 300 ? -1.623 21.627 -13.025 1.00 74.69 300 ASP A CA 1
ATOM 2273 C C . ASP A 1 300 ? -2.872 20.790 -13.366 1.00 74.69 300 ASP A C 1
ATOM 2275 O O . ASP A 1 300 ? -3.067 20.332 -14.493 1.00 74.69 300 ASP A O 1
ATOM 2279 N N . GLY A 1 301 ? -3.758 20.630 -12.379 1.00 82.75 301 GLY A N 1
ATOM 2280 C CA . GLY A 1 301 ? -5.014 19.881 -12.501 1.00 82.75 301 GLY A CA 1
ATOM 2281 C C . GLY A 1 301 ? -4.985 18.474 -11.895 1.00 82.75 301 GLY A C 1
ATOM 2282 O O . GLY A 1 301 ? -6.058 17.905 -11.682 1.00 82.75 301 GLY A O 1
ATOM 2283 N N . ILE A 1 302 ? -3.806 17.944 -11.553 1.00 93.50 302 ILE A N 1
ATOM 2284 C CA . ILE A 1 302 ? -3.664 16.701 -10.781 1.00 93.50 302 ILE A CA 1
ATOM 2285 C C . ILE A 1 302 ? -3.713 17.043 -9.289 1.00 93.50 302 ILE A C 1
ATOM 2287 O O . ILE A 1 302 ? -2.934 17.852 -8.787 1.00 93.50 302 ILE A O 1
ATOM 2291 N N . MET A 1 303 ? -4.646 16.432 -8.563 1.00 93.38 303 MET A N 1
ATOM 2292 C CA . MET A 1 303 ? -4.798 16.655 -7.124 1.00 93.38 303 MET A CA 1
ATOM 2293 C C . MET A 1 303 ? -3.693 15.926 -6.343 1.00 93.38 303 MET A C 1
ATOM 2295 O O . MET A 1 303 ? -3.185 14.894 -6.805 1.00 93.38 303 MET A O 1
ATOM 2299 N N . PRO A 1 304 ? -3.312 16.411 -5.144 1.00 93.50 304 PRO A N 1
ATOM 2300 C CA . PRO A 1 304 ? -2.476 15.625 -4.252 1.00 93.50 304 PRO A CA 1
ATOM 2301 C C . PRO A 1 304 ? -3.160 14.291 -3.945 1.00 93.50 304 PRO A C 1
ATOM 2303 O O . PRO A 1 304 ? -4.385 14.204 -3.835 1.00 93.50 304 PRO A O 1
ATOM 2306 N N . GLN A 1 305 ? -2.353 13.243 -3.809 1.00 95.75 305 GLN A N 1
ATOM 2307 C CA . GLN A 1 305 ? -2.848 11.969 -3.310 1.00 95.75 305 GLN A CA 1
ATOM 2308 C C . GLN A 1 305 ? -3.227 12.117 -1.834 1.00 95.75 305 GLN A C 1
ATOM 2310 O O . GLN A 1 305 ? -2.473 12.713 -1.065 1.00 95.75 305 GLN A O 1
ATOM 2315 N N . THR A 1 306 ? -4.367 11.546 -1.459 1.00 95.81 306 THR A N 1
ATOM 2316 C CA . THR A 1 306 ? -4.752 11.327 -0.062 1.00 95.81 306 THR A CA 1
ATOM 2317 C C . THR A 1 306 ? -4.589 9.856 0.269 1.00 95.81 306 THR A C 1
ATOM 2319 O O . THR A 1 306 ? -4.589 8.996 -0.624 1.00 95.81 306 THR A O 1
ATOM 2322 N N . PHE A 1 307 ? -4.404 9.548 1.543 1.00 97.88 307 PHE A N 1
ATOM 2323 C CA . PHE A 1 307 ? -4.117 8.197 1.985 1.00 97.88 307 PHE A CA 1
ATOM 2324 C C . PHE A 1 307 ? -4.886 7.843 3.250 1.00 97.88 307 PHE A C 1
ATOM 2326 O O . PHE A 1 307 ? -5.144 8.689 4.096 1.00 97.88 307 PHE A O 1
ATOM 2333 N N . GLY A 1 308 ? -5.142 6.553 3.432 1.00 98.00 308 GLY A N 1
ATOM 2334 C CA . GLY A 1 308 ? -5.557 5.977 4.706 1.00 98.00 308 GLY A CA 1
ATOM 2335 C C . GLY A 1 308 ? -4.465 5.091 5.283 1.00 98.00 308 GLY A C 1
ATOM 2336 O O . GLY A 1 308 ? -3.678 4.498 4.544 1.00 98.00 308 GLY A O 1
ATOM 2337 N N . LEU A 1 309 ? -4.414 4.961 6.606 1.00 98.75 309 LEU A N 1
ATOM 2338 C CA . LEU A 1 309 ? -3.630 3.938 7.291 1.00 98.75 309 LEU A CA 1
ATOM 2339 C C . LEU A 1 309 ? -4.523 2.741 7.606 1.00 98.75 309 LEU A C 1
ATOM 2341 O O . LEU A 1 309 ? -5.410 2.832 8.452 1.00 98.75 309 LEU A O 1
ATOM 2345 N N . GLY A 1 310 ? -4.254 1.613 6.953 1.00 98.50 310 GLY A N 1
ATOM 2346 C CA . GLY A 1 310 ? -4.856 0.328 7.281 1.00 98.50 310 GLY A CA 1
ATOM 2347 C C . GLY A 1 310 ? -4.033 -0.404 8.334 1.00 98.50 310 GLY A C 1
ATOM 2348 O O . GLY A 1 310 ? -2.834 -0.623 8.148 1.00 98.50 310 GLY A O 1
ATOM 2349 N N . ILE A 1 311 ? -4.684 -0.812 9.417 1.00 98.75 311 ILE A N 1
ATOM 2350 C CA . ILE A 1 311 ? -4.137 -1.707 10.438 1.00 98.75 311 ILE A CA 1
ATOM 2351 C C . ILE A 1 311 ? -4.901 -3.021 10.361 1.00 98.75 311 ILE A C 1
ATOM 2353 O O . ILE A 1 311 ? -6.129 -3.016 10.287 1.00 98.75 311 ILE A O 1
ATOM 2357 N N . LYS A 1 312 ? -4.176 -4.139 10.368 1.00 98.75 312 LYS A N 1
ATOM 2358 C CA . LYS A 1 312 ? -4.737 -5.479 10.204 1.00 98.75 312 LYS A CA 1
ATOM 2359 C C . LYS A 1 312 ? -4.203 -6.425 11.271 1.00 98.75 312 LYS A C 1
ATOM 2361 O O . LYS A 1 312 ? -3.015 -6.405 11.592 1.00 98.75 312 LYS A O 1
ATOM 2366 N N . GLU A 1 313 ? -5.076 -7.306 11.739 1.00 98.81 313 GLU A N 1
ATOM 2367 C CA . GLU A 1 313 ? -4.719 -8.538 12.434 1.00 98.81 313 GLU A CA 1
ATOM 2368 C C . GLU A 1 313 ? -5.328 -9.748 11.716 1.00 98.81 313 GLU A C 1
ATOM 2370 O O . GLU A 1 313 ? -6.372 -9.653 11.061 1.00 98.81 313 GLU A O 1
ATOM 2375 N N . VAL A 1 314 ? -4.683 -10.902 11.869 1.00 98.69 314 VAL A N 1
ATOM 2376 C CA . VAL A 1 314 ? -5.238 -12.204 11.480 1.00 98.69 314 VAL A CA 1
ATOM 2377 C C . VAL A 1 314 ? -5.397 -13.041 12.734 1.00 98.69 314 VAL A C 1
ATOM 2379 O O . VAL A 1 314 ? -4.457 -13.176 13.522 1.00 98.69 314 VAL A O 1
ATOM 2382 N N . TRP A 1 315 ? -6.591 -13.587 12.915 1.00 98.75 315 TRP A N 1
ATOM 2383 C CA . TRP A 1 315 ? -6.963 -14.388 14.070 1.00 98.75 315 TRP A CA 1
ATOM 2384 C C . TRP A 1 315 ? -7.261 -15.813 13.655 1.00 98.75 315 TRP A C 1
ATOM 2386 O O . TRP A 1 315 ? -7.995 -16.031 12.701 1.00 98.75 315 TRP A O 1
ATOM 2396 N N . GLU A 1 316 ? -6.744 -16.776 14.400 1.00 98.44 316 GLU A N 1
ATOM 2397 C CA . GLU A 1 316 ? -7.230 -18.149 14.359 1.00 98.44 316 GLU A CA 1
ATOM 2398 C C . GLU A 1 316 ? -8.363 -18.287 15.382 1.00 98.44 316 GLU A C 1
ATOM 2400 O O . GLU A 1 316 ? -8.181 -17.917 16.544 1.00 98.44 316 GLU A O 1
ATOM 2405 N N . VAL A 1 317 ? -9.537 -18.764 14.969 1.00 98.38 317 VAL A N 1
ATOM 2406 C CA . VAL A 1 317 ? -10.743 -18.807 15.817 1.00 98.38 317 VAL A CA 1
ATOM 2407 C C . VAL A 1 317 ? -11.310 -20.225 15.939 1.00 98.38 317 VAL A C 1
ATOM 2409 O O . VAL A 1 317 ? -11.073 -21.054 15.057 1.00 98.38 317 VAL A O 1
ATOM 2412 N N . PRO A 1 318 ? -12.077 -20.528 17.003 1.00 97.69 318 PRO A N 1
ATOM 2413 C CA . PRO A 1 318 ? -12.849 -21.766 17.083 1.00 97.69 318 PRO A CA 1
ATOM 2414 C C . PRO A 1 318 ? -13.832 -21.913 15.910 1.00 97.69 318 PRO A C 1
ATOM 2416 O O . PRO A 1 318 ? -14.356 -20.919 15.401 1.00 97.69 318 PRO A O 1
ATOM 2419 N N . GLU A 1 319 ? -14.107 -23.152 15.492 1.00 95.88 319 GLU A N 1
ATOM 2420 C CA . GLU A 1 319 ? -14.974 -23.453 14.341 1.00 95.88 319 GLU A CA 1
ATOM 2421 C C . GLU A 1 319 ? -16.388 -22.879 14.523 1.00 95.88 319 GLU A C 1
ATOM 2423 O O . GLU A 1 319 ? -16.976 -22.362 13.575 1.00 95.88 319 GLU A O 1
ATOM 2428 N N . GLU A 1 320 ? -16.909 -22.881 15.752 1.00 95.62 320 GLU A N 1
ATOM 2429 C CA . GLU A 1 320 ? -18.225 -22.337 16.101 1.00 95.62 320 GLU A CA 1
ATOM 2430 C C . GLU A 1 320 ? -18.372 -20.827 15.853 1.00 95.62 320 GLU 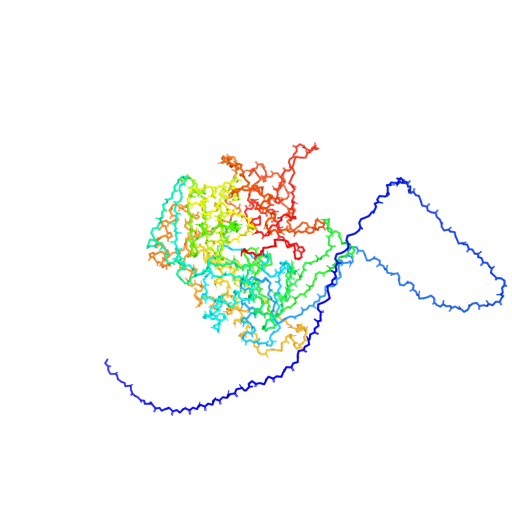A C 1
ATOM 2432 O O . GLU A 1 320 ? -19.492 -20.346 15.666 1.00 95.62 320 GLU A O 1
ATOM 2437 N N . ASN A 1 321 ? -17.258 -20.091 15.814 1.00 94.94 321 ASN A N 1
ATOM 2438 C CA . ASN A 1 321 ? -17.239 -18.649 15.566 1.00 94.94 321 ASN A CA 1
ATOM 2439 C C . ASN A 1 321 ? -16.994 -18.320 14.088 1.00 94.94 321 ASN A C 1
ATOM 2441 O O . ASN A 1 321 ? -17.135 -17.166 13.672 1.00 94.94 321 ASN A O 1
ATOM 2445 N N . LEU A 1 322 ? -16.647 -19.315 13.269 1.00 97.06 322 LEU A N 1
ATOM 2446 C CA . LEU A 1 322 ? -16.353 -19.128 11.859 1.00 97.06 322 LEU A CA 1
ATOM 2447 C C . LEU A 1 322 ? -17.632 -19.113 11.009 1.00 97.06 322 LEU A C 1
ATOM 2449 O O . LEU A 1 322 ? -18.481 -19.996 11.084 1.00 97.06 322 LEU A O 1
ATOM 2453 N N . GLN A 1 323 ? -17.735 -18.129 10.117 1.00 97.81 323 GLN A N 1
ATOM 2454 C CA . GLN A 1 323 ? -18.783 -18.028 9.102 1.00 97.81 323 GLN A CA 1
ATOM 2455 C C . GLN A 1 323 ? -18.138 -17.895 7.714 1.00 97.81 323 GLN A C 1
ATOM 2457 O O . GLN A 1 323 ? -18.072 -16.784 7.189 1.00 97.81 323 GLN A O 1
ATOM 2462 N N . PRO A 1 324 ? -17.621 -18.986 7.113 1.00 97.62 324 PRO A N 1
ATOM 2463 C CA . PRO A 1 324 ? -16.844 -18.935 5.873 1.00 97.62 324 PRO A CA 1
ATOM 2464 C C . PRO A 1 324 ? -17.497 -18.107 4.764 1.00 97.62 324 PRO A C 1
ATOM 2466 O O . PRO A 1 324 ? -18.642 -18.369 4.387 1.00 97.62 324 PRO A O 1
ATOM 2469 N N . GLY A 1 325 ? -16.763 -17.138 4.216 1.00 98.25 325 GLY A N 1
ATOM 2470 C CA . GLY A 1 325 ? -17.263 -16.267 3.150 1.00 98.25 325 GLY A CA 1
ATOM 2471 C C . GLY A 1 325 ? -18.077 -15.069 3.644 1.00 98.25 325 GLY A C 1
ATOM 2472 O O . GLY A 1 325 ? -18.657 -14.364 2.818 1.00 98.25 325 GLY A O 1
ATOM 2473 N N . LEU A 1 326 ? -18.157 -14.827 4.958 1.00 98.56 326 LEU A N 1
ATOM 2474 C CA . LEU A 1 326 ? -18.696 -13.580 5.497 1.00 98.56 326 LEU A CA 1
ATOM 2475 C C . LEU A 1 326 ? -17.710 -12.434 5.258 1.00 98.56 326 LEU A C 1
ATOM 2477 O O . LEU A 1 326 ? -16.555 -12.503 5.679 1.00 98.56 326 LEU A O 1
ATOM 2481 N N . VAL A 1 327 ? -18.215 -11.365 4.650 1.00 98.56 327 VAL A N 1
ATOM 2482 C CA . VAL A 1 327 ? -17.574 -10.063 4.506 1.00 98.56 327 VAL A CA 1
ATOM 2483 C C . VAL A 1 327 ? -18.405 -9.030 5.256 1.00 98.56 327 VAL A C 1
ATOM 2485 O O . VAL A 1 327 ? -19.560 -8.783 4.916 1.00 98.56 327 VAL A O 1
ATOM 2488 N N . GLN A 1 328 ? -17.824 -8.411 6.281 1.00 98.25 328 GLN A N 1
ATOM 2489 C CA . GLN A 1 328 ? -18.462 -7.346 7.046 1.00 98.25 328 GLN A CA 1
ATOM 2490 C C . GLN A 1 328 ? -17.618 -6.073 6.991 1.00 98.25 328 GLN A C 1
ATOM 2492 O O . GLN A 1 328 ? -16.455 -6.077 7.388 1.00 98.25 328 GLN A O 1
ATOM 2497 N N . HIS A 1 329 ? -18.235 -4.970 6.580 1.00 97.88 329 HIS A N 1
ATOM 2498 C CA . HIS A 1 329 ? -17.675 -3.624 6.683 1.00 97.88 329 HIS A CA 1
ATOM 2499 C C . HIS A 1 329 ? -18.436 -2.816 7.723 1.00 97.88 329 HIS A C 1
ATOM 2501 O O . HIS A 1 329 ? -19.656 -2.969 7.861 1.00 97.88 329 HIS A O 1
ATOM 2507 N N . THR A 1 330 ? -17.740 -1.937 8.445 1.00 97.25 330 THR A N 1
ATOM 2508 C CA . THR A 1 330 ? -18.407 -1.036 9.389 1.00 97.25 330 THR A CA 1
ATOM 2509 C C . THR A 1 330 ? -17.946 0.415 9.283 1.00 97.25 330 THR A C 1
ATOM 2511 O O . THR A 1 330 ? -16.780 0.689 9.006 1.00 97.25 330 THR A O 1
ATOM 2514 N N . LEU A 1 331 ? -18.882 1.336 9.512 1.00 94.81 331 LEU A N 1
ATOM 2515 C CA . LEU A 1 331 ? -18.655 2.764 9.751 1.00 94.81 331 LEU A CA 1
ATOM 2516 C C . LEU A 1 331 ? -19.206 3.138 11.130 1.00 94.81 331 LEU A C 1
ATOM 2518 O O . LEU A 1 331 ? -19.988 2.388 11.712 1.00 94.81 331 LEU A O 1
ATOM 2522 N N . GLY A 1 332 ? -18.882 4.327 11.625 1.00 95.00 332 GLY A N 1
ATOM 2523 C CA . GLY A 1 332 ? -19.365 4.842 12.900 1.00 95.00 332 GLY A CA 1
ATOM 2524 C C . GLY A 1 332 ? -18.329 4.681 14.004 1.00 95.00 332 GLY A C 1
ATOM 2525 O O . GLY A 1 332 ? -17.164 5.053 13.856 1.00 95.00 332 GLY A O 1
ATOM 2526 N N . TRP A 1 333 ? -18.765 4.165 15.149 1.00 96.50 333 TRP A N 1
ATOM 2527 C CA . TRP A 1 333 ? -17.896 3.988 16.306 1.00 96.50 333 TRP A CA 1
ATOM 2528 C C . TRP A 1 333 ? -16.700 3.056 16.000 1.00 96.50 333 TRP A C 1
ATOM 2530 O O . TRP A 1 333 ? -16.890 2.011 15.374 1.00 96.50 333 TRP A O 1
ATOM 2540 N N . PRO A 1 334 ? -15.479 3.390 16.464 1.00 95.50 334 PRO A N 1
ATOM 2541 C CA . PRO A 1 334 ? -15.165 4.500 17.371 1.00 95.50 334 PRO A CA 1
ATOM 2542 C C . PRO A 1 334 ? -14.802 5.826 16.679 1.00 95.50 334 PRO A C 1
ATOM 2544 O O . PRO A 1 334 ? -14.876 6.877 17.318 1.00 95.50 334 PRO A O 1
ATOM 2547 N N . LEU A 1 335 ? -14.501 5.804 15.378 1.00 95.25 335 LEU A N 1
ATOM 2548 C CA . LEU A 1 335 ? -13.998 6.963 14.631 1.00 95.25 335 LEU A CA 1
ATOM 2549 C C . LEU A 1 335 ? -15.021 8.104 14.545 1.00 95.25 335 LEU A C 1
ATOM 2551 O O . LEU A 1 335 ? -14.700 9.255 14.830 1.00 95.25 335 LEU A O 1
ATOM 2555 N N . GLN A 1 336 ? -16.277 7.797 14.210 1.00 93.00 336 GLN A N 1
ATOM 2556 C CA . GLN A 1 336 ? -17.360 8.785 14.112 1.00 93.00 336 GLN A CA 1
ATOM 2557 C C . GLN A 1 336 ? -18.311 8.689 15.311 1.00 93.00 336 GLN A C 1
ATOM 2559 O O . GLN A 1 336 ? -19.520 8.505 15.176 1.00 93.00 336 GLN A O 1
ATOM 2564 N N . SER A 1 337 ? -17.743 8.776 16.516 1.00 84.12 337 SER A N 1
ATOM 2565 C CA . SER A 1 337 ? -18.463 8.629 17.790 1.00 84.12 337 SER A CA 1
ATOM 2566 C C . SER A 1 337 ? -19.345 9.827 18.173 1.00 84.12 337 SER A C 1
ATOM 2568 O O . SER A 1 337 ? -20.178 9.708 19.072 1.00 84.12 337 SER A O 1
ATOM 2570 N N . SER A 1 338 ? -19.216 10.968 17.490 1.00 79.25 338 SER A N 1
ATOM 2571 C CA . SER A 1 338 ? -20.062 12.147 17.697 1.00 79.25 338 SER A CA 1
ATOM 2572 C C . SER A 1 338 ? -20.364 12.871 16.376 1.00 79.25 338 SER A C 1
ATOM 2574 O O . SER A 1 338 ? -19.604 12.727 15.418 1.00 79.25 338 SER A O 1
ATOM 2576 N N . PRO A 1 339 ? -21.421 13.708 16.310 1.00 71.62 339 PRO A N 1
ATOM 2577 C CA . PRO A 1 339 ? -21.733 14.510 15.120 1.00 71.62 339 PRO A CA 1
ATOM 2578 C C . PRO A 1 339 ? -20.642 15.511 14.713 1.00 71.62 339 PRO A C 1
ATOM 2580 O O . PRO A 1 339 ? -20.710 16.065 13.621 1.00 71.62 339 PRO A O 1
ATOM 2583 N N . THR A 1 340 ? -19.680 15.786 15.598 1.00 70.62 340 THR A N 1
ATOM 2584 C CA . THR A 1 340 ? -18.547 16.686 15.342 1.00 70.62 340 THR A CA 1
ATOM 2585 C C . THR A 1 340 ? -17.255 15.931 15.036 1.00 70.62 340 THR A C 1
ATOM 2587 O O . THR A 1 340 ? -16.244 16.574 14.765 1.00 70.62 340 THR A O 1
ATOM 2590 N N . SER A 1 341 ? -17.255 14.595 15.121 1.00 78.69 341 SER A N 1
ATOM 2591 C CA . SER A 1 341 ? -16.102 13.783 14.745 1.00 78.69 341 SER A CA 1
ATOM 2592 C C . SER A 1 341 ? -16.094 13.588 13.235 1.00 78.69 341 SER A C 1
ATOM 2594 O O . SER A 1 341 ? -16.963 12.910 12.685 1.00 78.69 341 SER A O 1
ATOM 2596 N N . ASP A 1 342 ? -15.109 14.194 12.582 1.00 85.50 342 ASP A N 1
ATOM 2597 C CA . ASP A 1 342 ? -14.937 14.154 11.133 1.00 85.50 342 ASP A CA 1
ATOM 2598 C C . ASP A 1 342 ? -13.634 13.431 10.788 1.00 85.50 342 ASP A C 1
ATOM 2600 O O . ASP A 1 342 ? -12.633 14.024 10.396 1.00 85.50 342 ASP A O 1
ATOM 2604 N N . VAL A 1 343 ? -13.621 12.131 11.073 1.00 93.50 343 VAL A N 1
ATOM 2605 C CA . VAL A 1 343 ? -12.501 11.239 10.766 1.00 93.50 343 VAL A CA 1
ATOM 2606 C C . VAL A 1 343 ? -12.971 10.303 9.672 1.00 93.50 343 VAL A C 1
ATOM 2608 O O . VAL A 1 343 ? -13.892 9.525 9.912 1.00 93.50 343 VAL A O 1
ATOM 2611 N N . PHE A 1 344 ? -12.377 10.361 8.482 1.00 94.06 344 PHE A N 1
ATOM 2612 C CA . PHE A 1 344 ? -12.647 9.370 7.444 1.00 94.06 344 PHE A CA 1
ATOM 2613 C C . PHE A 1 344 ? -12.054 8.019 7.837 1.00 94.06 344 PHE A C 1
ATOM 2615 O O . PHE A 1 344 ? -10.987 7.938 8.441 1.00 94.06 344 PHE A O 1
ATOM 2622 N N . GLY A 1 345 ? -12.780 6.944 7.550 1.00 94.88 345 GLY A N 1
ATOM 2623 C CA . GLY A 1 345 ? -12.346 5.603 7.902 1.00 94.88 345 GLY A CA 1
ATOM 2624 C C . GLY A 1 345 ? -13.488 4.675 8.274 1.00 94.88 345 GLY A C 1
ATOM 2625 O O . GLY A 1 345 ? -14.639 5.083 8.444 1.00 94.88 345 GLY A O 1
ATOM 2626 N N . GLY A 1 346 ? -13.137 3.408 8.414 1.00 96.00 346 GLY A N 1
ATOM 2627 C CA . GLY A 1 346 ? -14.055 2.313 8.669 1.00 96.00 346 GLY A CA 1
ATOM 2628 C C . GLY A 1 346 ? -13.290 1.025 8.908 1.00 96.00 346 GLY A C 1
ATOM 2629 O O . GLY A 1 346 ? -12.062 0.989 8.831 1.00 96.00 346 GLY A O 1
ATOM 2630 N N . SER A 1 347 ? -14.010 -0.042 9.217 1.00 98.25 347 SER A N 1
ATOM 2631 C CA . SER A 1 347 ? -13.404 -1.332 9.518 1.00 98.25 347 SER A CA 1
ATOM 2632 C C . SER A 1 347 ? -13.826 -2.416 8.545 1.00 98.25 347 SER A C 1
ATOM 2634 O O . SER A 1 347 ? -14.831 -2.297 7.836 1.00 98.25 347 SER A O 1
ATOM 2636 N N . PHE A 1 348 ? -13.066 -3.503 8.569 1.00 98.44 348 PHE A N 1
ATOM 2637 C CA . PHE A 1 348 ? -13.394 -4.731 7.880 1.00 98.44 348 PHE A CA 1
ATOM 2638 C C . PHE A 1 348 ? -13.220 -5.954 8.784 1.00 98.44 348 PHE A C 1
ATOM 2640 O O . PHE A 1 348 ? -12.387 -5.969 9.694 1.00 98.44 348 PHE A O 1
ATOM 2647 N N . LEU A 1 349 ? -14.017 -6.986 8.515 1.00 98.69 349 LEU A N 1
ATOM 2648 C CA . LEU A 1 349 ? -13.972 -8.293 9.160 1.00 98.69 349 LEU A CA 1
ATOM 2649 C C . LEU A 1 349 ? -14.371 -9.364 8.140 1.00 98.69 349 LEU A C 1
ATOM 2651 O O . LEU A 1 349 ? -15.503 -9.351 7.654 1.00 98.69 349 LEU A O 1
ATOM 2655 N N . TYR A 1 350 ? -13.457 -10.280 7.819 1.00 98.69 350 TYR A N 1
ATOM 2656 C CA . TYR A 1 350 ? -13.640 -11.307 6.791 1.00 98.69 350 TYR A CA 1
ATOM 2657 C C . TYR A 1 350 ? -13.324 -12.703 7.330 1.00 98.69 350 TYR A C 1
ATOM 2659 O O . TYR A 1 350 ? -12.273 -12.915 7.933 1.00 98.69 350 TYR A O 1
ATOM 2667 N N . HIS A 1 351 ? -14.205 -13.666 7.072 1.00 98.69 351 HIS A N 1
ATOM 2668 C CA . HIS A 1 351 ? -14.023 -15.056 7.495 1.00 98.69 351 HIS A CA 1
ATOM 2669 C C . HIS A 1 351 ? -13.444 -15.914 6.365 1.00 98.69 351 HIS A C 1
ATOM 2671 O O . HIS A 1 351 ? -14.131 -16.220 5.384 1.00 98.69 351 HIS A O 1
ATOM 2677 N N . LEU A 1 352 ? -12.195 -16.331 6.545 1.00 98.00 352 LEU A N 1
ATOM 2678 C CA . LEU A 1 352 ? -11.408 -17.160 5.637 1.00 98.00 352 LEU A CA 1
ATOM 2679 C C . LEU A 1 352 ? -11.301 -18.594 6.173 1.00 98.00 352 LEU A C 1
ATOM 2681 O O . LEU A 1 352 ? -11.043 -18.815 7.356 1.00 98.00 352 LEU A O 1
ATOM 2685 N N . GLU A 1 353 ? -11.473 -19.586 5.304 1.00 95.19 353 GLU A N 1
ATOM 2686 C CA . GLU A 1 353 ? -11.253 -20.990 5.662 1.00 95.19 353 GLU A CA 1
ATOM 2687 C C . GLU A 1 353 ? -9.754 -21.288 5.864 1.00 95.19 353 GLU A C 1
ATOM 2689 O O . GLU A 1 353 ? -8.907 -20.712 5.180 1.00 95.19 353 GLU A O 1
ATOM 2694 N N . PRO A 1 354 ? -9.388 -22.231 6.750 1.00 94.06 354 PRO A N 1
ATOM 2695 C CA . PRO A 1 354 ? -10.286 -23.130 7.470 1.00 94.06 354 PRO A CA 1
ATOM 2696 C C . PRO A 1 354 ? -10.818 -22.564 8.789 1.00 94.06 354 PRO A C 1
ATOM 2698 O O . PRO A 1 354 ? -11.840 -23.047 9.251 1.00 94.06 354 PRO A O 1
ATOM 2701 N N . ASN A 1 355 ? -10.155 -21.579 9.398 1.00 96.12 355 ASN A N 1
ATOM 2702 C CA . ASN A 1 355 ? -10.500 -21.067 10.729 1.00 96.12 355 ASN A CA 1
ATOM 2703 C C . ASN A 1 355 ? -9.948 -19.651 10.996 1.00 96.12 355 ASN A C 1
ATOM 2705 O O . ASN A 1 355 ? -9.551 -19.339 12.119 1.00 96.12 355 ASN A O 1
ATOM 2709 N N . MET A 1 356 ? -9.909 -18.787 9.973 1.00 97.81 356 MET A N 1
ATOM 2710 C CA . MET A 1 356 ? -9.287 -17.462 10.061 1.00 97.81 356 MET A CA 1
ATOM 2711 C C . MET A 1 356 ? -10.275 -16.279 10.038 1.00 97.81 356 MET A C 1
ATOM 2713 O O . MET A 1 356 ? -11.097 -16.107 9.142 1.00 97.81 356 MET A O 1
ATOM 2717 N N . VAL A 1 357 ? -10.108 -15.446 11.058 1.00 98.56 357 VAL A N 1
ATOM 2718 C CA . VAL A 1 357 ? -10.534 -14.070 11.350 1.00 98.56 357 VAL A CA 1
ATOM 2719 C C . VAL A 1 357 ? -9.709 -12.926 10.747 1.00 98.56 357 VAL A C 1
ATOM 2721 O O . VAL A 1 357 ? -8.783 -12.488 11.431 1.00 98.56 357 VAL A O 1
ATOM 2724 N N . LEU A 1 358 ? -9.947 -12.406 9.540 1.00 98.62 358 LEU A N 1
ATOM 2725 C CA . LEU A 1 358 ? -9.187 -11.237 9.053 1.00 98.62 358 LEU A CA 1
ATOM 2726 C C . LEU A 1 358 ? -9.896 -9.961 9.495 1.00 98.62 358 LEU A C 1
ATOM 2728 O O . LEU A 1 358 ? -10.996 -9.685 9.023 1.00 98.62 358 LEU A O 1
ATOM 2732 N N . VAL A 1 359 ? -9.277 -9.164 10.363 1.00 98.75 359 VAL A N 1
ATOM 2733 C CA . VAL A 1 359 ? -9.884 -7.929 10.879 1.00 98.75 359 VAL A CA 1
ATOM 2734 C C . VAL A 1 359 ? -8.964 -6.736 10.707 1.00 98.75 359 VAL A C 1
ATOM 2736 O O . VAL A 1 359 ? -7.742 -6.864 10.777 1.00 98.75 359 VAL A O 1
ATOM 2739 N N . GLY A 1 360 ? -9.543 -5.556 10.527 1.00 98.56 360 GLY A N 1
ATOM 2740 C CA . GLY A 1 360 ? -8.757 -4.336 10.461 1.00 98.56 360 GLY A CA 1
ATOM 2741 C C . GLY A 1 360 ? -9.577 -3.062 10.481 1.00 98.56 360 GLY A C 1
ATOM 2742 O O . GLY A 1 360 ? -10.797 -3.076 10.322 1.00 98.56 360 GLY A O 1
ATOM 2743 N 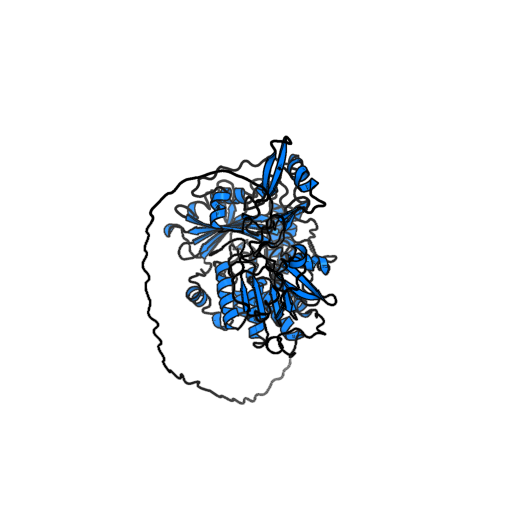N . LEU A 1 361 ? -8.873 -1.954 10.681 1.00 98.69 361 LEU A N 1
ATOM 2744 C CA . LEU A 1 361 ? -9.414 -0.601 10.670 1.00 98.69 361 LEU A CA 1
ATOM 2745 C C . LEU A 1 361 ? -8.580 0.253 9.715 1.00 98.69 361 LEU A C 1
ATOM 2747 O O . LEU A 1 361 ? -7.350 0.201 9.746 1.00 98.69 361 LEU A O 1
ATOM 2751 N N . VAL A 1 362 ? -9.258 1.035 8.885 1.00 98.44 362 VAL A N 1
ATOM 2752 C CA . VAL A 1 362 ? -8.668 2.079 8.051 1.00 98.44 362 VAL A CA 1
ATOM 2753 C C . VAL A 1 362 ? -9.024 3.430 8.650 1.00 98.44 362 VAL A C 1
ATOM 2755 O O . VAL A 1 362 ? -10.190 3.685 8.952 1.00 98.44 362 VAL A O 1
ATOM 2758 N N . VAL A 1 363 ? -8.021 4.290 8.801 1.00 98.25 363 VAL A N 1
ATOM 2759 C CA . VAL A 1 363 ? -8.183 5.686 9.218 1.00 98.25 363 VAL A CA 1
ATOM 2760 C C . VAL A 1 363 ? -7.578 6.583 8.141 1.00 98.25 363 VAL A C 1
ATOM 2762 O O . VAL A 1 363 ? -6.376 6.492 7.891 1.00 98.25 363 VAL A O 1
ATOM 2765 N N . GLY A 1 364 ? -8.394 7.434 7.519 1.00 97.31 364 GLY A N 1
ATOM 2766 C CA . GLY A 1 364 ? -7.957 8.453 6.562 1.00 97.31 364 GLY A CA 1
ATOM 2767 C C . GLY A 1 364 ? -6.956 9.395 7.221 1.00 97.31 364 GLY A C 1
ATOM 2768 O O . GLY A 1 364 ? -7.197 9.875 8.323 1.00 97.31 364 GLY A O 1
ATOM 2769 N N . LEU A 1 365 ? -5.803 9.627 6.599 1.00 97.62 365 LEU A N 1
ATOM 2770 C CA . LEU A 1 365 ? -4.712 10.436 7.150 1.00 97.62 365 LEU A CA 1
ATOM 2771 C C . LEU A 1 365 ? -4.991 11.945 7.062 1.00 97.62 365 LEU A C 1
ATOM 2773 O O . LEU A 1 365 ? -4.172 12.752 7.498 1.00 97.62 365 LEU A O 1
ATOM 2777 N N . ASP A 1 366 ? -6.171 12.342 6.612 1.00 94.75 366 ASP A N 1
ATOM 2778 C CA . ASP A 1 366 ? -6.688 13.707 6.618 1.00 94.75 366 ASP A CA 1
ATOM 2779 C C . ASP A 1 366 ? -7.336 14.121 7.963 1.00 94.75 366 ASP A C 1
ATOM 2781 O O . ASP A 1 366 ? -7.865 15.228 8.090 1.00 94.75 366 ASP A O 1
ATOM 2785 N N . TYR A 1 367 ? -7.269 13.282 9.010 1.00 95.50 367 TYR A N 1
ATOM 2786 C CA . TYR A 1 367 ? -7.837 13.613 10.327 1.00 95.50 367 TYR A CA 1
ATOM 2787 C C . TYR A 1 367 ? -7.140 14.804 11.011 1.00 95.50 367 TYR A C 1
ATOM 2789 O O . TYR A 1 367 ? -5.916 14.883 11.088 1.00 95.50 367 TYR A O 1
ATOM 2797 N N . ALA A 1 368 ? -7.903 15.714 11.618 1.00 95.69 368 ALA A N 1
ATOM 2798 C CA . ALA A 1 368 ? -7.322 16.923 12.212 1.00 95.69 368 ALA A CA 1
ATOM 2799 C C . ALA A 1 368 ? -6.716 16.733 13.618 1.00 95.69 368 ALA A C 1
ATOM 2801 O O . ALA A 1 368 ? -5.766 17.432 13.968 1.00 95.69 368 ALA A O 1
ATOM 2802 N N . ASN A 1 369 ? -7.273 15.825 14.432 1.00 96.56 369 ASN A N 1
ATOM 2803 C CA . ASN A 1 369 ? -6.946 15.699 15.857 1.00 96.56 369 ASN A CA 1
ATOM 2804 C C . ASN A 1 369 ? -5.573 15.025 16.083 1.00 96.56 369 ASN A C 1
ATOM 2806 O O . ASN A 1 369 ? -5.451 13.823 15.827 1.00 96.56 369 ASN A O 1
ATOM 2810 N N . PRO A 1 370 ? -4.559 15.720 16.636 1.00 97.38 370 PRO A N 1
ATOM 2811 C CA . PRO A 1 370 ? -3.233 15.136 16.849 1.00 97.38 370 PRO A CA 1
ATOM 2812 C C . PRO A 1 370 ? -3.176 14.089 17.979 1.00 97.38 370 PRO A C 1
ATOM 2814 O O . PRO A 1 370 ? -2.175 13.377 18.115 1.00 97.38 370 PRO A O 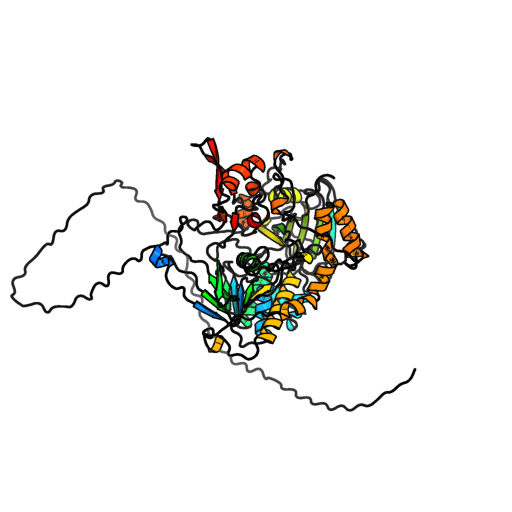1
ATOM 2817 N N . TYR A 1 371 ? -4.229 13.971 18.794 1.00 97.69 371 TYR A N 1
ATOM 2818 C CA . TYR A 1 371 ? -4.354 12.948 19.837 1.00 97.69 371 TYR A CA 1
ATOM 2819 C C . TYR A 1 371 ? -4.943 11.624 19.336 1.00 97.69 371 TYR A C 1
ATOM 2821 O O . TYR A 1 371 ? -4.910 10.632 20.070 1.00 97.69 371 TYR A O 1
ATOM 2829 N N . LEU A 1 372 ? -5.459 11.576 18.103 1.00 97.75 372 LEU A N 1
ATOM 2830 C CA . LEU A 1 372 ? -5.975 10.342 17.519 1.00 97.75 372 LEU A CA 1
ATOM 2831 C C . LEU A 1 372 ? -4.843 9.326 17.329 1.00 97.75 372 LEU A C 1
ATOM 2833 O O . LEU A 1 372 ? -3.772 9.642 16.808 1.00 97.75 372 LEU A O 1
ATOM 2837 N N . ASN A 1 373 ? -5.091 8.093 17.764 1.00 98.38 373 ASN A N 1
ATOM 2838 C CA . ASN A 1 373 ? -4.167 6.979 17.639 1.00 98.38 373 ASN A CA 1
ATOM 2839 C C . ASN A 1 373 ? -4.874 5.846 16.875 1.00 98.38 373 ASN A C 1
ATOM 2841 O O . ASN A 1 373 ? -5.671 5.126 17.478 1.00 98.38 373 ASN A O 1
ATOM 2845 N N . PRO A 1 374 ? -4.586 5.656 15.571 1.00 98.56 374 PRO A N 1
ATOM 2846 C CA . PRO A 1 374 ? -5.254 4.645 14.751 1.00 98.56 374 PRO A CA 1
ATOM 2847 C C . PRO A 1 374 ? -5.131 3.222 15.310 1.00 98.56 374 PRO A C 1
ATOM 2849 O O . PRO A 1 374 ? -6.068 2.432 15.206 1.00 98.56 374 PRO A O 1
ATOM 2852 N N . TYR A 1 375 ? -4.001 2.895 15.948 1.00 98.75 375 TYR A N 1
ATOM 2853 C CA . TYR A 1 375 ? -3.816 1.599 16.601 1.00 98.75 375 TYR A CA 1
ATOM 2854 C C . TYR A 1 375 ? -4.761 1.424 17.784 1.00 98.75 375 TYR A C 1
ATOM 2856 O O . TYR A 1 375 ? -5.427 0.396 17.888 1.00 98.75 375 TYR A O 1
ATOM 2864 N N . GLN A 1 376 ? -4.862 2.427 18.653 1.00 98.56 376 GLN A N 1
ATOM 2865 C CA . GLN A 1 376 ? -5.763 2.359 19.800 1.00 98.56 376 GLN A CA 1
ATOM 2866 C C . GLN A 1 376 ? -7.235 2.365 19.375 1.00 98.56 376 GLN A C 1
ATOM 2868 O O . GLN A 1 376 ? -8.024 1.625 19.957 1.00 98.56 376 GLN A O 1
ATOM 2873 N N . GLU A 1 377 ? -7.604 3.105 18.325 1.00 98.50 377 GLU A N 1
ATOM 2874 C CA . GLU A 1 377 ? -8.958 3.047 17.760 1.00 98.50 377 GLU A CA 1
ATOM 2875 C C . GLU A 1 377 ? -9.287 1.654 17.216 1.00 98.50 377 GLU A C 1
ATOM 2877 O O . GLU A 1 377 ? -10.376 1.134 17.451 1.00 98.50 377 GLU A O 1
ATOM 2882 N N . PHE A 1 378 ? -8.332 0.992 16.562 1.00 98.81 378 PHE A N 1
ATOM 2883 C CA . PHE A 1 378 ? -8.495 -0.391 16.120 1.00 98.81 378 PHE A CA 1
ATOM 2884 C C . PHE A 1 378 ? -8.650 -1.368 17.295 1.00 98.81 378 PHE A C 1
ATOM 2886 O O . PHE A 1 378 ? -9.551 -2.211 17.284 1.00 98.81 378 PHE A O 1
ATOM 2893 N N . GLN A 1 379 ? -7.817 -1.247 18.335 1.00 98.75 379 GLN A N 1
ATOM 2894 C CA . GLN A 1 379 ? -7.950 -2.079 19.534 1.00 98.75 379 GLN A CA 1
ATOM 2895 C C . GLN A 1 379 ? -9.304 -1.838 20.222 1.00 98.75 379 GLN A C 1
ATOM 2897 O O . GLN A 1 379 ? -9.992 -2.797 20.568 1.00 98.75 379 GLN A O 1
ATOM 2902 N N . ARG A 1 380 ? -9.737 -0.578 20.350 1.00 97.69 380 ARG A N 1
ATOM 2903 C CA . ARG A 1 380 ? -11.047 -0.204 20.897 1.00 97.69 380 ARG A CA 1
ATOM 2904 C C . ARG A 1 380 ? -12.189 -0.770 20.054 1.00 97.69 380 ARG A C 1
ATOM 2906 O O . ARG A 1 380 ? -13.105 -1.353 20.618 1.00 97.69 380 ARG A O 1
ATOM 2913 N N . TRP A 1 381 ? -12.119 -0.668 18.728 1.00 98.50 381 TRP A N 1
ATOM 2914 C CA . TRP A 1 381 ? -13.141 -1.186 17.814 1.00 98.50 381 TRP A CA 1
ATOM 2915 C C . TRP A 1 381 ? -13.426 -2.681 18.027 1.00 98.50 381 TRP A C 1
ATOM 2917 O O . TRP A 1 381 ? -14.590 -3.089 18.044 1.00 98.50 381 TRP A O 1
ATOM 2927 N N . LYS A 1 382 ? -12.387 -3.495 18.267 1.00 98.50 382 LYS A N 1
ATOM 2928 C CA . LYS A 1 382 ? -12.542 -4.943 18.499 1.00 98.50 382 LYS A CA 1
ATOM 2929 C C . LYS A 1 382 ? -13.431 -5.278 19.698 1.00 98.50 382 LYS A C 1
ATOM 2931 O O . LYS A 1 382 ? -14.028 -6.350 19.707 1.00 98.50 382 LYS A O 1
ATOM 2936 N N . THR A 1 383 ? -13.556 -4.385 20.684 1.00 98.06 383 THR A N 1
ATOM 2937 C CA . THR A 1 383 ? -14.387 -4.615 21.880 1.00 98.06 383 THR A CA 1
ATOM 2938 C C . THR A 1 383 ? -15.881 -4.407 21.630 1.00 98.06 383 THR A C 1
ATOM 2940 O O . THR A 1 383 ? -16.697 -4.740 22.491 1.00 98.06 383 THR A O 1
ATOM 2943 N N . HIS A 1 384 ? -16.263 -3.890 20.458 1.00 98.50 384 HIS A N 1
ATOM 2944 C CA . HIS A 1 384 ? -17.660 -3.642 20.129 1.00 98.50 384 HIS A CA 1
ATOM 2945 C C . HIS A 1 384 ? -18.490 -4.946 20.171 1.00 98.50 384 HIS A C 1
ATOM 2947 O O . HIS A 1 384 ? -18.037 -5.969 19.645 1.00 98.50 384 HIS A O 1
ATOM 2953 N N . PRO A 1 385 ? -19.736 -4.937 20.695 1.00 97.69 385 PRO A N 1
ATOM 2954 C CA . PRO A 1 385 ? -20.565 -6.143 20.822 1.00 97.69 385 PRO A CA 1
ATOM 2955 C C . PRO A 1 385 ? -20.876 -6.875 19.509 1.00 97.69 385 PRO A C 1
ATOM 2957 O O . PRO A 1 385 ? -21.203 -8.057 19.530 1.00 97.69 385 PRO A O 1
ATOM 2960 N N . SER A 1 386 ? -20.793 -6.192 18.363 1.00 97.31 386 SER A N 1
ATOM 2961 C CA . SER A 1 386 ? -20.968 -6.818 17.041 1.00 97.31 386 SER A CA 1
ATOM 2962 C C . SER A 1 386 ? -19.677 -7.388 16.445 1.00 97.31 386 SER A C 1
ATOM 2964 O O . SER A 1 386 ? -19.725 -7.908 15.336 1.00 97.31 386 SER A O 1
ATOM 2966 N N . ILE A 1 387 ? -18.535 -7.212 17.114 1.00 98.38 387 ILE A N 1
ATOM 2967 C CA . ILE A 1 387 ? -17.203 -7.586 16.622 1.00 98.38 387 ILE A CA 1
ATOM 2968 C C . ILE A 1 387 ? -16.579 -8.633 17.539 1.00 98.38 387 ILE A C 1
ATOM 2970 O O . ILE A 1 387 ? -16.209 -9.703 17.064 1.00 98.38 387 ILE A O 1
ATOM 2974 N N . ALA A 1 388 ? -16.535 -8.368 18.848 1.00 98.19 388 ALA A N 1
ATOM 2975 C CA . ALA A 1 388 ? -15.903 -9.239 19.838 1.00 98.19 388 ALA A CA 1
ATOM 2976 C C . ALA A 1 388 ? -16.315 -10.726 19.741 1.00 98.19 388 ALA A C 1
ATOM 2978 O O . ALA A 1 388 ? -15.417 -11.568 19.793 1.00 98.19 388 ALA A O 1
ATOM 2979 N N . PRO A 1 389 ? -17.601 -11.087 19.512 1.00 97.75 389 PRO A N 1
ATOM 2980 C CA . PRO A 1 389 ? -18.002 -12.494 19.403 1.00 97.75 389 PRO A CA 1
ATOM 2981 C C . PRO A 1 389 ? -17.317 -13.265 18.266 1.00 97.75 389 PRO A C 1
ATOM 2983 O O . PRO A 1 389 ? -17.134 -14.470 18.369 1.00 97.75 389 PRO A O 1
ATOM 2986 N N . HIS A 1 390 ? -16.900 -12.589 17.189 1.00 98.19 390 HIS A N 1
ATOM 2987 C CA . HIS A 1 390 ? -16.205 -13.235 16.070 1.00 98.19 390 HIS A CA 1
ATOM 2988 C C . HIS A 1 390 ? -14.774 -13.663 16.425 1.00 98.19 390 HIS A C 1
ATOM 2990 O O . HIS A 1 390 ? -14.208 -14.510 15.741 1.00 98.19 390 HIS A O 1
ATOM 2996 N N . LEU A 1 391 ? -14.182 -13.057 17.459 1.00 98.44 391 LEU A N 1
ATOM 2997 C CA . LEU A 1 391 ? -12.795 -13.271 17.884 1.00 98.44 391 LEU A CA 1
ATOM 2998 C C . LEU A 1 391 ? -12.702 -14.001 19.231 1.00 98.44 391 LEU A C 1
ATOM 3000 O O . LEU A 1 391 ? -11.605 -14.319 19.692 1.00 98.44 391 LEU A O 1
ATOM 3004 N N . GLU A 1 392 ? -13.838 -14.256 19.883 1.00 96.38 392 GLU A N 1
ATOM 3005 C CA . GLU A 1 392 ? -13.888 -14.879 21.201 1.00 96.38 392 GLU A CA 1
ATOM 3006 C C . GLU A 1 392 ? -13.250 -16.276 21.177 1.00 96.38 392 GLU A C 1
ATOM 3008 O O . GLU A 1 392 ? -13.450 -17.062 20.253 1.00 96.38 392 GLU A O 1
ATOM 3013 N N . GLY A 1 393 ? -12.412 -16.570 22.175 1.00 96.50 393 GLY A N 1
ATOM 3014 C CA . GLY A 1 393 ? -11.643 -17.819 22.233 1.00 96.50 393 GLY A CA 1
ATOM 3015 C C . GLY A 1 393 ? -10.551 -17.962 21.162 1.00 96.50 393 GLY A C 1
ATOM 3016 O O . GLY A 1 393 ? -9.838 -18.964 21.173 1.00 96.50 393 GLY A O 1
ATOM 3017 N N . GLY A 1 394 ? -10.401 -16.987 20.261 1.00 97.94 394 GLY A N 1
ATOM 3018 C CA . GLY A 1 394 ? -9.392 -16.989 19.211 1.00 97.94 394 GLY A CA 1
ATOM 3019 C C . GLY A 1 394 ? -8.009 -16.533 19.675 1.00 97.94 394 GLY A C 1
ATOM 3020 O O . GLY A 1 394 ? -7.823 -16.004 20.772 1.00 97.94 394 GLY A O 1
ATOM 3021 N N . THR A 1 395 ? -7.025 -16.720 18.800 1.00 98.25 395 THR A N 1
ATOM 3022 C CA . THR A 1 395 ? -5.640 -16.276 18.979 1.00 98.25 395 THR A CA 1
ATOM 3023 C C . THR A 1 395 ? -5.238 -15.362 17.828 1.00 98.25 395 THR A C 1
ATOM 3025 O O . THR A 1 395 ? -5.311 -15.752 16.666 1.00 98.25 395 THR A O 1
ATOM 3028 N N . CYS A 1 396 ? -4.771 -14.153 18.138 1.00 98.38 396 CYS A N 1
ATOM 3029 C CA . CYS A 1 396 ? -4.147 -13.279 17.146 1.00 98.38 396 CYS A CA 1
ATOM 3030 C C . CYS A 1 396 ? -2.781 -13.853 16.739 1.00 98.38 396 CYS A C 1
ATOM 3032 O O . CYS A 1 396 ? -1.879 -13.964 17.579 1.00 98.38 396 CYS A O 1
ATOM 3034 N N . ILE A 1 397 ? -2.636 -14.209 15.462 1.00 97.94 397 ILE A N 1
ATOM 3035 C CA . ILE A 1 397 ? -1.441 -14.866 14.910 1.00 97.94 397 ILE A CA 1
ATOM 3036 C C . ILE A 1 397 ? -0.575 -13.930 14.065 1.00 97.94 397 ILE A C 1
ATOM 3038 O O . ILE A 1 397 ? 0.607 -14.201 13.877 1.00 97.94 397 ILE A O 1
ATOM 3042 N N . SER A 1 398 ? -1.128 -12.819 13.570 1.00 98.25 398 SER A N 1
ATOM 3043 C CA . SER A 1 398 ? -0.373 -11.844 12.779 1.00 98.25 398 SER A CA 1
ATOM 3044 C C . SER A 1 398 ? -0.911 -10.429 12.963 1.00 98.25 398 SER A C 1
ATOM 3046 O O . SER A 1 398 ? -2.104 -10.243 13.200 1.00 98.25 398 SER A O 1
ATOM 3048 N N . TYR A 1 399 ? -0.024 -9.443 12.843 1.00 98.62 399 TYR A N 1
ATOM 3049 C CA . TYR A 1 399 ? -0.319 -8.013 12.924 1.00 98.62 399 TYR A CA 1
ATOM 3050 C C . TYR A 1 399 ? 0.498 -7.256 11.882 1.00 98.62 399 TYR A C 1
ATOM 3052 O O . TYR A 1 399 ? 1.656 -7.590 11.638 1.00 98.62 399 TYR A O 1
ATOM 3060 N N . GLY A 1 400 ? -0.065 -6.189 11.324 1.00 98.62 400 GLY A N 1
ATOM 3061 C CA . GLY A 1 400 ? 0.683 -5.271 10.481 1.00 98.62 400 GLY A CA 1
ATOM 3062 C C . GLY A 1 400 ? -0.093 -4.011 10.139 1.00 98.62 400 GLY A C 1
ATOM 3063 O O . GLY A 1 400 ? -1.280 -3.876 10.445 1.00 98.62 400 GLY A O 1
ATOM 3064 N N . ALA A 1 401 ? 0.584 -3.095 9.451 1.00 98.69 401 ALA A N 1
ATOM 3065 C CA . ALA A 1 401 ? -0.040 -1.888 8.932 1.00 98.69 401 ALA A CA 1
ATOM 3066 C C . ALA A 1 401 ? 0.562 -1.446 7.595 1.00 98.69 401 ALA A C 1
ATOM 3068 O O . ALA A 1 401 ? 1.758 -1.625 7.343 1.00 98.69 401 ALA A O 1
ATOM 3069 N N . ARG A 1 402 ? -0.257 -0.821 6.749 1.00 98.62 402 ARG A N 1
ATOM 3070 C CA . ARG A 1 402 ? 0.154 -0.256 5.457 1.00 98.62 402 ARG A CA 1
ATOM 3071 C C . ARG A 1 402 ? -0.755 0.910 5.090 1.00 98.62 402 ARG A C 1
ATOM 3073 O O . ARG A 1 402 ? -1.949 0.870 5.372 1.00 98.62 402 ARG A O 1
ATOM 3080 N N . VAL A 1 403 ? -0.193 1.944 4.467 1.00 98.44 403 VAL A N 1
ATOM 3081 C CA . VAL A 1 403 ? -1.022 2.988 3.858 1.00 98.44 403 VAL A CA 1
ATOM 3082 C C . VAL A 1 403 ? -1.636 2.518 2.543 1.00 98.44 403 VAL A C 1
ATOM 3084 O O . VAL A 1 403 ? -1.051 1.694 1.836 1.00 98.44 403 VAL A O 1
ATOM 3087 N N . LEU A 1 404 ? -2.790 3.075 2.207 1.00 98.31 404 LEU A N 1
ATOM 3088 C CA . LEU A 1 404 ? -3.502 2.871 0.949 1.00 98.31 404 LEU A CA 1
ATOM 3089 C C . LEU A 1 404 ? -3.885 4.224 0.341 1.00 98.31 404 LEU A C 1
ATOM 3091 O O . LEU A 1 404 ? -4.055 5.192 1.072 1.00 98.31 404 LEU A O 1
ATOM 3095 N N . ASN A 1 405 ? -3.985 4.300 -0.985 1.00 98.06 405 ASN A N 1
ATOM 3096 C CA . ASN A 1 405 ? -4.400 5.513 -1.694 1.00 98.06 405 ASN A CA 1
ATOM 3097 C C . ASN A 1 405 ? -5.913 5.730 -1.551 1.00 98.06 405 ASN A C 1
ATOM 3099 O O . ASN A 1 405 ? -6.676 4.775 -1.675 1.00 98.06 405 ASN A O 1
ATOM 3103 N N . GLU A 1 406 ? -6.346 6.974 -1.376 1.00 95.62 406 GLU A N 1
ATOM 3104 C CA . GLU A 1 406 ? -7.762 7.353 -1.258 1.00 95.62 406 GLU A CA 1
ATOM 3105 C C . GLU A 1 406 ? -8.152 8.532 -2.166 1.00 95.62 406 GLU A C 1
ATOM 3107 O O . GLU A 1 406 ? -9.339 8.761 -2.398 1.00 95.62 406 GLU A O 1
ATOM 3112 N N . GLY A 1 407 ? -7.182 9.219 -2.778 1.00 93.69 407 GLY A N 1
ATOM 3113 C CA . GLY A 1 407 ? -7.430 10.372 -3.654 1.00 93.69 407 GLY A CA 1
ATOM 3114 C C . GLY A 1 407 ? -8.086 9.995 -4.984 1.00 93.69 407 GLY A C 1
ATOM 3115 O O . GLY A 1 407 ? -8.727 10.828 -5.629 1.00 93.69 407 GLY A O 1
ATOM 3116 N N . GLY A 1 408 ? -7.978 8.723 -5.375 1.00 94.12 408 GLY A N 1
ATOM 3117 C CA . GLY A 1 408 ? -8.681 8.147 -6.516 1.00 94.12 408 GLY A CA 1
ATOM 3118 C C . GLY A 1 408 ? -8.290 8.778 -7.853 1.00 94.12 408 GLY A C 1
ATOM 3119 O O . GLY A 1 408 ? -7.154 9.203 -8.056 1.00 94.12 408 GLY A O 1
ATOM 3120 N N . PHE A 1 409 ? -9.254 8.828 -8.776 1.00 96.25 409 PHE A N 1
ATOM 3121 C CA . PHE A 1 409 ? -9.049 9.206 -10.178 1.00 96.25 409 PHE A CA 1
ATOM 3122 C C . PHE A 1 409 ? -8.298 10.533 -10.370 1.00 96.25 409 PHE A C 1
ATOM 3124 O O . PHE A 1 409 ? -7.401 10.624 -11.200 1.00 96.25 409 PHE A O 1
ATOM 3131 N N . HIS A 1 410 ? -8.635 11.561 -9.589 1.00 94.56 410 HIS A N 1
ATOM 3132 C CA . HIS A 1 410 ? -8.050 12.897 -9.742 1.00 94.56 410 HIS A CA 1
ATOM 3133 C C . HIS A 1 410 ? -6.617 13.022 -9.213 1.00 94.56 410 HIS A C 1
ATOM 3135 O O . HIS A 1 410 ? -5.957 14.020 -9.496 1.00 94.56 410 HIS A O 1
ATOM 3141 N N . ALA A 1 411 ? -6.137 12.032 -8.458 1.00 96.12 411 ALA A N 1
ATOM 3142 C CA . ALA A 1 411 ? -4.790 12.009 -7.898 1.00 96.12 411 ALA A CA 1
ATOM 3143 C C . ALA A 1 411 ? -3.804 11.135 -8.696 1.00 96.12 411 ALA A C 1
ATOM 3145 O O . ALA A 1 411 ? -2.646 10.993 -8.280 1.00 96.12 411 ALA A O 1
ATOM 3146 N N . ILE A 1 412 ? -4.251 10.539 -9.809 1.00 97.31 412 ILE A N 1
ATOM 3147 C CA . ILE A 1 412 ? -3.412 9.738 -10.708 1.00 97.31 412 ILE A CA 1
ATOM 3148 C C . ILE A 1 412 ? -2.431 10.685 -11.427 1.00 97.31 412 ILE A C 1
ATOM 3150 O O . ILE A 1 412 ? -2.882 11.630 -12.077 1.00 97.31 412 ILE A O 1
ATOM 3154 N N . PRO A 1 413 ? -1.106 10.481 -11.302 1.00 97.50 413 PRO A N 1
ATOM 3155 C CA . PRO A 1 413 ? -0.109 11.315 -11.964 1.00 97.50 413 PRO A CA 1
ATOM 3156 C C . PRO A 1 413 ? -0.004 10.974 -13.458 1.00 97.50 413 PRO A C 1
ATOM 3158 O O . PRO A 1 413 ? -0.564 9.976 -13.924 1.00 97.50 413 PRO A O 1
ATOM 3161 N N . LYS A 1 414 ? 0.801 11.735 -14.210 1.00 97.81 414 LYS A N 1
ATOM 3162 C CA . LYS A 1 414 ? 1.313 11.244 -15.496 1.00 97.81 414 LYS A CA 1
ATOM 3163 C C . LYS A 1 414 ? 2.033 9.908 -15.257 1.00 97.81 414 LYS A C 1
ATOM 3165 O O . LYS A 1 414 ? 2.853 9.784 -14.350 1.00 97.81 414 LYS A O 1
ATOM 3170 N N . LEU A 1 415 ? 1.689 8.900 -16.055 1.00 98.38 415 LEU A N 1
ATOM 3171 C CA . LEU A 1 415 ? 2.082 7.512 -15.798 1.00 98.38 415 LEU A CA 1
ATOM 3172 C C . LEU A 1 415 ? 3.449 7.133 -16.368 1.00 98.38 415 LEU A C 1
ATOM 3174 O O . LEU A 1 415 ? 4.041 6.163 -15.907 1.00 98.38 415 LEU A O 1
ATOM 3178 N N . THR A 1 416 ? 3.917 7.858 -17.380 1.00 98.38 416 THR A N 1
ATOM 3179 C CA . THR A 1 416 ? 5.073 7.497 -18.207 1.00 98.38 416 THR A CA 1
ATOM 3180 C C . THR A 1 416 ? 6.105 8.614 -18.222 1.00 98.38 416 THR A C 1
ATOM 3182 O O . THR A 1 416 ? 5.781 9.799 -18.083 1.00 98.38 416 THR A O 1
ATOM 3185 N N . PHE A 1 417 ? 7.355 8.216 -18.407 1.00 98.12 417 PHE A N 1
ATOM 3186 C CA . PHE A 1 417 ? 8.515 9.083 -18.577 1.00 98.12 417 PHE A CA 1
ATOM 3187 C C . PHE A 1 417 ? 9.579 8.330 -19.393 1.00 98.12 417 PHE A C 1
ATOM 3189 O O . PHE A 1 417 ? 9.470 7.113 -19.569 1.00 98.12 417 PHE A O 1
ATOM 3196 N N . PRO A 1 418 ? 10.604 9.013 -19.931 1.00 98.00 418 PRO A N 1
ATOM 3197 C CA . PRO A 1 418 ? 11.663 8.343 -20.678 1.00 98.00 418 PRO A CA 1
ATOM 3198 C C . PRO A 1 418 ? 12.331 7.244 -19.839 1.00 98.00 418 PRO A C 1
ATOM 3200 O O . PRO A 1 418 ? 12.869 7.521 -18.767 1.00 98.00 418 PRO A O 1
ATOM 3203 N N . GLY A 1 419 ? 12.274 5.998 -20.314 1.00 97.38 419 GLY A N 1
ATOM 3204 C CA . GLY A 1 419 ? 12.855 4.821 -19.663 1.00 97.38 419 GLY A CA 1
ATOM 3205 C C . GLY A 1 419 ? 11.973 4.116 -18.632 1.00 97.38 419 GLY A C 1
ATOM 3206 O O . GLY A 1 419 ? 12.443 3.164 -18.008 1.00 97.38 419 GLY A O 1
ATOM 3207 N N . GLY A 1 420 ? 10.722 4.537 -18.406 1.00 97.88 420 GLY A N 1
ATOM 3208 C CA . GLY A 1 420 ? 9.874 3.819 -17.455 1.00 97.88 420 GLY A CA 1
ATOM 3209 C C . GLY A 1 420 ? 8.440 4.307 -17.269 1.00 97.88 420 GLY A C 1
ATOM 3210 O O . GLY A 1 420 ? 7.958 5.235 -17.922 1.00 97.88 420 GLY A O 1
ATOM 3211 N N . ALA A 1 421 ? 7.741 3.640 -16.345 1.00 98.75 421 ALA A N 1
ATOM 3212 C CA . ALA A 1 421 ? 6.358 3.956 -15.995 1.00 98.75 421 ALA A CA 1
ATOM 3213 C C . ALA A 1 421 ? 5.993 3.590 -14.544 1.00 98.75 421 ALA A C 1
ATOM 3215 O O . ALA A 1 421 ? 6.598 2.708 -13.928 1.00 98.75 421 ALA A O 1
ATOM 3216 N N . LEU A 1 422 ? 4.955 4.245 -14.014 1.00 98.88 422 LEU A N 1
ATOM 3217 C CA . LEU A 1 422 ? 4.336 3.950 -12.717 1.00 98.88 422 LEU A CA 1
ATOM 3218 C C . LEU A 1 422 ? 3.154 2.985 -12.883 1.00 98.88 422 LEU A C 1
ATOM 3220 O O . LEU A 1 422 ? 2.247 3.224 -13.686 1.00 98.88 422 LEU A O 1
ATOM 3224 N N . ILE A 1 423 ? 3.106 1.927 -12.069 1.00 98.88 423 ILE A N 1
ATOM 3225 C CA . ILE A 1 423 ? 2.012 0.942 -12.095 1.00 98.88 423 ILE A CA 1
ATOM 3226 C C . ILE A 1 423 ? 1.432 0.674 -10.698 1.00 98.88 423 ILE A C 1
ATOM 3228 O O . ILE A 1 423 ? 2.038 0.967 -9.666 1.00 98.88 423 ILE A O 1
ATOM 3232 N N . GLY A 1 424 ? 0.222 0.117 -10.646 1.00 98.62 424 GLY A N 1
ATOM 3233 C CA . GLY A 1 424 ? -0.456 -0.240 -9.399 1.00 98.62 424 GLY A CA 1
ATOM 3234 C C . GLY A 1 424 ? -0.690 0.935 -8.446 1.00 98.62 424 GLY A C 1
ATOM 3235 O O . GLY A 1 424 ? -1.034 2.046 -8.852 1.00 98.62 424 GLY A O 1
ATOM 3236 N N . CYS A 1 425 ? -0.521 0.690 -7.146 1.00 98.31 425 CYS A N 1
ATOM 3237 C CA . CYS A 1 425 ? -0.731 1.710 -6.114 1.00 98.31 425 CYS A CA 1
ATOM 3238 C C . CYS A 1 425 ? 0.363 2.794 -6.077 1.00 98.31 425 CYS A C 1
ATOM 3240 O O . CYS A 1 425 ? 0.146 3.826 -5.440 1.00 98.31 425 CYS A O 1
ATOM 3242 N N . SER A 1 426 ? 1.494 2.611 -6.777 1.00 98.31 426 SER A N 1
ATOM 3243 C CA . SER A 1 426 ? 2.452 3.705 -7.009 1.00 98.31 426 SER A CA 1
ATOM 3244 C C . SER A 1 426 ? 1.814 4.813 -7.852 1.00 98.31 426 SER A C 1
ATOM 3246 O O . SER A 1 426 ? 1.951 5.987 -7.530 1.00 98.31 426 SER A O 1
ATOM 3248 N N . ALA A 1 427 ? 1.040 4.440 -8.878 1.00 97.88 427 ALA A N 1
ATOM 3249 C CA . ALA A 1 427 ? 0.237 5.373 -9.674 1.00 97.88 427 ALA A CA 1
ATOM 3250 C C . ALA A 1 427 ? -1.086 5.775 -8.989 1.00 97.88 427 ALA A C 1
ATOM 3252 O O . ALA A 1 427 ? -1.666 6.808 -9.308 1.00 97.88 427 ALA A O 1
ATOM 3253 N N . GLY A 1 428 ? -1.563 4.985 -8.021 1.00 97.62 428 GLY A N 1
ATOM 3254 C CA . GLY A 1 428 ? -2.754 5.301 -7.228 1.00 97.62 428 GLY A CA 1
ATOM 3255 C C . GLY A 1 428 ? -4.065 4.726 -7.766 1.00 97.62 428 GLY A C 1
ATOM 3256 O O . GLY A 1 428 ? -5.122 5.300 -7.527 1.00 97.62 428 GLY A O 1
ATOM 3257 N N . PHE A 1 429 ? -4.030 3.576 -8.447 1.00 98.25 429 PHE A N 1
ATOM 3258 C CA . PHE A 1 429 ? -5.219 2.939 -9.035 1.00 98.25 429 PHE A CA 1
ATOM 3259 C C . PHE A 1 429 ? -6.155 2.227 -8.037 1.00 98.25 429 PHE A C 1
ATOM 3261 O O . PHE A 1 429 ? -6.840 1.272 -8.403 1.00 98.25 429 PHE A O 1
ATOM 3268 N N . LEU A 1 430 ? -6.201 2.641 -6.771 1.00 97.75 430 LEU A N 1
ATOM 3269 C CA . LEU A 1 430 ? -7.093 2.037 -5.780 1.00 97.75 430 LEU A CA 1
ATOM 3270 C C . LEU A 1 430 ? -8.504 2.627 -5.890 1.00 97.75 430 LEU A C 1
ATOM 3272 O O . LEU A 1 430 ? -8.680 3.845 -5.866 1.00 97.75 430 LEU A O 1
ATOM 3276 N N . ASN A 1 431 ? -9.524 1.769 -5.945 1.00 96.94 431 ASN A N 1
ATOM 3277 C CA . ASN A 1 431 ? -10.909 2.197 -5.792 1.00 96.94 431 ASN A CA 1
ATOM 3278 C C . ASN A 1 431 ? -11.268 2.244 -4.299 1.00 96.94 431 ASN A C 1
ATOM 3280 O O . ASN A 1 431 ? -11.527 1.210 -3.674 1.00 96.94 431 ASN A O 1
ATOM 3284 N N . ALA A 1 432 ? -11.284 3.455 -3.737 1.00 92.50 432 ALA A N 1
ATOM 3285 C CA . ALA A 1 432 ? -11.495 3.680 -2.307 1.00 92.50 432 ALA A CA 1
ATOM 3286 C C . ALA A 1 432 ? -12.907 3.292 -1.840 1.00 92.50 432 ALA A C 1
ATOM 3288 O O . ALA A 1 432 ? -13.069 2.797 -0.730 1.00 92.50 432 ALA A O 1
ATOM 3289 N N . VAL A 1 433 ? -13.924 3.436 -2.699 1.00 91.94 433 VAL A N 1
ATOM 3290 C CA . VAL A 1 433 ? -15.304 3.037 -2.368 1.00 91.94 433 VAL A CA 1
ATOM 3291 C C . VAL A 1 433 ? -15.431 1.516 -2.315 1.00 91.94 433 VAL A C 1
ATOM 3293 O O . VAL A 1 433 ? -16.071 0.996 -1.409 1.00 91.94 433 VAL A O 1
ATOM 3296 N N . LYS A 1 434 ? -14.803 0.789 -3.251 1.00 93.50 434 LYS A N 1
ATOM 3297 C CA . LYS A 1 434 ? -14.752 -0.686 -3.220 1.00 93.50 434 LYS A CA 1
ATOM 3298 C C . LYS A 1 434 ? -13.862 -1.230 -2.103 1.00 93.50 434 LYS A C 1
ATOM 3300 O O . LYS A 1 434 ? -14.005 -2.404 -1.762 1.00 93.50 434 LYS A O 1
ATOM 3305 N N . ILE A 1 435 ? -12.913 -0.416 -1.625 1.00 93.81 435 ILE A N 1
ATOM 3306 C CA . ILE A 1 435 ? -11.763 -0.816 -0.799 1.00 93.81 435 ILE A CA 1
ATOM 3307 C C . ILE A 1 435 ? -10.948 -1.910 -1.519 1.00 93.81 435 ILE A C 1
ATOM 3309 O O . ILE A 1 435 ? -10.525 -2.910 -0.939 1.00 93.81 435 ILE A O 1
ATOM 3313 N N . LYS A 1 436 ? -10.762 -1.748 -2.837 1.00 96.44 436 LYS A N 1
ATOM 3314 C CA . LYS A 1 436 ? -10.048 -2.711 -3.689 1.00 96.44 436 LYS A CA 1
ATOM 3315 C C . LYS A 1 436 ? -9.099 -1.992 -4.637 1.00 96.44 436 LYS A C 1
ATOM 3317 O O . LYS A 1 436 ? -9.504 -1.094 -5.368 1.00 96.44 436 LYS A O 1
ATOM 3322 N N . GLY A 1 437 ? -7.844 -2.430 -4.646 1.00 97.06 437 GLY A N 1
ATOM 3323 C CA . GLY A 1 437 ? -6.827 -1.978 -5.602 1.00 97.06 437 GLY A CA 1
ATOM 3324 C C . GLY A 1 437 ? -6.035 -3.117 -6.245 1.00 97.06 437 GLY A C 1
ATOM 3325 O O . GLY A 1 437 ? -5.197 -2.867 -7.101 1.00 97.06 437 GLY A O 1
ATOM 3326 N N . THR A 1 438 ? -6.263 -4.372 -5.844 1.00 98.50 438 THR A N 1
ATOM 3327 C CA . THR A 1 438 ? -5.476 -5.514 -6.332 1.00 98.50 438 THR A CA 1
ATOM 3328 C C . THR A 1 438 ? -5.757 -5.807 -7.805 1.00 98.50 438 THR A C 1
ATOM 3330 O O . THR A 1 438 ? -4.831 -5.981 -8.591 1.00 98.50 438 THR A O 1
ATOM 3333 N N . HIS A 1 439 ? -7.030 -5.834 -8.203 1.00 98.62 439 HIS A N 1
ATOM 3334 C CA . HIS A 1 439 ? -7.454 -6.129 -9.574 1.00 98.62 439 HIS A CA 1
ATOM 3335 C C . HIS A 1 439 ? -7.043 -5.021 -10.548 1.00 98.62 439 HIS A C 1
ATOM 3337 O O . HIS A 1 439 ? -6.535 -5.310 -11.630 1.00 98.62 439 HIS A O 1
ATOM 3343 N N . THR A 1 440 ? -7.187 -3.755 -10.155 1.00 98.75 440 THR A N 1
ATOM 3344 C CA . THR A 1 440 ? -6.698 -2.612 -10.940 1.00 98.75 440 THR A CA 1
ATOM 3345 C C . THR A 1 440 ? -5.171 -2.587 -11.015 1.00 98.75 440 THR A C 1
ATOM 3347 O O . THR A 1 440 ? -4.627 -2.293 -12.078 1.00 98.75 440 THR A O 1
ATOM 3350 N N . ALA A 1 441 ? -4.465 -2.969 -9.944 1.00 98.81 441 ALA A N 1
ATOM 3351 C CA . ALA A 1 441 ? -3.011 -3.107 -9.959 1.00 98.81 441 ALA A CA 1
ATOM 3352 C C . ALA A 1 441 ? -2.543 -4.188 -10.944 1.00 98.81 441 ALA A C 1
ATOM 3354 O O . ALA A 1 441 ? -1.684 -3.896 -11.777 1.00 98.81 441 ALA A O 1
ATOM 3355 N N . ILE A 1 442 ? -3.150 -5.380 -10.913 1.00 98.94 442 ILE A N 1
ATOM 3356 C CA . ILE A 1 442 ? -2.865 -6.460 -11.874 1.00 98.94 442 ILE A CA 1
ATOM 3357 C C . ILE A 1 442 ? -3.102 -5.970 -13.306 1.00 98.94 442 ILE A C 1
ATOM 3359 O O . ILE A 1 442 ? -2.231 -6.083 -14.167 1.00 98.94 442 ILE A O 1
ATOM 3363 N N . LYS A 1 443 ? -4.258 -5.348 -13.567 1.00 98.94 443 LYS A N 1
ATOM 3364 C CA . LYS A 1 443 ? -4.573 -4.861 -14.912 1.00 98.94 443 LYS A CA 1
ATOM 3365 C C . LYS A 1 443 ? -3.601 -3.779 -15.382 1.00 98.94 443 LYS A C 1
ATOM 3367 O O . LYS A 1 443 ? -3.201 -3.798 -16.541 1.00 98.94 443 LYS A O 1
ATOM 3372 N N . SER A 1 444 ? -3.190 -2.866 -14.501 1.00 98.88 444 SER A N 1
ATOM 3373 C CA . SER A 1 444 ? -2.212 -1.830 -14.851 1.00 98.88 444 SER A CA 1
ATOM 3374 C C . SER A 1 444 ? -0.850 -2.416 -15.237 1.00 98.88 444 SER A C 1
ATOM 3376 O O . SER A 1 444 ? -0.266 -1.975 -16.222 1.00 98.88 444 SER A O 1
ATOM 3378 N N . GLY A 1 445 ? -0.390 -3.462 -14.537 1.00 98.88 445 GLY A N 1
ATOM 3379 C CA . GLY A 1 445 ? 0.844 -4.168 -14.883 1.00 98.88 445 GLY A CA 1
ATOM 3380 C C . GLY A 1 445 ? 0.759 -4.845 -16.251 1.00 98.88 445 GLY A C 1
ATOM 3381 O O . GLY A 1 445 ? 1.671 -4.711 -17.062 1.00 98.88 445 GLY A O 1
ATOM 3382 N N . MET A 1 446 ? -0.374 -5.487 -16.550 1.00 98.94 446 MET A N 1
ATOM 3383 C CA . MET A 1 446 ? -0.621 -6.089 -17.864 1.00 98.94 446 MET A CA 1
ATOM 3384 C C . MET A 1 446 ? -0.596 -5.062 -19.000 1.00 98.94 446 MET A C 1
ATOM 3386 O O . MET A 1 446 ? 0.037 -5.297 -20.022 1.00 98.94 446 MET A O 1
ATOM 3390 N N . LEU A 1 447 ? -1.270 -3.923 -18.825 1.00 98.94 447 LEU A N 1
ATOM 3391 C CA . LEU A 1 447 ? -1.338 -2.885 -19.858 1.00 98.94 447 LEU A CA 1
ATOM 3392 C C . LEU A 1 447 ? 0.018 -2.206 -20.084 1.00 98.94 447 LEU A C 1
ATOM 3394 O O . LEU A 1 447 ? 0.336 -1.860 -21.220 1.00 98.94 447 LEU A O 1
ATOM 3398 N N . ALA A 1 448 ? 0.822 -2.038 -19.029 1.00 98.88 448 ALA A N 1
ATOM 3399 C CA . ALA A 1 448 ? 2.189 -1.543 -19.152 1.00 98.88 448 ALA A CA 1
ATOM 3400 C C . ALA A 1 448 ? 3.077 -2.538 -19.915 1.00 98.88 448 ALA A C 1
ATOM 3402 O O . ALA A 1 448 ? 3.806 -2.137 -20.816 1.00 98.88 448 ALA A O 1
ATOM 3403 N N . ALA A 1 449 ? 2.964 -3.836 -19.615 1.00 98.81 449 ALA A N 1
ATOM 3404 C CA . ALA A 1 449 ? 3.665 -4.890 -20.345 1.00 98.81 449 ALA A CA 1
ATOM 3405 C C . ALA A 1 449 ? 3.286 -4.924 -21.836 1.00 98.81 449 ALA A C 1
ATOM 3407 O O . ALA A 1 449 ? 4.162 -4.995 -22.694 1.00 98.81 449 ALA A O 1
ATOM 3408 N N . GLU A 1 450 ? 1.990 -4.823 -22.149 1.00 98.62 450 GLU A N 1
ATOM 3409 C CA . GLU A 1 450 ? 1.489 -4.747 -23.528 1.00 98.62 450 GLU A CA 1
ATOM 3410 C C . GLU A 1 450 ? 2.058 -3.530 -24.272 1.00 98.62 450 GLU A C 1
ATOM 3412 O O . GLU A 1 450 ? 2.513 -3.666 -25.403 1.00 98.62 450 GLU A O 1
ATOM 3417 N N . ALA A 1 451 ? 2.083 -2.357 -23.632 1.00 98.50 451 ALA A N 1
ATOM 3418 C CA . ALA A 1 451 ? 2.655 -1.145 -24.217 1.00 98.50 451 ALA A CA 1
ATOM 3419 C C . ALA A 1 451 ? 4.166 -1.270 -24.471 1.00 98.50 451 ALA A C 1
ATOM 3421 O O . ALA A 1 451 ? 4.643 -0.908 -25.543 1.00 98.50 451 ALA A O 1
ATOM 3422 N N . ILE A 1 452 ? 4.912 -1.826 -23.509 1.00 97.81 452 ILE A N 1
ATOM 3423 C CA . ILE A 1 452 ? 6.360 -2.030 -23.630 1.00 97.81 452 ILE A CA 1
ATOM 3424 C C . ILE A 1 452 ? 6.682 -2.936 -24.819 1.00 97.81 452 ILE A C 1
ATOM 3426 O O . ILE A 1 452 ? 7.521 -2.576 -25.637 1.00 97.81 452 ILE A O 1
ATOM 3430 N N . VAL A 1 453 ? 6.017 -4.088 -24.943 1.00 96.56 453 VAL A N 1
ATOM 3431 C CA . VAL A 1 453 ? 6.294 -5.034 -26.039 1.00 96.56 453 VAL A CA 1
ATOM 3432 C C . VAL A 1 453 ? 5.928 -4.437 -27.400 1.00 96.56 453 VAL A C 1
ATOM 3434 O O . VAL A 1 453 ? 6.672 -4.617 -28.362 1.00 96.56 453 VAL A O 1
ATOM 3437 N N . GLU A 1 454 ? 4.814 -3.704 -27.488 1.00 95.31 454 GLU A N 1
ATOM 3438 C CA . GLU A 1 454 ? 4.394 -3.039 -28.728 1.00 95.31 454 GLU A CA 1
ATOM 3439 C C . GLU A 1 454 ? 5.385 -1.960 -29.190 1.00 95.31 454 GLU A C 1
ATOM 3441 O O . GLU A 1 454 ? 5.608 -1.818 -30.393 1.00 95.31 454 GLU A O 1
ATOM 3446 N N . GLU A 1 455 ? 5.978 -1.206 -28.261 1.00 94.00 455 GLU A N 1
ATOM 3447 C CA . GLU A 1 455 ? 6.865 -0.080 -28.582 1.00 94.00 455 GLU A CA 1
ATOM 3448 C C . GLU A 1 455 ? 8.354 -0.459 -28.660 1.00 94.00 455 GLU A C 1
ATOM 3450 O O . GLU A 1 455 ? 9.091 0.161 -29.427 1.00 94.00 455 GLU A O 1
ATOM 3455 N N . MET A 1 456 ? 8.812 -1.479 -27.922 1.00 85.50 456 MET A N 1
ATOM 3456 C CA . MET A 1 456 ? 10.204 -1.955 -27.989 1.00 85.50 456 MET A CA 1
ATOM 3457 C C . MET A 1 456 ? 10.523 -2.693 -29.300 1.00 85.50 456 MET A C 1
ATOM 3459 O O . MET A 1 456 ? 11.664 -2.628 -29.761 1.00 85.50 456 MET A O 1
ATOM 3463 N N . GLY A 1 457 ? 9.538 -3.359 -29.915 1.00 76.06 457 GLY A N 1
ATOM 3464 C CA . GLY A 1 457 ? 9.709 -4.105 -31.168 1.00 76.06 457 GLY A CA 1
ATOM 3465 C C . GLY A 1 457 ? 10.700 -5.279 -31.084 1.00 76.06 457 GLY A C 1
ATOM 3466 O O . GLY A 1 457 ? 11.075 -5.722 -30.001 1.00 76.06 457 GLY A O 1
ATOM 3467 N N . ASP A 1 458 ? 11.139 -5.774 -32.248 1.00 70.69 458 ASP A N 1
ATOM 3468 C CA . ASP A 1 458 ? 12.018 -6.954 -32.391 1.00 70.69 458 ASP A CA 1
ATOM 3469 C C . ASP A 1 458 ? 13.5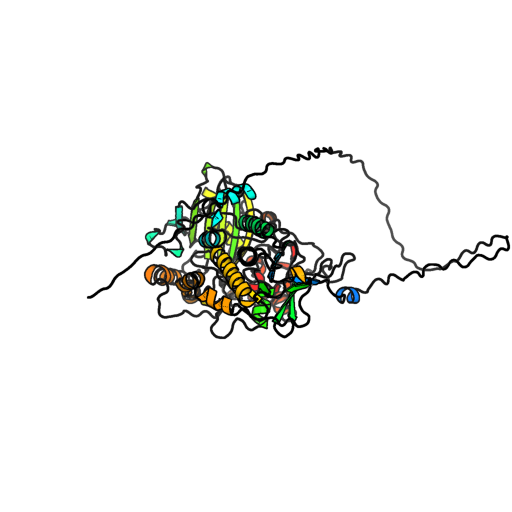24 -6.622 -32.235 1.00 70.69 458 ASP A C 1
ATOM 3471 O O . ASP A 1 458 ? 14.360 -7.123 -32.988 1.00 70.69 458 ASP A O 1
ATOM 3475 N N . GLY A 1 459 ? 13.893 -5.719 -31.321 1.00 71.62 459 GLY A N 1
ATOM 3476 C CA . GLY A 1 459 ? 15.306 -5.403 -31.057 1.00 71.62 459 GLY A CA 1
ATOM 3477 C C . GLY A 1 459 ? 16.053 -6.543 -30.351 1.00 71.62 459 GLY A C 1
ATOM 3478 O O . GLY A 1 459 ? 15.428 -7.348 -29.663 1.00 71.62 459 GLY A O 1
ATOM 3479 N N . ASP A 1 460 ? 17.389 -6.576 -30.468 1.00 78.00 460 ASP A N 1
ATOM 3480 C CA . ASP A 1 460 ? 18.232 -7.590 -29.810 1.00 78.00 460 ASP A CA 1
ATOM 3481 C C . ASP A 1 460 ? 17.949 -7.626 -28.301 1.00 78.00 460 ASP A C 1
ATOM 3483 O O . ASP A 1 460 ? 18.033 -6.595 -27.618 1.00 78.00 460 ASP A O 1
ATOM 3487 N N . SER A 1 461 ? 17.578 -8.796 -27.776 1.00 84.75 461 SER A N 1
ATOM 3488 C CA . SER A 1 461 ? 17.293 -8.966 -26.350 1.00 84.75 461 SER A CA 1
ATOM 3489 C C . SER A 1 461 ? 18.575 -8.866 -25.529 1.00 84.75 461 SER A C 1
ATOM 3491 O O . SER A 1 461 ? 19.629 -9.371 -25.920 1.00 84.75 461 SER A O 1
ATOM 3493 N N . ILE A 1 462 ? 18.469 -8.284 -24.334 1.00 88.06 462 ILE A N 1
ATOM 3494 C CA . ILE A 1 462 ? 19.580 -8.271 -23.378 1.00 88.06 462 ILE A CA 1
ATOM 3495 C C . ILE A 1 462 ? 19.963 -9.686 -22.921 1.00 88.06 462 ILE A C 1
ATOM 3497 O O . ILE A 1 462 ? 21.115 -9.914 -22.559 1.00 88.06 462 ILE A O 1
ATOM 3501 N N . ALA A 1 463 ? 19.054 -10.663 -23.011 1.00 84.31 463 ALA A N 1
ATOM 3502 C CA . ALA A 1 463 ? 19.392 -12.067 -22.776 1.00 84.31 463 ALA A CA 1
ATOM 3503 C C . ALA A 1 463 ? 20.501 -12.573 -23.724 1.00 84.31 463 ALA A C 1
ATOM 3505 O O . ALA A 1 463 ? 21.265 -13.464 -23.352 1.00 84.31 463 ALA A O 1
ATOM 3506 N N . GLU A 1 464 ? 20.610 -12.002 -24.929 1.00 84.81 464 GLU A N 1
ATOM 3507 C CA . GLU A 1 464 ? 21.634 -12.355 -25.917 1.00 84.81 464 GLU A CA 1
ATOM 3508 C C . GLU A 1 464 ? 22.893 -11.485 -25.802 1.00 84.81 464 GLU A C 1
ATOM 3510 O O . GLU A 1 464 ? 24.007 -11.996 -25.939 1.00 84.81 464 GLU A O 1
ATOM 3515 N N . THR A 1 465 ? 22.735 -10.179 -25.560 1.00 86.44 465 THR A N 1
ATOM 3516 C CA . THR A 1 465 ? 23.856 -9.220 -25.566 1.00 86.44 465 THR A CA 1
ATOM 3517 C C . THR A 1 465 ? 24.569 -9.101 -24.221 1.00 86.44 465 THR A C 1
ATOM 3519 O O . THR A 1 465 ? 25.750 -8.764 -24.195 1.00 86.44 465 THR A O 1
ATOM 3522 N N . GLY A 1 466 ? 23.872 -9.354 -23.109 1.00 88.19 466 GLY A N 1
ATOM 3523 C CA . GLY A 1 466 ? 24.372 -9.220 -21.735 1.00 88.19 466 GLY A CA 1
ATOM 3524 C C . GLY A 1 466 ? 24.497 -7.782 -21.215 1.00 88.19 466 GLY A C 1
ATOM 3525 O O . GLY A 1 466 ? 24.636 -7.584 -20.011 1.00 88.19 466 GLY A O 1
ATOM 3526 N N . GLU A 1 467 ? 24.421 -6.778 -22.088 1.00 88.88 467 GLU A N 1
ATOM 3527 C CA . GLU A 1 467 ? 24.626 -5.364 -21.758 1.00 88.88 467 GLU A CA 1
ATOM 3528 C C . GLU A 1 467 ? 23.660 -4.468 -22.545 1.00 88.88 467 GLU A C 1
ATOM 3530 O O . GLU A 1 467 ? 23.239 -4.812 -23.658 1.00 88.88 467 GLU A O 1
ATOM 3535 N N . LEU A 1 468 ? 23.322 -3.301 -21.978 1.00 88.88 468 LEU A N 1
ATOM 3536 C CA . LEU A 1 468 ? 22.618 -2.252 -22.718 1.00 88.88 468 LEU A CA 1
ATOM 3537 C C . LEU A 1 468 ? 23.512 -1.714 -23.851 1.00 88.88 468 LEU A C 1
ATOM 3539 O O . LEU A 1 468 ? 24.709 -1.531 -23.634 1.00 88.88 468 LEU A O 1
ATOM 3543 N N . PRO A 1 469 ? 22.949 -1.387 -25.030 1.00 85.19 469 PRO A N 1
ATOM 3544 C CA . PRO A 1 469 ? 23.700 -0.703 -26.082 1.00 85.19 469 PRO A CA 1
ATOM 3545 C C . PRO A 1 469 ? 24.327 0.605 -25.574 1.00 85.19 469 PRO A C 1
ATOM 3547 O O . PRO A 1 469 ? 23.656 1.376 -24.889 1.00 85.19 469 PRO A O 1
ATOM 3550 N N . GLU A 1 470 ? 25.585 0.886 -25.938 1.00 81.69 470 GLU A N 1
ATOM 3551 C CA . GLU A 1 470 ? 26.295 2.114 -25.522 1.00 81.69 470 GLU A CA 1
ATOM 3552 C C . GLU A 1 470 ? 25.560 3.405 -25.929 1.00 81.69 470 GLU A C 1
ATOM 3554 O O . GLU A 1 470 ? 25.697 4.439 -25.278 1.00 81.69 470 GLU A O 1
ATOM 3559 N N . ASP A 1 471 ? 24.779 3.357 -27.008 1.00 82.44 471 ASP A N 1
ATOM 3560 C CA . ASP A 1 471 ? 23.971 4.454 -27.536 1.00 82.44 471 ASP A CA 1
ATOM 3561 C C . ASP A 1 471 ? 22.484 4.353 -27.151 1.00 82.44 471 ASP A C 1
ATOM 3563 O O . ASP A 1 471 ? 21.641 5.027 -27.752 1.00 82.44 471 ASP A O 1
ATOM 3567 N N . HIS A 1 472 ? 22.137 3.535 -26.150 1.00 86.25 472 HIS A N 1
ATOM 3568 C CA . HIS A 1 472 ? 20.765 3.416 -25.669 1.00 86.25 472 HIS A CA 1
ATOM 3569 C C . HIS A 1 472 ? 20.256 4.754 -25.117 1.00 86.25 472 HIS A C 1
ATOM 3571 O O . HIS A 1 472 ? 20.754 5.284 -24.126 1.00 86.25 472 HIS A O 1
ATOM 3577 N N . ILE A 1 473 ? 19.210 5.285 -25.749 1.00 90.06 473 ILE A N 1
ATOM 3578 C CA . ILE A 1 473 ? 18.488 6.463 -25.271 1.00 90.06 473 ILE A CA 1
ATOM 3579 C C . ILE A 1 473 ? 17.171 5.982 -24.655 1.00 90.06 473 ILE A C 1
ATOM 3581 O O . ILE A 1 473 ? 16.359 5.413 -25.398 1.00 90.06 473 ILE A O 1
ATOM 3585 N N . PRO A 1 474 ? 16.916 6.240 -23.358 1.00 93.06 474 PRO A N 1
ATOM 3586 C CA . PRO A 1 474 ? 15.667 5.849 -22.718 1.00 93.06 474 PRO A CA 1
ATOM 3587 C C . PRO A 1 474 ? 14.455 6.407 -23.473 1.00 93.06 474 PRO A C 1
ATOM 3589 O O . PRO A 1 474 ? 14.332 7.616 -23.674 1.00 93.06 474 PRO A O 1
ATOM 3592 N N . GLN A 1 475 ? 13.558 5.522 -23.910 1.00 93.81 475 GLN A N 1
ATOM 3593 C CA . GLN A 1 475 ? 12.337 5.894 -24.635 1.00 93.81 475 GLN A CA 1
ATOM 3594 C C . GLN A 1 475 ? 11.140 5.948 -23.684 1.00 93.81 475 GLN A C 1
ATOM 3596 O O . GLN A 1 475 ? 11.057 5.157 -22.745 1.00 93.81 475 GLN A O 1
ATOM 3601 N N . GLU A 1 476 ? 10.209 6.875 -23.912 1.00 96.25 476 GLU A N 1
ATOM 3602 C CA . GLU A 1 476 ? 8.958 6.946 -23.149 1.00 96.25 476 GLU A CA 1
ATOM 3603 C C . GLU A 1 476 ? 7.885 6.062 -23.793 1.00 96.25 476 GLU A C 1
ATOM 3605 O O . GLU A 1 476 ? 7.547 6.263 -24.956 1.00 96.25 476 GLU A O 1
ATOM 3610 N N . VAL A 1 477 ? 7.303 5.148 -23.010 1.00 95.56 477 VAL A N 1
ATOM 3611 C CA . VAL A 1 477 ? 6.255 4.219 -23.469 1.00 95.56 477 VAL A CA 1
ATOM 3612 C C . VAL A 1 477 ? 4.871 4.859 -23.352 1.00 95.56 477 VAL A C 1
ATOM 3614 O O . VAL A 1 477 ? 4.059 4.518 -22.486 1.00 95.56 477 VAL A O 1
ATOM 3617 N N . ALA A 1 478 ? 4.614 5.871 -24.180 1.00 95.81 478 ALA A N 1
ATOM 3618 C CA . ALA A 1 478 ? 3.459 6.756 -24.028 1.00 95.81 478 ALA A CA 1
ATOM 3619 C C . ALA A 1 478 ? 2.105 6.054 -24.252 1.00 95.81 478 ALA A C 1
ATOM 3621 O O . ALA A 1 478 ? 1.089 6.498 -23.705 1.00 95.81 478 ALA A O 1
ATOM 3622 N N . SER A 1 479 ? 2.053 4.950 -25.013 1.00 97.81 479 SER A N 1
ATOM 3623 C CA . SER A 1 479 ? 0.788 4.249 -25.283 1.00 97.81 479 SER A CA 1
ATOM 3624 C C . SER A 1 479 ? 0.170 3.606 -24.038 1.00 97.81 479 SER A C 1
ATOM 3626 O O . SER A 1 479 ? -1.044 3.381 -24.015 1.00 97.81 479 SER A O 1
ATOM 3628 N N . TYR A 1 480 ? 0.950 3.370 -22.975 1.00 98.69 480 TYR A N 1
ATOM 3629 C CA . TYR A 1 480 ? 0.439 2.839 -21.708 1.00 98.69 480 TYR A CA 1
ATOM 3630 C C . TYR A 1 480 ? -0.665 3.728 -21.113 1.00 98.69 480 TYR A C 1
ATOM 3632 O O . TYR A 1 480 ? -1.701 3.215 -20.682 1.00 98.69 480 TYR A O 1
ATOM 3640 N N . ALA A 1 481 ? -0.503 5.055 -21.158 1.00 97.25 481 ALA A N 1
ATOM 3641 C CA . ALA A 1 481 ? -1.517 5.983 -20.660 1.00 97.25 481 ALA A CA 1
ATOM 3642 C C . ALA A 1 481 ? -2.843 5.837 -21.424 1.00 97.25 481 ALA A C 1
ATOM 3644 O O . ALA A 1 481 ? -3.898 5.657 -20.815 1.00 97.25 481 ALA A O 1
ATOM 3645 N N . SER A 1 482 ? -2.787 5.793 -22.758 1.00 98.19 482 SER A N 1
ATOM 3646 C CA . SER A 1 482 ? -3.975 5.589 -23.595 1.00 98.19 482 SER A CA 1
ATOM 3647 C C . SER A 1 482 ? -4.618 4.215 -23.380 1.00 98.19 482 SER A C 1
ATOM 3649 O O . SER A 1 482 ? -5.845 4.094 -23.375 1.00 98.19 482 SER A O 1
ATOM 3651 N N . LYS A 1 483 ? -3.817 3.165 -23.152 1.00 98.69 483 LYS A N 1
ATOM 3652 C CA . LYS A 1 483 ? -4.335 1.835 -22.801 1.00 98.69 483 LYS A CA 1
ATOM 3653 C C . LYS A 1 483 ? -5.101 1.870 -21.479 1.00 98.69 483 LYS A C 1
ATOM 3655 O O . LYS A 1 483 ? -6.193 1.305 -21.422 1.00 98.69 483 LYS A O 1
ATOM 3660 N N . ILE A 1 484 ? -4.594 2.565 -20.457 1.00 98.62 484 ILE A N 1
ATOM 3661 C CA . ILE A 1 484 ? -5.304 2.762 -19.183 1.00 98.62 484 ILE A CA 1
ATOM 3662 C C . ILE A 1 484 ? -6.622 3.502 -19.403 1.00 98.62 484 ILE A C 1
ATOM 3664 O O . ILE A 1 484 ? -7.656 2.995 -18.964 1.00 98.62 484 ILE A O 1
ATOM 3668 N N . GLU A 1 485 ? -6.608 4.628 -20.118 1.00 97.94 485 GLU A N 1
ATOM 3669 C CA . GLU A 1 485 ? -7.806 5.428 -20.430 1.00 97.94 485 GLU A CA 1
ATOM 3670 C C . GLU A 1 485 ? -8.886 4.622 -21.164 1.00 97.94 485 GLU A C 1
ATOM 3672 O O . GLU A 1 485 ? -10.075 4.798 -20.915 1.00 97.94 485 GLU A O 1
ATOM 3677 N N . SER A 1 486 ? -8.481 3.700 -22.039 1.00 98.38 486 SER A N 1
ATOM 3678 C CA . SER A 1 486 ? -9.397 2.820 -22.778 1.00 98.38 486 SER A CA 1
ATOM 3679 C C . SER A 1 486 ? -9.867 1.583 -21.997 1.00 98.38 486 SER A C 1
ATOM 3681 O O . SER A 1 486 ? -10.668 0.794 -22.503 1.00 98.38 486 SER A O 1
ATOM 3683 N N . SER A 1 487 ? -9.342 1.370 -20.789 1.00 98.69 487 SER A N 1
ATOM 3684 C CA . SER A 1 487 ? -9.582 0.162 -20.004 1.00 98.69 487 SER A CA 1
ATOM 3685 C C . SER A 1 487 ? -10.707 0.328 -18.987 1.00 98.69 487 SER A C 1
ATOM 3687 O O . SER A 1 487 ? -11.054 1.425 -18.555 1.00 98.69 487 SER A O 1
ATOM 3689 N N . TRP A 1 488 ? -11.195 -0.805 -18.483 1.00 98.50 488 TRP A N 1
ATOM 3690 C CA . TRP A 1 488 ? -12.161 -0.810 -17.389 1.00 98.50 488 TRP A CA 1
ATOM 3691 C C . TRP A 1 488 ? -11.604 -0.242 -16.071 1.00 98.50 488 TRP A C 1
ATOM 3693 O O . TRP A 1 488 ? -12.395 0.067 -15.184 1.00 98.50 488 TRP A O 1
ATOM 3703 N N . VAL A 1 489 ? -10.277 -0.104 -15.917 1.00 98.56 489 VAL A N 1
ATOM 3704 C CA . VAL A 1 489 ? -9.669 0.539 -14.736 1.00 98.56 489 VAL A CA 1
ATOM 3705 C C . VAL A 1 489 ? -10.031 2.019 -14.709 1.00 98.56 489 VAL A C 1
ATOM 3707 O O . VAL A 1 489 ? -10.443 2.525 -13.668 1.00 98.56 489 VAL A O 1
ATOM 3710 N N . HIS A 1 490 ? -9.925 2.697 -15.856 1.00 98.31 490 HIS A N 1
ATOM 3711 C CA . HIS A 1 490 ? -10.316 4.096 -15.988 1.00 98.31 490 HIS A CA 1
ATOM 3712 C C . HIS A 1 490 ? -11.802 4.273 -15.669 1.00 98.31 490 HIS A C 1
ATOM 3714 O O . HIS A 1 490 ? -12.146 5.078 -14.807 1.00 98.31 490 HIS A O 1
ATOM 3720 N N . ASP A 1 491 ? -12.671 3.477 -16.299 1.00 97.12 491 ASP A N 1
ATOM 3721 C CA . ASP A 1 491 ? -14.121 3.553 -16.083 1.00 97.12 491 ASP A CA 1
ATOM 3722 C C . ASP A 1 491 ? -14.503 3.341 -14.612 1.00 97.12 491 ASP A C 1
ATOM 3724 O O . ASP A 1 491 ? -15.308 4.092 -14.059 1.00 97.12 491 ASP A O 1
ATOM 3728 N N . GLU A 1 492 ? -13.897 2.346 -13.957 1.00 97.44 492 GLU A N 1
ATOM 3729 C CA . GLU A 1 492 ? -14.172 2.030 -12.557 1.00 97.44 492 GLU A CA 1
ATOM 3730 C C . GLU A 1 492 ? -13.758 3.166 -11.609 1.00 97.44 492 GLU A C 1
ATOM 3732 O O . GLU A 1 492 ? -14.523 3.528 -10.713 1.00 97.44 492 GLU A O 1
ATOM 3737 N N . LEU A 1 493 ? -12.568 3.743 -11.795 1.00 97.50 493 LEU A N 1
ATOM 3738 C CA . LEU A 1 493 ? -12.089 4.843 -10.953 1.00 97.50 493 LEU A CA 1
ATOM 3739 C C . LEU A 1 493 ? -12.845 6.144 -11.242 1.00 97.50 493 LEU A C 1
ATOM 3741 O O . LEU A 1 493 ? -13.145 6.902 -10.317 1.00 97.50 493 LEU A O 1
ATOM 3745 N N . TYR A 1 494 ? -13.198 6.390 -12.506 1.00 96.38 494 TYR A N 1
ATOM 3746 C CA . TYR A 1 494 ? -13.961 7.565 -12.913 1.00 96.38 494 TYR A CA 1
ATOM 3747 C C . TYR A 1 494 ? -15.377 7.567 -12.321 1.00 96.38 494 TYR A C 1
ATOM 3749 O O . TYR A 1 494 ? -15.868 8.629 -11.925 1.00 96.38 494 TYR A O 1
ATOM 3757 N N . GLU A 1 495 ? -16.020 6.397 -12.209 1.00 95.88 495 GLU A N 1
ATOM 3758 C CA . GLU A 1 495 ? -17.363 6.243 -11.624 1.00 95.88 495 GLU A CA 1
ATOM 3759 C C . GLU A 1 495 ? -17.442 6.788 -10.188 1.00 95.88 495 GLU A C 1
ATOM 3761 O O . GLU A 1 495 ? -18.458 7.359 -9.790 1.00 95.88 495 GLU A O 1
ATOM 3766 N N . VAL A 1 496 ? -16.360 6.652 -9.418 1.00 95.25 496 VAL A N 1
ATOM 3767 C CA . VAL A 1 496 ? -16.297 7.034 -7.998 1.00 95.25 496 VAL A CA 1
ATOM 3768 C C . VAL A 1 496 ? -15.441 8.276 -7.734 1.00 95.25 496 VAL A C 1
ATOM 3770 O O . VAL A 1 496 ? -15.206 8.614 -6.573 1.00 95.25 496 VAL A O 1
ATOM 3773 N N . ARG A 1 497 ? -15.008 8.986 -8.785 1.00 95.25 497 ARG A N 1
ATOM 3774 C CA . ARG A 1 497 ? -13.970 10.036 -8.733 1.00 95.25 497 ARG A CA 1
ATOM 3775 C C . ARG A 1 497 ? -14.203 11.178 -7.744 1.00 95.25 497 ARG A C 1
ATOM 3777 O O . ARG A 1 497 ? -13.243 11.827 -7.373 1.00 95.25 497 ARG A O 1
ATOM 3784 N N . ASN A 1 498 ? -15.454 11.437 -7.363 1.00 95.00 498 ASN A N 1
ATOM 3785 C CA . ASN A 1 498 ? -15.834 12.539 -6.476 1.00 95.00 498 ASN A CA 1
ATOM 3786 C C . ASN A 1 498 ? -16.137 12.085 -5.037 1.00 95.00 498 ASN A C 1
ATOM 3788 O O . ASN A 1 498 ? -16.458 12.921 -4.192 1.00 95.00 498 ASN A O 1
ATOM 3792 N N . CYS A 1 499 ? -16.122 10.779 -4.748 1.00 93.19 499 CYS A N 1
ATOM 3793 C CA . CYS A 1 499 ? -16.626 10.267 -3.472 1.00 93.19 499 CYS A CA 1
ATOM 3794 C C . CYS A 1 499 ? -15.735 10.700 -2.302 1.00 93.19 499 CYS A C 1
ATOM 3796 O O . CYS A 1 499 ? -16.241 11.299 -1.357 1.00 93.19 499 CYS A O 1
ATOM 3798 N N . HIS A 1 500 ? -14.419 10.472 -2.384 1.00 90.56 500 HIS A N 1
ATOM 3799 C CA . HIS A 1 500 ? -13.484 10.855 -1.317 1.00 90.56 500 HIS A CA 1
ATOM 3800 C C . HIS A 1 500 ? -13.436 12.379 -1.109 1.00 90.56 500 HIS A C 1
ATOM 3802 O O . HIS A 1 500 ? -13.502 12.875 0.011 1.00 90.56 500 HIS A O 1
ATOM 3808 N N . GLN A 1 501 ? -13.452 13.143 -2.199 1.00 91.69 501 GLN A N 1
ATOM 3809 C CA . GLN A 1 501 ? -13.452 14.604 -2.186 1.00 91.69 501 GLN A CA 1
ATOM 3810 C C . GLN A 1 501 ? -14.700 15.169 -1.496 1.00 91.69 501 GLN A C 1
ATOM 3812 O O . GLN A 1 501 ? -14.621 16.200 -0.830 1.00 91.69 501 GLN A O 1
ATOM 3817 N N . ALA A 1 502 ? -15.848 14.492 -1.606 1.00 93.50 502 ALA A N 1
ATOM 3818 C CA . ALA A 1 502 ? -17.053 14.878 -0.881 1.00 93.50 502 ALA A CA 1
ATOM 3819 C C . ALA A 1 502 ? -16.902 14.706 0.640 1.00 93.50 502 ALA A C 1
ATOM 3821 O O . ALA A 1 502 ? -17.384 15.560 1.385 1.00 93.50 502 ALA A O 1
ATOM 3822 N N . PHE A 1 503 ? -16.211 13.654 1.098 1.00 91.50 503 PHE A N 1
ATOM 3823 C CA . PHE A 1 503 ? -15.868 13.482 2.514 1.00 91.50 503 PHE A CA 1
ATOM 3824 C C . PHE A 1 503 ? -14.945 14.600 2.994 1.00 91.50 503 PHE A C 1
ATOM 3826 O O . PHE A 1 503 ? -15.288 15.291 3.947 1.00 91.50 503 PHE A O 1
ATOM 3833 N N . ALA A 1 504 ? -13.854 14.863 2.273 1.00 87.44 504 ALA A N 1
ATOM 3834 C CA . ALA A 1 504 ? -12.903 15.910 2.640 1.00 87.44 504 ALA A CA 1
ATOM 3835 C C . ALA A 1 504 ? -13.530 17.321 2.675 1.00 87.44 504 ALA A C 1
ATOM 3837 O O . ALA A 1 504 ? -13.124 18.172 3.464 1.00 87.44 504 ALA A O 1
ATOM 3838 N N . LYS A 1 505 ? -14.519 17.602 1.813 1.00 89.69 505 LYS A N 1
ATOM 3839 C CA . LYS A 1 505 ? -15.172 18.922 1.741 1.00 89.69 505 LYS A CA 1
ATOM 3840 C C . LYS A 1 505 ? -16.313 19.128 2.722 1.00 89.69 505 LYS A C 1
ATOM 3842 O O . LYS A 1 505 ? -16.505 20.249 3.194 1.00 89.69 505 LYS A O 1
ATOM 3847 N N . TRP A 1 506 ? -17.151 18.115 2.915 1.00 91.50 506 TRP A N 1
ATOM 3848 C CA . TRP A 1 506 ? -18.438 18.272 3.601 1.00 91.50 506 TRP A CA 1
ATOM 3849 C C . TRP A 1 506 ? -18.575 17.386 4.841 1.00 91.50 506 TRP A C 1
ATOM 3851 O O . TRP A 1 506 ? -19.622 17.405 5.493 1.00 91.50 506 TRP A O 1
ATOM 3861 N N . GLY A 1 507 ? -17.527 16.636 5.167 1.00 89.94 507 GLY A N 1
ATOM 3862 C CA . GLY A 1 507 ? -17.464 15.713 6.284 1.00 89.94 507 GLY A CA 1
ATOM 3863 C C . GLY A 1 507 ? -18.260 14.426 6.074 1.00 89.94 507 GLY A C 1
ATOM 3864 O O . GLY A 1 507 ? -18.950 14.240 5.064 1.00 89.94 507 GLY A O 1
ATOM 3865 N N . ILE A 1 508 ? -18.190 13.518 7.049 1.00 88.38 508 ILE A N 1
ATOM 3866 C CA . ILE A 1 508 ? -18.688 12.135 6.918 1.00 88.38 508 ILE A CA 1
ATOM 3867 C C . ILE A 1 508 ? -20.165 12.043 6.535 1.00 88.38 508 ILE A C 1
ATOM 3869 O O . ILE A 1 508 ? -20.520 11.311 5.611 1.00 88.38 508 ILE A O 1
ATOM 3873 N N . GLY A 1 509 ? -21.041 12.787 7.213 1.00 88.12 509 GLY A N 1
ATOM 3874 C CA . GLY A 1 509 ? -22.486 12.688 6.982 1.00 88.12 509 GLY A CA 1
ATOM 3875 C C . GLY A 1 509 ? -22.894 13.095 5.563 1.00 88.12 509 GLY A C 1
ATOM 3876 O O . GLY A 1 509 ? -23.599 12.355 4.873 1.00 88.12 509 GLY A O 1
ATOM 3877 N N . ALA A 1 510 ? -22.429 14.260 5.106 1.00 91.81 510 ALA A N 1
ATOM 3878 C CA . ALA A 1 510 ? -22.726 14.753 3.764 1.00 91.81 510 ALA A CA 1
ATOM 3879 C C . ALA A 1 510 ? -21.955 13.981 2.681 1.00 91.81 510 ALA A C 1
ATOM 3881 O O . ALA A 1 510 ? -22.514 13.721 1.615 1.00 91.81 510 ALA A O 1
ATOM 3882 N N . GLY A 1 511 ? -20.722 13.552 2.963 1.00 92.62 511 GLY A N 1
ATOM 3883 C CA . GLY A 1 511 ? -19.928 12.692 2.085 1.00 92.62 511 GLY A CA 1
ATOM 3884 C C . GLY A 1 511 ? -20.587 11.333 1.832 1.00 92.62 511 GLY A C 1
ATOM 3885 O O . GLY A 1 511 ? -20.648 10.892 0.683 1.00 92.62 511 GLY A O 1
ATOM 3886 N N . LEU A 1 512 ? -21.184 10.707 2.856 1.00 90.44 512 LEU A N 1
ATOM 3887 C CA . LEU A 1 512 ? -21.964 9.471 2.696 1.00 90.44 512 LEU A CA 1
ATOM 3888 C C . LEU A 1 512 ? -23.195 9.685 1.814 1.00 90.44 512 LEU A C 1
ATOM 3890 O O . LEU A 1 512 ? -23.435 8.906 0.889 1.00 90.44 512 LEU A O 1
ATOM 3894 N N . ALA A 1 513 ? -23.964 10.747 2.071 1.00 92.31 513 ALA A N 1
ATOM 3895 C CA . ALA A 1 513 ? -25.140 11.073 1.268 1.00 92.31 513 ALA A CA 1
ATOM 3896 C C . ALA A 1 513 ? -24.763 11.341 -0.200 1.00 92.31 513 ALA A C 1
ATOM 3898 O O . ALA A 1 513 ? -25.423 10.838 -1.113 1.00 92.31 513 ALA A O 1
ATOM 3899 N N . TYR A 1 514 ? -23.674 12.080 -0.429 1.00 94.38 514 TYR A N 1
ATOM 3900 C CA . TYR A 1 514 ? -23.155 12.333 -1.768 1.00 94.38 514 TYR A CA 1
ATOM 3901 C C . TYR A 1 514 ? -22.656 11.054 -2.439 1.00 94.38 514 TYR A C 1
ATOM 3903 O O . TYR A 1 514 ? -22.980 10.829 -3.596 1.00 94.38 514 TYR A O 1
ATOM 3911 N N . THR A 1 515 ? -21.935 10.185 -1.731 1.00 92.06 515 THR A N 1
ATOM 3912 C CA . THR A 1 515 ? -21.467 8.898 -2.274 1.00 92.06 515 THR A CA 1
ATOM 3913 C C . THR A 1 515 ? -22.646 8.016 -2.691 1.00 92.06 515 THR A C 1
ATOM 3915 O O . THR A 1 515 ? -22.622 7.425 -3.770 1.00 92.06 515 THR A O 1
ATOM 3918 N N . GLY A 1 516 ? -23.725 7.985 -1.900 1.00 91.44 516 GLY A N 1
ATOM 3919 C CA . GLY A 1 516 ? -24.978 7.337 -2.295 1.00 91.44 516 GLY A CA 1
ATOM 3920 C C . GLY A 1 516 ? -25.577 7.944 -3.571 1.00 91.44 516 GLY A C 1
ATOM 3921 O O . GLY A 1 516 ? -25.990 7.223 -4.474 1.00 91.44 516 GLY A O 1
ATOM 3922 N N . LEU A 1 517 ? -25.574 9.268 -3.716 1.00 92.62 517 LEU A N 1
ATOM 3923 C CA . LEU A 1 517 ? -26.034 9.914 -4.948 1.00 92.62 517 LEU A CA 1
ATOM 3924 C C . LEU A 1 517 ? -25.116 9.607 -6.148 1.00 92.62 517 LEU A C 1
ATOM 3926 O O . LEU A 1 517 ? -25.594 9.160 -7.188 1.00 92.62 517 LEU A O 1
ATOM 3930 N N . ALA A 1 518 ? -23.814 9.833 -6.013 1.00 92.88 518 ALA A N 1
ATOM 3931 C CA . ALA A 1 518 ? -22.839 9.752 -7.094 1.00 92.88 518 ALA A CA 1
ATOM 3932 C C . ALA A 1 518 ? -22.594 8.309 -7.553 1.00 92.88 518 ALA A C 1
ATOM 3934 O O . ALA A 1 518 ? -22.741 8.017 -8.738 1.00 92.88 518 ALA A O 1
ATOM 3935 N N . ALA A 1 519 ? -22.294 7.387 -6.633 1.00 90.25 519 ALA A N 1
ATOM 3936 C CA . ALA A 1 519 ? -21.930 6.012 -6.978 1.00 90.25 519 ALA A CA 1
ATOM 3937 C C . ALA A 1 519 ? -23.151 5.103 -7.200 1.00 90.25 519 ALA A C 1
ATOM 3939 O O . ALA A 1 519 ? -23.128 4.248 -8.082 1.00 90.25 519 ALA A O 1
ATOM 3940 N N . HIS A 1 520 ? -24.237 5.266 -6.432 1.00 90.19 520 HIS A N 1
ATOM 3941 C CA . HIS A 1 520 ? -25.408 4.386 -6.566 1.00 90.19 520 HIS A CA 1
ATOM 3942 C C . HIS A 1 520 ? -26.418 4.895 -7.611 1.00 90.19 520 HIS A C 1
ATOM 3944 O O . HIS A 1 520 ? -26.890 4.102 -8.429 1.00 90.19 520 HIS A O 1
ATOM 3950 N N . LEU A 1 521 ? -26.737 6.199 -7.634 1.00 90.94 521 LEU A N 1
ATOM 3951 C CA . LEU A 1 521 ? -27.760 6.748 -8.541 1.00 90.94 521 LEU A CA 1
ATOM 3952 C C . LEU A 1 521 ? -27.188 7.270 -9.866 1.00 90.94 521 LEU A C 1
ATOM 3954 O O . LEU A 1 521 ? -27.673 6.894 -10.934 1.00 90.94 521 LEU A O 1
ATOM 3958 N N . LEU A 1 522 ? -26.185 8.150 -9.813 1.00 93.50 522 LEU A N 1
ATOM 3959 C CA . LEU A 1 522 ? -25.639 8.817 -11.002 1.00 93.50 522 LEU A CA 1
ATOM 3960 C C . LEU A 1 522 ? -24.600 7.967 -11.737 1.00 93.50 522 LEU A C 1
ATOM 3962 O O . LEU A 1 522 ? -24.413 8.156 -12.940 1.00 93.50 522 LEU A O 1
ATOM 3966 N N . LYS A 1 523 ? -23.954 7.030 -11.035 1.00 92.31 523 LYS A N 1
ATOM 3967 C CA . LYS A 1 523 ? -22.848 6.200 -11.533 1.00 92.31 523 LYS A CA 1
ATOM 3968 C C . LYS A 1 523 ? -21.734 7.053 -12.146 1.00 92.31 523 LYS A C 1
ATOM 3970 O O . LYS A 1 523 ? -21.361 6.858 -13.302 1.00 92.31 523 LYS A O 1
ATOM 3975 N N . GLY A 1 524 ? -21.301 8.078 -11.415 1.00 91.62 524 GLY A N 1
ATOM 3976 C CA . GLY A 1 524 ? -20.246 8.997 -11.845 1.00 91.62 524 GLY A CA 1
ATOM 3977 C C . GLY A 1 524 ? -20.606 9.893 -13.036 1.00 91.62 524 GLY A C 1
ATOM 3978 O O . GLY A 1 524 ? -19.724 10.495 -13.643 1.00 91.62 524 GLY A O 1
ATOM 3979 N N . LYS A 1 525 ? -21.874 9.995 -13.446 1.00 94.44 525 LYS A N 1
ATOM 3980 C CA . LYS A 1 525 ? -22.269 10.821 -14.606 1.00 94.44 525 LYS A CA 1
ATOM 3981 C C . LYS A 1 525 ? -22.524 12.286 -14.267 1.00 94.44 525 LYS A C 1
ATOM 3983 O O . LYS A 1 525 ? -23.038 13.023 -15.110 1.00 94.44 525 LYS A O 1
ATOM 3988 N N . GLU A 1 526 ? -22.210 12.725 -13.053 1.00 94.69 526 GLU A N 1
ATOM 3989 C CA . GLU A 1 526 ? -22.305 14.134 -12.700 1.00 94.69 526 GLU A CA 1
ATOM 3990 C C . GLU A 1 526 ? -21.403 15.010 -13.599 1.00 94.69 526 GLU A C 1
ATOM 3992 O O . GLU A 1 526 ? -20.244 14.669 -13.834 1.00 94.69 526 GLU A O 1
ATOM 3997 N N . PRO A 1 527 ? -21.892 16.158 -14.108 1.00 94.75 527 PRO A N 1
ATOM 3998 C CA . PRO A 1 527 ? -21.133 17.032 -15.006 1.00 94.75 527 PRO A CA 1
ATOM 3999 C C . PRO A 1 527 ? -20.157 17.961 -14.257 1.00 94.75 527 PRO A C 1
ATOM 4001 O O . PRO A 1 527 ? -19.913 19.085 -14.692 1.00 94.75 527 PRO A O 1
ATOM 4004 N N . TRP A 1 528 ? -19.636 17.530 -13.107 1.00 94.00 528 TRP A N 1
ATOM 4005 C CA . TRP A 1 528 ? -18.698 18.298 -12.291 1.00 94.00 528 TRP A CA 1
ATOM 4006 C C . TRP A 1 528 ? -17.623 17.407 -11.663 1.00 94.00 528 TRP A C 1
ATOM 4008 O O . TRP A 1 528 ? -17.741 16.178 -11.600 1.00 94.00 528 TRP A O 1
ATOM 4018 N N . THR A 1 529 ? -16.590 18.078 -11.165 1.00 91.75 529 THR A N 1
ATOM 4019 C CA . THR A 1 529 ? -15.485 17.507 -10.399 1.00 91.75 529 THR A CA 1
ATOM 4020 C C . THR A 1 529 ? -15.361 18.279 -9.093 1.00 91.75 529 THR A C 1
ATOM 4022 O O . THR A 1 529 ? -15.412 19.511 -9.096 1.00 91.75 529 THR A O 1
ATOM 4025 N N . LEU A 1 530 ? -15.229 17.567 -7.979 1.00 93.25 530 LEU A N 1
ATOM 4026 C CA . LEU A 1 530 ? -14.914 18.159 -6.686 1.00 93.25 530 LEU A CA 1
ATOM 4027 C C . LEU A 1 530 ? -13.397 18.271 -6.553 1.00 93.25 530 LEU A C 1
ATOM 4029 O O . LEU A 1 530 ? -12.691 17.289 -6.739 1.00 93.25 530 LEU A O 1
ATOM 4033 N N . ASP A 1 531 ? -12.903 19.463 -6.241 1.00 89.06 531 ASP A N 1
ATOM 4034 C CA . ASP A 1 531 ? -11.489 19.711 -5.985 1.00 89.06 531 ASP A CA 1
ATOM 4035 C C . ASP A 1 531 ? -11.071 19.320 -4.566 1.00 89.06 531 ASP A C 1
ATOM 4037 O O . ASP A 1 531 ? -11.851 19.375 -3.610 1.00 89.06 531 ASP A O 1
ATOM 4041 N N . HIS A 1 532 ? -9.798 18.956 -4.453 1.00 88.31 532 HIS A N 1
ATOM 4042 C CA . HIS A 1 532 ? -9.089 18.722 -3.210 1.00 88.31 532 HIS A CA 1
ATOM 4043 C C . HIS A 1 532 ? -7.634 19.160 -3.404 1.00 88.31 532 HIS A C 1
ATOM 4045 O O . HIS A 1 532 ? -6.985 18.747 -4.360 1.00 88.31 532 HIS A O 1
ATOM 4051 N N . THR A 1 533 ? -7.133 20.033 -2.530 1.00 87.31 533 THR A N 1
ATOM 4052 C CA . THR A 1 533 ? -5.820 20.686 -2.701 1.00 87.31 533 THR A CA 1
ATOM 4053 C C . THR A 1 533 ? -4.922 20.576 -1.472 1.00 87.31 533 THR A C 1
ATOM 4055 O O . THR A 1 533 ? -3.802 21.084 -1.484 1.00 87.31 533 THR A O 1
ATOM 4058 N N . THR A 1 534 ? -5.406 19.969 -0.389 1.00 92.00 534 THR A N 1
ATOM 4059 C CA . THR A 1 534 ? -4.723 19.976 0.907 1.00 92.00 534 THR A CA 1
ATOM 4060 C C . THR A 1 534 ? -4.130 18.599 1.177 1.00 92.00 534 THR A C 1
ATOM 4062 O O . THR A 1 534 ? -4.897 17.688 1.443 1.00 92.00 534 THR A O 1
ATOM 4065 N N . PRO A 1 535 ? -2.799 18.422 1.160 1.00 93.94 535 PRO A N 1
ATOM 4066 C CA . PRO A 1 535 ? -2.202 17.139 1.517 1.00 93.94 535 PRO A CA 1
ATOM 4067 C C . PRO A 1 535 ? -2.497 16.765 2.977 1.00 93.94 535 PRO A C 1
ATOM 4069 O O . PRO A 1 535 ? -2.601 17.639 3.844 1.00 93.94 535 PRO A O 1
ATOM 4072 N N . ASP A 1 536 ? -2.551 15.461 3.246 1.00 96.31 536 ASP A N 1
ATOM 4073 C CA . ASP A 1 536 ? -2.873 14.865 4.550 1.00 96.31 536 ASP A CA 1
ATOM 4074 C C . ASP A 1 536 ? -2.059 15.456 5.714 1.00 96.31 536 ASP A C 1
ATOM 4076 O O . ASP A 1 536 ? -2.603 15.753 6.779 1.00 96.31 536 ASP A O 1
ATOM 4080 N N . SER A 1 537 ? -0.763 15.708 5.514 1.00 96.06 537 SER A N 1
ATOM 4081 C CA . SER A 1 537 ? 0.140 16.327 6.498 1.00 96.06 537 SER A CA 1
ATOM 4082 C C . SER A 1 537 ? -0.375 17.671 7.033 1.00 96.06 537 SER A C 1
ATOM 4084 O O . SER A 1 537 ? -0.257 17.956 8.228 1.00 96.06 537 SER A O 1
ATOM 4086 N N . LYS A 1 538 ? -0.980 18.489 6.161 1.00 96.50 538 LYS A N 1
ATOM 4087 C CA . LYS A 1 538 ? -1.447 19.857 6.448 1.00 96.50 538 LYS A CA 1
ATOM 4088 C C . LYS A 1 538 ? -2.827 19.905 7.100 1.00 96.50 538 LYS A C 1
ATOM 4090 O O . LYS A 1 538 ? -3.279 20.982 7.482 1.00 96.50 538 LYS A O 1
ATOM 4095 N N . THR A 1 539 ? -3.502 18.766 7.221 1.00 95.44 539 THR A N 1
ATOM 4096 C CA . THR A 1 539 ? -4.814 18.672 7.883 1.00 95.44 539 THR A CA 1
ATOM 4097 C C . THR A 1 539 ? -4.701 18.642 9.407 1.00 95.44 539 THR A C 1
ATOM 4099 O O . THR A 1 539 ? -5.634 19.048 10.102 1.00 95.44 539 THR A O 1
ATOM 4102 N N . THR A 1 540 ? -3.552 18.197 9.933 1.00 96.56 540 THR A N 1
ATOM 4103 C CA . THR A 1 540 ? -3.278 18.122 11.371 1.00 96.56 540 THR A CA 1
ATOM 4104 C C . THR A 1 540 ? -3.289 19.523 11.977 1.00 96.56 540 THR A C 1
ATOM 4106 O O . THR A 1 540 ? -2.572 20.414 11.522 1.00 96.56 540 THR A O 1
ATOM 4109 N N . LYS A 1 541 ? -4.094 19.720 13.020 1.00 96.94 541 LYS A N 1
ATOM 4110 C CA . LYS A 1 541 ? -4.232 20.999 13.727 1.00 96.94 541 LYS A CA 1
ATOM 4111 C C . LYS A 1 541 ? -3.478 20.985 15.058 1.00 96.94 541 LYS A C 1
ATOM 4113 O O . LYS A 1 541 ? -3.059 19.930 15.533 1.00 96.94 541 LYS A O 1
ATOM 4118 N N . GLU A 1 542 ? -3.296 22.165 15.647 1.00 97.94 542 GLU A N 1
ATOM 4119 C CA . GLU A 1 542 ? -2.586 22.314 16.917 1.00 97.94 542 GLU A CA 1
ATOM 4120 C C . GLU A 1 542 ? -3.308 21.593 18.062 1.00 97.94 542 GLU A C 1
ATOM 4122 O O . GLU A 1 542 ? -4.535 21.596 18.164 1.00 97.94 542 GLU A O 1
ATOM 4127 N N . ALA A 1 543 ? -2.533 21.019 18.976 1.00 97.88 543 ALA A N 1
ATOM 4128 C CA . ALA A 1 543 ? -3.034 20.220 20.086 1.00 97.88 543 ALA A CA 1
ATOM 4129 C C . ALA A 1 543 ? -3.926 21.012 21.052 1.00 97.88 543 ALA A C 1
ATOM 4131 O O . ALA A 1 543 ? -4.853 20.450 21.620 1.00 97.88 543 ALA A O 1
ATOM 4132 N N . LYS A 1 544 ? -3.700 22.324 21.197 1.00 97.69 544 LYS A N 1
ATOM 4133 C CA . LYS A 1 544 ? -4.515 23.205 22.055 1.00 97.69 544 LYS A CA 1
ATOM 4134 C C . LYS A 1 544 ? -5.993 23.280 21.638 1.00 97.69 544 LYS A C 1
ATOM 4136 O O . LYS A 1 544 ? -6.817 23.699 22.444 1.00 97.69 544 LYS A O 1
ATOM 4141 N N . ASP A 1 545 ? -6.305 22.912 20.393 1.00 96.38 545 ASP A N 1
ATOM 4142 C CA . ASP A 1 545 ? -7.660 22.942 19.837 1.00 96.38 545 ASP A CA 1
ATOM 4143 C C . ASP A 1 545 ? -8.419 21.618 20.066 1.00 96.38 545 ASP A C 1
ATOM 4145 O O . ASP A 1 545 ? -9.571 21.488 19.645 1.00 96.38 545 ASP A O 1
ATOM 4149 N N . PHE A 1 546 ? -7.789 20.628 20.713 1.00 95.50 546 PHE A N 1
ATOM 4150 C CA . PHE A 1 546 ? -8.347 19.294 20.936 1.00 95.50 546 PHE A CA 1
ATOM 4151 C C . PHE A 1 546 ? -8.153 18.827 22.374 1.00 95.50 546 PHE A C 1
ATOM 4153 O O . PHE A 1 546 ? -7.163 19.131 23.031 1.00 95.50 546 PHE A O 1
ATOM 4160 N N . GLU A 1 547 ? -9.087 18.002 22.832 1.00 94.19 547 GLU A N 1
ATOM 4161 C CA . GLU A 1 547 ? -8.934 17.265 24.080 1.00 94.19 547 GLU A CA 1
ATOM 4162 C C . GLU A 1 547 ? -8.167 15.954 23.826 1.00 94.19 547 GLU A C 1
ATOM 4164 O O . GLU A 1 547 ? -8.451 15.260 22.836 1.00 94.19 547 GLU A O 1
ATOM 4169 N N . PRO A 1 548 ? -7.218 15.576 24.703 1.00 96.62 548 PRO A N 1
ATOM 4170 C CA . PRO A 1 548 ? -6.593 14.261 24.664 1.00 96.62 548 PRO A CA 1
ATOM 4171 C C . PRO A 1 548 ? -7.627 13.132 24.739 1.00 96.62 548 PRO A C 1
ATOM 4173 O O . PRO A 1 548 ? -8.575 13.188 25.520 1.00 96.62 548 PRO A O 1
ATOM 4176 N N . ILE A 1 549 ? -7.420 12.077 23.949 1.00 95.00 549 ILE A N 1
ATOM 4177 C CA . ILE A 1 549 ? -8.286 10.893 23.954 1.00 95.00 549 ILE A CA 1
ATOM 4178 C C . ILE A 1 549 ? -7.743 9.888 24.972 1.00 95.00 549 ILE A C 1
ATOM 4180 O O . ILE A 1 549 ? -6.594 9.454 24.867 1.00 95.00 549 ILE A O 1
ATOM 4184 N N . ASP A 1 550 ? -8.579 9.511 25.938 1.00 95.75 550 ASP A N 1
ATOM 4185 C CA . ASP A 1 550 ? -8.277 8.456 26.903 1.00 95.75 550 ASP A CA 1
ATOM 4186 C C . ASP A 1 550 ? -8.654 7.088 26.318 1.00 95.75 550 ASP A C 1
ATOM 4188 O O . ASP A 1 550 ? -9.832 6.788 26.101 1.00 95.75 550 ASP A O 1
ATOM 4192 N N . TYR A 1 551 ? -7.643 6.276 26.009 1.00 96.69 551 TYR A N 1
ATOM 4193 C CA . TYR A 1 551 ? -7.835 4.943 25.442 1.00 96.69 551 TYR A CA 1
ATOM 4194 C C . TYR A 1 551 ? -7.788 3.875 26.541 1.00 96.69 551 TYR A C 1
ATOM 4196 O O . TYR A 1 551 ? -6.883 3.907 27.379 1.00 96.69 551 TYR A O 1
ATOM 4204 N N . PRO A 1 552 ? -8.707 2.890 26.531 1.00 96.00 552 PRO A N 1
ATOM 4205 C CA . PRO A 1 552 ? -8.699 1.813 27.513 1.00 96.00 552 PRO A CA 1
ATOM 4206 C C . PRO A 1 552 ? -7.402 0.999 27.480 1.00 96.00 552 PRO A C 1
ATOM 4208 O O . PRO A 1 552 ? -6.866 0.703 26.412 1.00 96.00 552 PRO A O 1
ATOM 4211 N N . SER A 1 553 ? -6.945 0.556 28.652 1.00 97.19 553 SER A N 1
ATOM 4212 C CA . SER A 1 553 ? -5.838 -0.397 28.744 1.00 97.19 553 SER A CA 1
ATOM 4213 C C . SER A 1 553 ? -6.178 -1.718 28.038 1.00 97.19 553 SER A C 1
ATOM 4215 O O . SER A 1 553 ? -7.313 -2.193 28.157 1.00 97.19 553 SER A O 1
ATOM 4217 N N . PRO A 1 554 ? -5.209 -2.349 27.349 1.00 97.56 554 PRO A N 1
ATOM 4218 C CA . PRO A 1 554 ? -5.431 -3.626 26.685 1.00 97.56 554 PRO A CA 1
ATOM 4219 C C . PRO A 1 554 ? -5.678 -4.756 27.694 1.00 97.56 554 PRO A C 1
ATOM 4221 O O . PRO A 1 554 ? -5.103 -4.763 28.783 1.00 97.56 554 PRO A O 1
ATOM 4224 N N . ASP A 1 555 ? -6.504 -5.735 27.322 1.00 96.88 555 ASP A N 1
ATOM 4225 C CA . ASP A 1 555 ? -6.835 -6.891 28.171 1.00 96.88 555 ASP A CA 1
ATOM 4226 C C . ASP A 1 555 ? -5.881 -8.089 27.984 1.00 96.88 555 ASP A C 1
ATOM 4228 O O . ASP A 1 555 ? -5.951 -9.070 28.731 1.00 96.88 555 ASP A O 1
ATOM 4232 N N . GLY A 1 556 ? -4.990 -8.016 26.990 1.00 96.50 556 GLY A N 1
ATOM 4233 C CA . GLY A 1 556 ? -4.032 -9.061 26.630 1.00 96.50 556 GLY A CA 1
ATOM 4234 C C . GLY A 1 556 ? -4.659 -10.283 25.952 1.00 96.50 556 GLY A C 1
ATOM 4235 O O . GLY A 1 556 ? -3.957 -11.270 25.726 1.00 96.50 556 GLY A O 1
ATOM 4236 N N . LYS A 1 557 ? -5.959 -10.241 25.643 1.00 96.19 557 LYS A N 1
ATOM 4237 C CA . LYS A 1 557 ? -6.729 -11.336 25.041 1.00 96.19 557 LYS A CA 1
ATOM 4238 C C . LYS A 1 557 ? -7.346 -10.913 23.722 1.00 96.19 557 LYS A C 1
ATOM 4240 O O . LYS A 1 557 ? -6.990 -11.485 22.703 1.00 96.19 557 LYS A O 1
ATOM 4245 N N . LEU A 1 558 ? -8.250 -9.937 23.757 1.00 97.25 558 LEU A N 1
ATOM 4246 C CA . LEU A 1 558 ? -8.896 -9.341 22.592 1.00 97.25 558 LEU A CA 1
ATOM 4247 C C . LEU A 1 558 ? -8.114 -8.117 22.110 1.00 97.25 558 LEU A C 1
ATOM 4249 O O . LEU A 1 558 ? -8.017 -7.870 20.905 1.00 97.25 558 LEU A O 1
ATOM 4253 N N . THR A 1 559 ? -7.543 -7.361 23.048 1.00 98.38 559 THR A N 1
ATOM 4254 C CA . THR A 1 559 ? -6.778 -6.141 22.800 1.00 98.38 559 THR A CA 1
ATOM 4255 C C . THR A 1 559 ? -5.361 -6.244 23.355 1.00 98.38 559 THR A C 1
ATOM 4257 O O . THR A 1 559 ? -5.111 -6.896 24.367 1.00 98.38 559 THR A O 1
ATOM 4260 N N . PHE A 1 560 ? -4.403 -5.606 22.684 1.00 98.44 560 PHE A N 1
ATOM 4261 C CA . PHE A 1 560 ? -2.975 -5.754 22.978 1.00 98.44 560 PHE A CA 1
ATOM 4262 C C . PHE A 1 560 ? -2.272 -4.401 23.035 1.00 98.44 560 PHE A C 1
ATOM 4264 O O . PHE A 1 560 ? -2.617 -3.482 22.287 1.00 98.44 560 PHE A O 1
ATOM 4271 N N . ASP A 1 561 ? -1.236 -4.287 23.865 1.00 97.31 561 ASP A N 1
ATOM 4272 C CA . ASP A 1 561 ? -0.306 -3.169 23.745 1.00 97.31 561 ASP A CA 1
ATOM 4273 C C . ASP A 1 561 ? 0.473 -3.272 22.423 1.00 97.31 561 ASP A C 1
ATOM 4275 O O . ASP A 1 561 ? 0.664 -4.358 21.866 1.00 97.31 561 ASP A O 1
ATOM 4279 N N . LEU A 1 562 ? 0.887 -2.118 21.900 1.00 98.19 562 LEU A N 1
ATOM 4280 C CA . LEU A 1 562 ? 1.451 -2.021 20.558 1.00 98.19 562 LEU A CA 1
ATOM 4281 C C . LEU A 1 562 ? 2.738 -2.837 20.395 1.00 98.19 562 LEU A C 1
ATOM 4283 O O . LEU A 1 562 ? 2.886 -3.520 19.388 1.00 98.19 562 LEU A O 1
ATOM 4287 N N . LEU A 1 563 ? 3.652 -2.801 21.367 1.00 96.88 563 LEU A N 1
ATOM 4288 C CA . LEU A 1 563 ? 4.931 -3.507 21.266 1.00 96.88 563 LEU A CA 1
ATOM 4289 C C . LEU A 1 563 ? 4.752 -5.029 21.333 1.00 96.88 563 LEU A C 1
ATOM 4291 O O . LEU A 1 563 ? 5.356 -5.734 20.524 1.00 96.88 563 LEU A O 1
ATOM 4295 N N . THR A 1 564 ? 3.894 -5.547 22.221 1.00 96.19 564 THR A N 1
ATOM 4296 C CA . THR A 1 564 ? 3.559 -6.984 22.228 1.00 96.19 564 THR A CA 1
ATOM 4297 C C . THR A 1 564 ? 2.942 -7.412 20.899 1.00 96.19 564 THR A C 1
ATOM 4299 O O . THR A 1 564 ? 3.294 -8.461 20.363 1.00 96.19 564 THR A O 1
ATOM 4302 N N . ASN A 1 565 ? 2.044 -6.606 20.324 1.00 97.75 565 ASN A N 1
ATOM 4303 C CA . ASN A 1 565 ? 1.406 -6.952 19.054 1.00 97.75 565 ASN A CA 1
ATOM 4304 C C . ASN A 1 565 ? 2.360 -6.845 17.859 1.00 97.75 565 ASN A C 1
ATOM 4306 O O . ASN A 1 565 ? 2.327 -7.681 16.959 1.00 97.75 565 ASN A O 1
ATOM 4310 N N . LEU A 1 566 ? 3.261 -5.861 17.884 1.00 97.94 566 LEU A N 1
ATOM 4311 C CA . LEU A 1 566 ? 4.273 -5.637 16.857 1.00 97.94 566 LEU A CA 1
ATOM 4312 C C . LEU A 1 566 ? 5.148 -6.873 16.631 1.00 97.94 566 LEU A C 1
ATOM 4314 O O . LEU A 1 566 ? 5.510 -7.146 15.488 1.00 97.94 566 LEU A O 1
ATOM 4318 N N . GLN A 1 567 ? 5.423 -7.668 17.668 1.00 97.50 567 GLN A N 1
ATOM 4319 C CA . GLN A 1 567 ? 6.162 -8.930 17.529 1.00 97.50 567 GLN A CA 1
ATOM 4320 C C . GLN A 1 567 ? 5.511 -9.887 16.513 1.00 97.50 567 GLN A C 1
ATOM 4322 O O . GLN A 1 567 ? 6.219 -10.607 15.813 1.00 97.50 567 GLN A O 1
ATOM 4327 N N . ARG A 1 568 ? 4.178 -9.849 16.354 1.00 98.12 568 ARG A N 1
ATOM 4328 C CA . ARG A 1 568 ? 3.430 -10.673 15.384 1.00 98.12 568 ARG A CA 1
ATOM 4329 C C . ARG A 1 568 ? 3.559 -10.203 13.930 1.00 98.12 568 ARG A C 1
ATOM 4331 O O . ARG A 1 568 ? 3.112 -10.907 13.028 1.00 98.12 568 ARG A O 1
ATOM 4338 N N . SER A 1 569 ? 4.153 -9.033 13.691 1.00 98.06 569 SER A N 1
ATOM 4339 C CA . SER A 1 569 ? 4.552 -8.606 12.340 1.00 98.06 569 SER A CA 1
ATOM 4340 C C . SER A 1 569 ? 5.835 -9.286 11.865 1.00 98.06 569 SER A C 1
ATOM 4342 O O . SER A 1 569 ? 6.150 -9.239 10.677 1.00 98.06 569 SER A O 1
ATOM 4344 N N . GLY A 1 570 ? 6.606 -9.862 12.798 1.00 97.31 570 GLY A N 1
ATOM 4345 C CA . GLY A 1 570 ? 7.939 -10.402 12.543 1.00 97.31 570 GLY A CA 1
ATOM 4346 C C . GLY A 1 570 ? 8.956 -9.356 12.083 1.00 97.31 570 GLY A C 1
ATOM 4347 O O . GLY A 1 570 ? 10.011 -9.733 11.585 1.00 97.31 570 GLY A O 1
ATOM 4348 N N . THR A 1 571 ? 8.649 -8.058 12.217 1.00 97.19 571 THR A N 1
ATOM 4349 C CA . THR A 1 571 ? 9.514 -6.996 11.702 1.00 97.19 571 THR A CA 1
ATOM 4350 C C . THR A 1 571 ? 10.897 -7.028 12.339 1.00 97.19 571 THR A C 1
ATOM 4352 O O . THR A 1 571 ? 11.030 -7.131 13.560 1.00 97.19 571 THR A O 1
ATOM 4355 N N . TYR A 1 572 ? 11.930 -6.913 11.510 1.00 94.62 572 TYR A N 1
ATOM 4356 C CA . TYR A 1 572 ? 13.317 -6.930 11.957 1.00 94.62 572 TYR A CA 1
ATOM 4357 C C . TYR A 1 572 ? 14.208 -6.082 11.050 1.00 94.62 572 TYR A C 1
ATOM 4359 O O . TYR A 1 572 ? 14.025 -6.048 9.838 1.00 94.62 572 TYR A O 1
ATOM 4367 N N . HIS A 1 573 ? 15.202 -5.426 11.645 1.00 95.12 573 HIS A N 1
ATOM 4368 C CA . HIS A 1 573 ? 16.294 -4.756 10.942 1.00 95.12 573 HIS A CA 1
ATOM 4369 C C . HIS A 1 573 ? 17.585 -4.993 11.727 1.00 95.12 573 HIS A C 1
ATOM 4371 O O . HIS A 1 573 ? 17.543 -5.088 12.956 1.00 95.12 573 HIS A O 1
ATOM 4377 N N . ALA A 1 574 ? 18.734 -5.021 11.047 1.00 89.75 574 ALA A N 1
ATOM 4378 C CA . ALA A 1 574 ? 20.021 -4.985 11.735 1.00 89.75 574 ALA A CA 1
ATOM 4379 C C . ALA A 1 574 ? 20.115 -3.712 12.598 1.00 89.75 574 ALA A C 1
ATOM 4381 O O . ALA A 1 574 ? 19.863 -2.617 12.097 1.00 89.75 574 ALA A O 1
ATOM 4382 N N . GLU A 1 575 ? 20.455 -3.852 13.885 1.00 85.69 575 GLU A N 1
ATOM 4383 C CA . GLU A 1 575 ? 20.477 -2.730 14.843 1.00 85.69 575 GLU A CA 1
ATOM 4384 C C . GLU A 1 575 ? 21.526 -1.670 14.490 1.00 85.69 575 GLU A C 1
ATOM 4386 O O . GLU A 1 575 ? 21.316 -0.471 14.685 1.00 85.69 575 GLU A O 1
ATOM 4391 N N . ASP A 1 576 ? 22.660 -2.124 13.966 1.00 90.81 576 ASP A N 1
ATOM 4392 C CA . ASP A 1 576 ? 23.790 -1.284 13.603 1.00 90.81 576 ASP A CA 1
ATOM 4393 C C . ASP A 1 576 ? 23.743 -0.933 12.112 1.00 90.81 576 ASP A C 1
ATOM 4395 O O . ASP A 1 576 ? 24.631 -1.302 11.359 1.00 90.81 576 ASP A O 1
ATOM 4399 N N . GLN A 1 577 ? 22.677 -0.275 11.664 1.00 91.19 577 GLN A N 1
ATOM 4400 C CA . GLN A 1 577 ? 22.591 0.290 10.315 1.00 91.19 577 GLN A CA 1
ATOM 4401 C C . GLN A 1 577 ? 22.104 1.741 10.379 1.00 91.19 577 GLN A C 1
ATOM 4403 O O . GLN A 1 577 ? 21.431 2.115 11.352 1.00 91.19 577 GLN A O 1
ATOM 4408 N N . PRO A 1 578 ? 22.393 2.582 9.370 1.00 90.12 578 PRO A N 1
ATOM 4409 C CA . PRO A 1 578 ? 21.861 3.935 9.324 1.00 90.12 578 PRO A CA 1
ATOM 4410 C C . PRO A 1 578 ? 20.334 3.922 9.391 1.00 90.12 578 PRO A C 1
ATOM 4412 O O . PRO A 1 578 ? 19.674 3.175 8.664 1.00 90.12 578 PRO A O 1
ATOM 4415 N N . ALA A 1 579 ? 19.755 4.797 10.215 1.00 92.75 579 ALA A N 1
ATOM 4416 C CA . ALA A 1 579 ? 18.308 4.948 10.253 1.00 92.75 579 ALA A CA 1
ATOM 4417 C C . ALA A 1 579 ? 17.791 5.323 8.855 1.00 92.75 579 ALA A C 1
ATOM 4419 O O . ALA A 1 579 ? 18.245 6.286 8.228 1.00 92.75 579 ALA A O 1
ATOM 4420 N N . HIS A 1 580 ? 16.831 4.540 8.369 1.00 94.94 580 HIS A N 1
ATOM 4421 C CA . HIS A 1 580 ? 16.166 4.779 7.091 1.00 94.94 580 HIS A CA 1
ATOM 4422 C C . HIS A 1 580 ? 15.073 5.859 7.196 1.00 94.94 580 HIS A C 1
ATOM 4424 O O . HIS A 1 580 ? 14.533 6.307 6.192 1.00 94.94 580 HIS A O 1
ATOM 4430 N N . LEU A 1 581 ? 14.789 6.302 8.422 1.00 95.94 581 LEU A N 1
ATOM 4431 C CA . LEU A 1 581 ? 13.901 7.401 8.774 1.00 95.94 581 LEU A CA 1
ATOM 4432 C C . LEU A 1 581 ? 14.764 8.568 9.238 1.00 95.94 581 LEU A C 1
ATOM 4434 O O . LEU A 1 581 ? 15.300 8.530 10.349 1.00 95.94 581 LEU A O 1
ATOM 4438 N N . ARG A 1 582 ? 14.940 9.569 8.382 1.00 93.19 582 ARG A N 1
ATOM 4439 C CA . ARG A 1 582 ? 15.890 10.659 8.621 1.00 93.19 582 ARG A CA 1
ATOM 4440 C C . ARG A 1 582 ? 15.151 11.968 8.800 1.00 93.19 582 ARG A C 1
ATOM 4442 O O . ARG A 1 582 ? 14.225 12.260 8.055 1.00 93.19 582 ARG A O 1
ATOM 4449 N N . ILE A 1 583 ? 15.566 12.749 9.790 1.00 94.75 583 ILE A N 1
ATOM 4450 C CA . ILE A 1 583 ? 15.079 14.118 9.936 1.00 94.75 583 ILE A CA 1
ATOM 4451 C C . ILE A 1 583 ? 15.773 14.955 8.865 1.00 94.75 583 ILE A C 1
ATOM 4453 O O . ILE A 1 583 ? 17.003 14.942 8.771 1.00 94.75 583 ILE A O 1
ATOM 4457 N N . LYS A 1 584 ? 14.987 15.666 8.062 1.00 94.88 584 LYS A N 1
ATOM 4458 C CA . LYS A 1 584 ? 15.492 16.638 7.094 1.00 94.88 584 LYS A CA 1
ATOM 4459 C C . LYS A 1 584 ? 16.273 17.724 7.851 1.00 94.88 584 LYS A C 1
ATOM 4461 O O . LYS A 1 584 ? 15.687 18.337 8.749 1.00 94.88 584 LYS A O 1
ATOM 4466 N N . PRO A 1 585 ? 17.569 17.955 7.561 1.00 94.06 585 PRO A N 1
ATOM 4467 C CA . PRO A 1 585 ? 18.406 18.864 8.349 1.00 94.06 585 PRO A CA 1
ATOM 4468 C C . PRO A 1 585 ? 17.815 20.270 8.509 1.00 94.06 585 PRO A C 1
ATOM 4470 O O . PRO A 1 585 ? 17.884 20.861 9.584 1.00 94.06 585 PRO A O 1
ATOM 4473 N N . GLU A 1 586 ? 17.178 20.784 7.462 1.00 95.75 586 GLU A N 1
ATOM 4474 C CA . GLU A 1 586 ? 16.522 22.090 7.426 1.00 95.75 586 GLU A CA 1
ATOM 4475 C C . GLU A 1 586 ? 15.226 22.169 8.254 1.00 95.75 586 GLU A C 1
ATOM 4477 O O . GLU A 1 586 ? 14.724 23.264 8.497 1.00 95.75 586 GLU A O 1
ATOM 4482 N N . LEU A 1 587 ? 14.707 21.032 8.733 1.00 95.81 587 LEU A N 1
ATOM 4483 C CA . LEU A 1 587 ? 13.502 20.923 9.565 1.00 95.81 587 LEU A CA 1
ATOM 4484 C C . LEU A 1 587 ? 13.780 20.322 10.954 1.00 95.81 587 LEU A C 1
ATOM 4486 O O . LEU A 1 587 ? 12.843 19.932 11.655 1.00 95.81 587 LEU A O 1
ATOM 4490 N N . ALA A 1 588 ? 15.044 20.275 11.386 1.00 93.06 588 ALA A N 1
ATOM 4491 C CA . ALA A 1 588 ? 15.429 19.735 12.692 1.00 93.06 588 ALA A CA 1
ATOM 4492 C C . ALA A 1 588 ? 14.696 20.421 13.862 1.00 93.06 588 ALA A C 1
ATOM 4494 O O . ALA A 1 588 ? 14.157 19.743 14.734 1.00 93.06 588 ALA A O 1
ATOM 4495 N N . GLU A 1 589 ? 14.570 21.754 13.834 1.00 92.56 589 GLU A N 1
ATOM 4496 C CA . GLU A 1 589 ? 13.820 22.507 14.853 1.00 92.56 589 GLU A CA 1
ATOM 4497 C C . GLU A 1 589 ? 12.342 22.086 14.912 1.00 92.56 589 GLU A C 1
ATOM 4499 O O . GLU A 1 589 ? 11.742 22.029 15.992 1.00 92.56 589 GLU A O 1
ATOM 4504 N N . PHE A 1 590 ? 11.753 21.739 13.762 1.00 94.88 590 PHE A N 1
ATOM 4505 C CA . PHE A 1 590 ? 10.373 21.281 13.719 1.00 94.88 590 PHE A CA 1
ATOM 4506 C C . PHE A 1 590 ? 10.221 19.946 14.453 1.00 94.88 590 PHE A C 1
ATOM 4508 O O . PHE A 1 590 ? 9.339 19.803 15.302 1.00 94.88 590 PHE A O 1
ATOM 4515 N N . ALA A 1 591 ? 11.111 18.997 14.166 1.00 91.56 591 ALA A N 1
ATOM 4516 C CA . ALA A 1 591 ? 11.109 17.670 14.773 1.00 91.56 591 ALA A CA 1
ATOM 4517 C C . ALA A 1 591 ? 11.366 17.716 16.290 1.00 91.56 591 ALA A C 1
ATOM 4519 O O . ALA A 1 591 ? 10.691 17.041 17.073 1.00 91.56 591 ALA A O 1
ATOM 4520 N N . GLU A 1 592 ? 12.340 18.520 16.714 1.00 88.69 592 GLU A N 1
ATOM 4521 C CA . GLU A 1 592 ? 12.827 18.537 18.096 1.00 88.69 592 GLU A CA 1
ATOM 4522 C C . GLU A 1 592 ? 11.970 19.397 19.033 1.00 88.69 592 GLU A C 1
ATOM 4524 O O . GLU A 1 592 ? 11.936 19.141 20.236 1.00 88.69 592 GLU A O 1
ATOM 4529 N N . SER A 1 593 ? 11.265 20.404 18.507 1.00 89.88 593 SER A N 1
ATOM 4530 C CA . SER A 1 593 ? 10.563 21.399 19.327 1.00 89.88 593 SER A CA 1
ATOM 4531 C C . SER A 1 593 ? 9.113 21.621 18.899 1.00 89.88 593 SER A C 1
ATOM 4533 O O . SER A 1 593 ? 8.202 21.478 19.718 1.00 89.88 593 SER A O 1
ATOM 4535 N N . ILE A 1 594 ? 8.867 21.941 17.625 1.00 95.38 594 ILE A N 1
ATOM 4536 C CA . ILE A 1 594 ? 7.535 22.374 17.160 1.00 95.38 594 ILE A CA 1
ATOM 4537 C C . ILE A 1 594 ? 6.524 21.225 17.223 1.00 95.38 594 ILE A C 1
ATOM 4539 O O . ILE A 1 594 ? 5.432 21.408 17.761 1.00 95.38 594 ILE A O 1
ATOM 4543 N N . SER A 1 595 ? 6.886 20.029 16.745 1.00 95.94 595 SER A N 1
ATOM 4544 C CA . SER A 1 595 ? 5.983 18.868 16.722 1.00 95.94 595 SER A CA 1
ATOM 4545 C C . SER A 1 595 ? 5.444 18.542 18.118 1.00 95.94 595 SER A C 1
ATOM 4547 O O . SER A 1 595 ? 4.233 18.429 18.327 1.00 95.94 595 SER A O 1
ATOM 4549 N N . ILE A 1 596 ? 6.321 18.475 19.122 1.00 94.50 596 ILE A N 1
ATOM 4550 C CA . ILE A 1 596 ? 5.896 18.191 20.493 1.00 94.50 596 ILE A CA 1
ATOM 4551 C C . ILE A 1 596 ? 5.138 19.351 21.139 1.00 94.50 596 ILE A C 1
ATOM 4553 O O . ILE A 1 596 ? 4.154 19.119 21.843 1.00 94.50 596 ILE A O 1
ATOM 4557 N N . LYS A 1 597 ? 5.576 20.590 20.924 1.00 95.12 597 LYS A N 1
ATOM 4558 C CA . LYS A 1 597 ? 5.003 21.758 21.594 1.00 95.12 597 LYS A CA 1
ATOM 4559 C C . LYS A 1 597 ? 3.629 22.125 21.037 1.00 95.12 597 LYS A C 1
ATOM 4561 O O . LYS A 1 597 ? 2.701 22.336 21.815 1.00 95.12 597 LYS A O 1
ATOM 4566 N N . ASP A 1 598 ? 3.509 22.182 19.716 1.00 97.12 598 ASP A N 1
ATOM 4567 C CA . ASP A 1 598 ? 2.334 22.736 19.042 1.00 97.12 598 ASP A CA 1
ATOM 4568 C C . ASP A 1 598 ? 1.355 21.624 18.631 1.00 97.12 598 ASP A C 1
ATOM 4570 O O . ASP A 1 598 ? 0.142 21.829 18.657 1.00 97.12 598 ASP A O 1
ATOM 4574 N N . PHE A 1 599 ? 1.851 20.412 18.344 1.00 97.44 599 PHE A N 1
ATOM 4575 C CA . PHE A 1 599 ? 1.039 19.260 17.919 1.00 97.44 599 PHE A CA 1
ATOM 4576 C C . PHE A 1 599 ? 1.035 18.099 18.924 1.00 97.44 599 PHE A C 1
ATOM 4578 O O . PHE A 1 599 ? 0.401 17.078 18.681 1.00 97.44 599 PHE A O 1
ATOM 4585 N N . SER A 1 600 ? 1.695 18.220 20.080 1.00 96.38 600 SER A N 1
ATOM 4586 C CA . SER A 1 600 ? 1.780 17.139 21.076 1.00 96.38 600 SER A CA 1
ATOM 4587 C C . SER A 1 600 ? 2.390 15.833 20.536 1.00 96.38 600 SER A C 1
ATOM 4589 O O . SER A 1 600 ? 2.002 14.749 20.977 1.00 96.38 600 SER A O 1
ATOM 4591 N N . GLY A 1 601 ? 3.324 15.914 19.582 1.00 96.50 601 GLY A N 1
ATOM 4592 C CA . GLY A 1 601 ? 4.097 14.773 19.070 1.00 96.50 601 GLY A CA 1
ATOM 4593 C C . GLY A 1 601 ? 3.227 13.663 18.461 1.00 96.50 601 GLY A C 1
ATOM 4594 O O . GLY A 1 601 ? 3.237 12.535 18.968 1.00 96.50 601 GLY A O 1
ATOM 4595 N N . PRO A 1 602 ? 2.416 13.951 17.424 1.00 97.50 602 PRO A N 1
ATOM 4596 C CA . PRO A 1 602 ? 1.464 12.993 16.857 1.00 97.50 602 PRO A CA 1
ATOM 4597 C C . PRO A 1 602 ? 2.129 11.736 16.274 1.00 97.50 602 PRO A C 1
ATOM 4599 O O . PRO A 1 602 ? 1.484 10.690 16.183 1.00 97.50 602 PRO A O 1
ATOM 4602 N N . GLU A 1 603 ? 3.416 11.780 15.935 1.00 97.25 603 GLU A N 1
ATOM 4603 C CA . GLU A 1 603 ? 4.201 10.640 15.453 1.00 97.25 603 GLU A CA 1
ATOM 4604 C C . GLU A 1 603 ? 4.333 9.501 16.463 1.00 97.25 603 GLU A C 1
ATOM 4606 O O . GLU A 1 603 ? 4.487 8.347 16.059 1.00 97.25 603 GLU A O 1
ATOM 4611 N N . GLN A 1 604 ? 4.171 9.786 17.759 1.00 96.81 604 GLN A N 1
ATOM 4612 C CA . GLN A 1 604 ? 4.080 8.757 18.797 1.00 96.81 604 GLN A CA 1
ATOM 4613 C C . GLN A 1 604 ? 2.752 7.981 18.743 1.00 96.81 604 GLN A C 1
ATOM 4615 O O . GLN A 1 604 ? 2.618 6.943 19.389 1.00 96.81 604 GLN A O 1
ATOM 4620 N N . ARG A 1 605 ? 1.750 8.496 18.016 1.00 97.81 605 ARG A N 1
ATOM 4621 C CA . ARG A 1 605 ? 0.379 7.965 17.980 1.00 97.81 605 ARG A CA 1
ATOM 4622 C C . ARG A 1 605 ? 0.006 7.395 16.620 1.00 97.81 605 ARG A C 1
ATOM 4624 O O . ARG A 1 605 ? -0.526 6.293 16.561 1.00 97.81 605 ARG A O 1
ATOM 4631 N N . PHE A 1 606 ? 0.290 8.112 15.531 1.00 97.88 606 PHE A N 1
ATOM 4632 C CA . PHE A 1 606 ? -0.036 7.618 14.190 1.00 97.88 606 PHE A CA 1
ATOM 4633 C C . PHE A 1 606 ? 0.878 6.478 13.748 1.00 97.88 606 PHE A C 1
ATOM 4635 O O . PHE A 1 606 ? 0.509 5.701 12.871 1.00 97.88 606 PHE A O 1
ATOM 4642 N N . CYS A 1 607 ? 2.086 6.378 14.318 1.00 98.56 607 CYS A N 1
ATOM 4643 C CA . CYS A 1 607 ? 3.014 5.315 13.973 1.00 98.56 607 CYS A CA 1
ATOM 4644 C C . CYS A 1 607 ? 2.492 3.969 14.503 1.00 98.56 607 CYS A C 1
ATOM 4646 O O . CYS A 1 607 ? 2.467 3.763 15.717 1.00 98.56 607 CYS A O 1
ATOM 4648 N N . PRO A 1 608 ? 2.179 2.998 13.628 1.00 98.38 608 PRO A N 1
ATOM 4649 C CA . PRO A 1 608 ? 1.632 1.705 14.033 1.00 98.38 608 PRO A CA 1
ATOM 4650 C C . PRO A 1 608 ? 2.718 0.737 14.534 1.00 98.38 608 PRO A C 1
ATOM 4652 O O . PRO A 1 608 ? 2.548 -0.477 14.457 1.00 98.38 608 PRO A O 1
ATOM 4655 N N . ALA A 1 609 ? 3.872 1.251 14.964 1.00 98.31 609 ALA A N 1
ATOM 4656 C CA . ALA A 1 609 ? 5.038 0.446 15.310 1.00 98.31 609 ALA A CA 1
ATOM 4657 C C . ALA A 1 609 ? 5.940 1.071 16.389 1.00 98.31 609 ALA A C 1
ATOM 4659 O O . ALA A 1 609 ? 7.054 0.603 16.583 1.00 98.31 609 ALA A O 1
ATOM 4660 N N . ALA A 1 610 ? 5.499 2.130 17.082 1.00 96.88 610 ALA A N 1
ATOM 4661 C CA . ALA A 1 610 ? 6.278 2.769 18.154 1.00 96.88 610 ALA A CA 1
ATOM 4662 C C . ALA A 1 610 ? 7.730 3.107 17.742 1.00 96.88 610 ALA A C 1
ATOM 4664 O O . ALA A 1 610 ? 8.687 2.884 18.481 1.00 96.88 610 ALA A O 1
ATOM 4665 N N . VAL A 1 611 ? 7.896 3.604 16.516 1.00 97.81 611 VAL A N 1
ATOM 4666 C CA . VAL A 1 611 ? 9.199 4.024 15.988 1.00 97.81 611 VAL A CA 1
ATOM 4667 C C . VAL A 1 611 ? 9.644 5.341 16.616 1.00 97.81 611 VAL A C 1
ATOM 4669 O O . VAL A 1 611 ? 10.831 5.537 16.835 1.00 97.81 611 VAL A O 1
ATOM 4672 N N . TYR A 1 612 ? 8.711 6.247 16.894 1.00 97.19 612 TYR A N 1
ATOM 4673 C CA . TYR A 1 612 ? 9.010 7.578 17.408 1.00 97.19 612 TYR A CA 1
ATOM 4674 C C . TYR A 1 612 ? 8.634 7.662 18.880 1.00 97.19 612 TYR A C 1
ATOM 4676 O O . TYR A 1 612 ? 7.493 7.369 19.251 1.00 97.19 612 TYR A O 1
ATOM 4684 N N . GLU A 1 613 ? 9.571 8.096 19.712 1.00 95.12 613 GLU A N 1
ATOM 4685 C CA . GLU A 1 613 ? 9.324 8.358 21.125 1.00 95.12 613 GLU A CA 1
ATOM 4686 C C . GLU A 1 613 ? 10.034 9.631 21.583 1.00 95.12 613 GLU A C 1
ATOM 4688 O O . GLU A 1 613 ? 11.117 9.957 21.111 1.00 95.12 613 GLU A O 1
ATOM 4693 N N . TYR A 1 614 ? 9.423 10.348 22.521 1.00 92.44 614 TYR A N 1
ATOM 4694 C CA . TYR A 1 614 ? 10.049 11.485 23.183 1.00 92.44 614 TYR A CA 1
ATOM 4695 C C . TYR A 1 614 ? 10.485 11.076 24.590 1.00 92.44 614 TYR A C 1
ATOM 4697 O O . TYR A 1 614 ? 9.638 10.867 25.462 1.00 92.44 614 TYR A O 1
ATOM 4705 N N . VAL A 1 615 ? 11.796 10.977 24.806 1.00 92.00 615 VAL A N 1
ATOM 4706 C CA . VAL A 1 615 ? 12.403 10.630 26.102 1.00 92.00 615 VAL A CA 1
ATOM 4707 C C . VAL A 1 615 ? 12.841 11.888 26.844 1.00 92.00 615 VAL A C 1
ATOM 4709 O O . VAL A 1 615 ? 13.194 12.887 26.221 1.00 92.00 615 VAL A O 1
ATOM 4712 N N . GLU A 1 616 ? 12.808 11.865 28.175 1.00 86.56 616 GLU A N 1
ATOM 4713 C CA . GLU A 1 616 ? 13.325 12.977 28.977 1.00 86.56 616 GLU A CA 1
ATOM 4714 C C . GLU A 1 616 ? 14.855 13.016 28.910 1.00 86.56 616 GLU A C 1
ATOM 4716 O O . GLU A 1 616 ? 15.527 12.026 29.202 1.00 86.56 616 GLU A O 1
ATOM 4721 N N . ASP A 1 617 ? 15.401 14.171 28.539 1.00 77.44 617 ASP A N 1
ATOM 4722 C CA . ASP A 1 617 ? 16.824 14.456 28.634 1.00 77.44 617 ASP A CA 1
ATOM 4723 C C . ASP A 1 617 ? 17.134 14.989 30.040 1.00 77.44 617 ASP A C 1
ATOM 4725 O O . ASP A 1 617 ? 16.700 16.080 30.432 1.00 77.44 617 ASP A O 1
ATOM 4729 N N . ALA A 1 618 ? 17.866 14.185 30.813 1.00 72.06 618 ALA A N 1
ATOM 4730 C CA . ALA A 1 618 ? 18.215 14.492 32.195 1.00 72.06 618 ALA A CA 1
ATOM 4731 C C . ALA A 1 618 ? 19.143 15.714 32.329 1.00 72.06 618 ALA A C 1
ATOM 4733 O O . ALA A 1 618 ? 19.185 16.315 33.404 1.00 72.06 618 ALA A O 1
ATOM 4734 N N . GLU A 1 619 ? 19.872 16.087 31.272 1.00 73.19 619 GLU A N 1
ATOM 4735 C CA . GLU A 1 619 ? 20.799 17.223 31.281 1.00 73.19 619 GLU A CA 1
ATOM 4736 C C . GLU A 1 619 ? 20.108 18.527 30.856 1.00 73.19 619 GLU A C 1
ATOM 4738 O O . GLU A 1 619 ? 20.366 19.579 31.444 1.00 73.19 619 GLU A O 1
ATOM 4743 N N . GLU A 1 620 ? 19.184 18.468 29.890 1.00 67.69 620 GLU A N 1
ATOM 4744 C CA . GLU A 1 620 ? 18.565 19.667 29.301 1.00 67.69 620 GLU A CA 1
ATOM 4745 C C . GLU A 1 620 ? 17.154 20.003 29.816 1.00 67.69 620 GLU A C 1
ATOM 4747 O O . GLU A 1 620 ? 16.604 21.040 29.439 1.00 67.69 620 GLU A O 1
ATOM 4752 N N . GLN A 1 621 ? 16.544 19.157 30.661 1.00 68.94 621 GLN A N 1
ATOM 4753 C CA . GLN A 1 621 ? 15.124 19.260 31.065 1.00 68.94 621 GLN A CA 1
ATOM 4754 C C . GLN A 1 621 ? 14.160 19.402 29.870 1.00 68.94 621 GLN A C 1
ATOM 4756 O O . GLN A 1 621 ? 13.085 20.000 29.970 1.00 68.94 621 GLN A O 1
ATOM 4761 N N . LYS A 1 622 ? 14.549 18.852 28.719 1.00 78.88 622 LYS A N 1
ATOM 4762 C CA . LYS A 1 622 ? 13.772 18.842 27.481 1.00 78.88 622 LYS A CA 1
ATOM 4763 C C . LYS A 1 622 ? 13.463 17.411 27.087 1.00 78.88 622 LYS A C 1
ATOM 4765 O O . LYS A 1 622 ? 14.134 16.473 27.501 1.00 78.88 622 LYS A O 1
ATOM 4770 N N . LYS A 1 623 ? 12.429 17.244 26.273 1.00 84.44 623 LYS A N 1
ATOM 4771 C CA . LYS A 1 623 ? 12.139 15.961 25.643 1.00 84.44 623 LYS A CA 1
ATOM 4772 C C . LYS A 1 623 ? 12.921 15.856 24.340 1.00 84.44 623 LYS A C 1
ATOM 4774 O O . LYS A 1 623 ? 12.874 16.781 23.536 1.00 84.44 623 LYS A O 1
ATOM 4779 N N . LYS A 1 624 ? 13.600 14.734 24.132 1.00 89.50 624 LYS A N 1
ATOM 4780 C CA . LYS A 1 624 ? 14.370 14.431 22.925 1.00 89.50 624 LYS A CA 1
ATOM 4781 C C . LYS A 1 624 ? 13.658 13.364 22.105 1.00 89.50 624 LYS A C 1
ATOM 4783 O O . LYS A 1 624 ? 13.255 12.340 22.653 1.00 89.50 624 LYS A O 1
ATOM 4788 N N . LEU A 1 625 ? 13.530 13.595 20.800 1.00 92.94 625 LEU A N 1
ATOM 4789 C CA . LEU A 1 625 ? 13.000 12.603 19.868 1.00 92.94 625 LEU A CA 1
ATOM 4790 C C . LEU A 1 625 ? 14.024 11.475 19.664 1.00 92.94 625 LEU A C 1
ATOM 4792 O O . LEU A 1 625 ? 15.174 11.717 19.295 1.00 92.94 625 LEU A O 1
ATOM 4796 N N . VAL A 1 626 ? 13.593 10.238 19.879 1.00 93.69 626 VAL A N 1
ATOM 4797 C CA . VAL A 1 626 ? 14.336 9.008 19.595 1.00 93.69 626 VAL A CA 1
ATOM 4798 C C . VAL A 1 626 ? 13.608 8.250 18.488 1.00 93.69 626 VAL A C 1
ATOM 4800 O O . VAL A 1 626 ? 12.385 8.104 18.511 1.00 93.69 626 VAL A O 1
ATOM 4803 N N . ILE A 1 627 ? 14.378 7.785 17.499 1.00 95.19 627 ILE A N 1
ATOM 4804 C CA . ILE A 1 627 ? 13.884 7.022 16.349 1.00 95.19 627 ILE A CA 1
ATOM 4805 C C . ILE A 1 627 ? 14.359 5.570 16.468 1.00 95.19 627 ILE A C 1
ATOM 4807 O O . ILE A 1 627 ? 15.512 5.241 16.182 1.00 95.19 627 ILE A O 1
ATOM 4811 N N . ASN A 1 628 ? 13.436 4.694 16.850 1.00 96.12 628 ASN A N 1
ATOM 4812 C CA . ASN A 1 628 ? 13.567 3.242 16.924 1.00 96.12 628 ASN A CA 1
ATOM 4813 C C . ASN A 1 628 ? 13.313 2.606 15.550 1.00 96.12 628 ASN A C 1
ATOM 4815 O O . ASN A 1 628 ? 12.321 1.905 15.331 1.00 96.12 628 ASN A O 1
ATOM 4819 N N . ALA A 1 629 ? 14.198 2.890 14.589 1.00 95.94 629 ALA A N 1
ATOM 4820 C CA . ALA A 1 629 ? 14.038 2.480 13.191 1.00 95.94 629 ALA A CA 1
ATOM 4821 C C . ALA A 1 629 ? 13.881 0.958 13.004 1.00 95.94 629 ALA A C 1
ATOM 4823 O O . ALA A 1 629 ? 13.208 0.528 12.068 1.00 95.94 629 ALA A O 1
ATOM 4824 N N . GLN A 1 630 ? 14.427 0.148 13.915 1.00 94.75 630 GLN A N 1
ATOM 4825 C CA . GLN A 1 630 ? 14.320 -1.311 13.899 1.00 94.75 630 GLN A CA 1
ATOM 4826 C C . GLN A 1 630 ? 12.876 -1.830 13.988 1.00 94.75 630 GLN A C 1
ATOM 4828 O O . GLN A 1 630 ? 12.583 -2.912 13.480 1.00 94.75 630 GLN A O 1
ATOM 4833 N N . ASN A 1 631 ? 11.964 -1.043 14.564 1.00 97.50 631 ASN A N 1
ATOM 4834 C CA . ASN A 1 631 ? 10.556 -1.407 14.707 1.00 97.50 631 ASN A CA 1
ATOM 4835 C C . ASN A 1 631 ? 9.734 -1.167 13.428 1.00 97.50 631 ASN A C 1
ATOM 4837 O O . ASN A 1 631 ? 8.578 -1.574 13.351 1.00 97.50 631 ASN A O 1
ATOM 4841 N N . CYS A 1 632 ? 10.271 -0.451 12.438 1.00 98.19 632 CYS A N 1
ATOM 4842 C CA . CYS A 1 632 ? 9.484 0.083 11.330 1.00 98.19 632 CYS A CA 1
ATOM 4843 C C . CYS A 1 632 ? 8.822 -1.018 10.484 1.00 98.19 632 CYS A C 1
ATOM 4845 O O . CYS A 1 632 ? 9.500 -1.790 9.826 1.00 98.19 632 CYS A O 1
ATOM 4847 N N . VAL A 1 633 ? 7.492 -1.017 10.375 1.00 98.25 633 VAL A N 1
ATOM 4848 C CA . VAL A 1 633 ? 6.756 -1.963 9.506 1.00 98.25 633 VAL A CA 1
ATOM 4849 C C . VAL A 1 633 ? 6.611 -1.492 8.052 1.00 98.25 633 VAL A C 1
ATOM 4851 O O . VAL A 1 633 ? 5.780 -1.988 7.298 1.00 98.25 633 VAL A O 1
ATOM 4854 N N . HIS A 1 634 ? 7.366 -0.460 7.665 1.00 98.31 634 HIS A N 1
ATOM 4855 C CA . HIS A 1 634 ? 7.374 0.129 6.318 1.00 98.31 634 HIS A CA 1
ATOM 4856 C C . HIS A 1 634 ? 5.991 0.580 5.821 1.00 98.31 634 HIS A C 1
ATOM 4858 O O . HIS A 1 634 ? 5.729 0.612 4.618 1.00 98.31 634 HIS A O 1
ATOM 4864 N N . CYS A 1 635 ? 5.102 0.969 6.740 1.00 98.00 635 CYS A N 1
ATOM 4865 C CA . CYS A 1 635 ? 3.739 1.358 6.385 1.00 98.00 635 CYS A CA 1
ATOM 4866 C C . CYS A 1 635 ? 3.683 2.604 5.490 1.00 98.00 635 CYS A C 1
ATOM 4868 O O . CYS A 1 635 ? 2.734 2.716 4.724 1.00 98.00 635 CYS A O 1
ATOM 4870 N N . LYS A 1 636 ? 4.704 3.478 5.560 1.00 98.06 636 LYS A N 1
ATOM 4871 C CA . LYS A 1 636 ? 4.835 4.821 4.947 1.00 98.06 636 LYS A CA 1
ATOM 4872 C C . LYS A 1 636 ? 4.011 5.945 5.595 1.00 98.06 636 LYS A C 1
ATOM 4874 O O . LYS A 1 636 ? 4.158 7.093 5.191 1.00 98.06 636 LYS A O 1
ATOM 4879 N N . CYS A 1 637 ? 3.249 5.671 6.658 1.00 98.31 637 CYS A N 1
ATOM 4880 C CA . CYS A 1 637 ? 2.405 6.667 7.339 1.00 98.31 637 CYS A CA 1
ATOM 4881 C C . CYS A 1 637 ? 3.156 7.943 7.757 1.00 98.31 637 CYS A C 1
ATOM 4883 O O . CYS A 1 637 ? 2.646 9.041 7.570 1.00 98.31 637 CYS A O 1
ATOM 4885 N N . CYS A 1 638 ? 4.372 7.824 8.298 1.00 97.12 638 CYS A N 1
ATOM 4886 C CA . CYS A 1 638 ? 5.154 8.981 8.746 1.00 97.12 638 CYS A CA 1
ATOM 4887 C C . CYS A 1 638 ? 5.564 9.924 7.612 1.00 97.12 638 CYS A C 1
ATOM 4889 O O . CYS A 1 638 ? 5.624 11.124 7.832 1.00 97.12 638 CYS A O 1
ATOM 4891 N N . SER A 1 639 ? 5.764 9.409 6.397 1.00 95.56 639 SER A N 1
ATOM 4892 C CA . SER A 1 639 ? 6.053 10.238 5.220 1.00 95.56 639 SER A CA 1
ATOM 4893 C C . SER A 1 639 ? 4.826 10.980 4.675 1.00 95.56 639 SER A C 1
ATOM 4895 O O . SER A 1 639 ? 4.959 11.740 3.723 1.00 95.56 639 SER A O 1
ATOM 4897 N N . ILE A 1 640 ? 3.634 10.729 5.232 1.00 97.25 640 ILE A N 1
ATOM 4898 C CA . ILE A 1 640 ? 2.357 11.292 4.771 1.00 97.25 640 ILE A CA 1
ATOM 4899 C C . ILE A 1 640 ? 1.713 12.154 5.859 1.00 97.25 640 ILE A C 1
ATOM 4901 O O . ILE A 1 640 ? 1.374 13.303 5.612 1.00 97.25 640 ILE A O 1
ATOM 4905 N N . LYS A 1 641 ? 1.538 11.612 7.072 1.00 97.81 641 LYS A N 1
ATOM 4906 C CA . LYS A 1 641 ? 0.734 12.251 8.126 1.00 97.81 641 LYS A CA 1
ATOM 49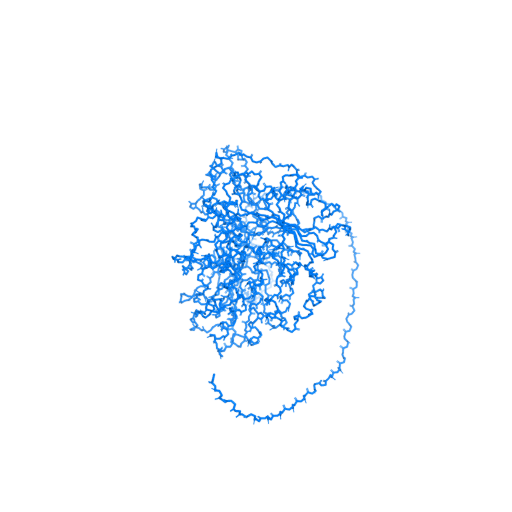07 C C . LYS A 1 641 ? 1.477 13.322 8.925 1.00 97.81 641 LYS A C 1
ATOM 4909 O O . LYS A 1 641 ? 0.858 14.145 9.598 1.00 97.81 641 LYS A O 1
ATOM 4914 N N . MET A 1 642 ? 2.803 13.277 8.909 1.00 96.44 642 MET A N 1
ATOM 4915 C CA . MET A 1 642 ? 3.634 14.068 9.806 1.00 96.44 642 MET A CA 1
ATOM 4916 C C . MET A 1 642 ? 3.489 15.574 9.535 1.00 96.44 642 MET A C 1
ATOM 4918 O O . MET A 1 642 ? 3.799 16.011 8.422 1.00 96.44 642 MET A O 1
ATOM 4922 N N . PRO A 1 643 ? 3.054 16.384 10.523 1.00 95.56 643 PRO A N 1
ATOM 4923 C CA . PRO A 1 643 ? 2.983 17.829 10.342 1.00 95.56 643 PRO A CA 1
ATOM 4924 C C . PRO A 1 643 ? 4.384 18.373 10.046 1.00 95.56 643 PRO A C 1
ATOM 4926 O O . PRO A 1 643 ? 5.361 17.959 10.663 1.00 95.56 643 PRO A O 1
ATOM 4929 N N . GLY A 1 644 ? 4.490 19.264 9.061 1.00 94.06 644 GLY A N 1
ATOM 4930 C CA . GLY A 1 644 ? 5.774 19.814 8.615 1.00 94.06 644 GLY A CA 1
ATOM 4931 C C . GLY A 1 644 ? 6.624 18.877 7.748 1.00 94.06 644 GLY A C 1
ATOM 4932 O O . GLY A 1 644 ? 7.639 19.329 7.236 1.00 94.06 644 GLY A O 1
ATOM 4933 N N . GLU A 1 645 ? 6.220 17.615 7.545 1.00 95.12 645 GLU A N 1
ATOM 4934 C CA . GLU A 1 645 ? 6.863 16.664 6.617 1.00 95.12 645 GLU A CA 1
ATOM 4935 C C . GLU A 1 645 ? 8.390 16.535 6.802 1.00 95.12 645 GLU A C 1
ATOM 4937 O O . GLU A 1 645 ? 9.152 16.417 5.838 1.00 95.12 645 GLU A O 1
ATOM 4942 N N . TYR A 1 646 ? 8.851 16.563 8.056 1.00 95.12 646 TYR A N 1
ATOM 4943 C CA . TYR A 1 646 ? 10.278 16.607 8.398 1.00 95.12 646 TYR A CA 1
ATOM 4944 C C . TYR A 1 646 ? 10.988 15.251 8.356 1.00 95.12 646 TYR A C 1
ATOM 4946 O O . TYR A 1 646 ? 12.204 15.214 8.531 1.00 95.12 646 TYR A O 1
ATOM 4954 N N . ILE A 1 647 ? 10.273 14.145 8.123 1.00 95.00 647 ILE A N 1
ATOM 4955 C CA . ILE A 1 647 ? 10.884 12.830 7.902 1.00 95.00 647 ILE A CA 1
ATOM 4956 C C . ILE A 1 647 ? 11.039 12.556 6.412 1.00 95.00 647 ILE A C 1
ATOM 4958 O O . ILE A 1 647 ? 10.074 12.580 5.650 1.00 95.00 647 ILE A O 1
ATOM 4962 N N . ASP A 1 648 ? 12.260 12.207 6.037 1.00 93.06 648 ASP A N 1
ATOM 4963 C CA . ASP A 1 648 ? 12.589 11.540 4.791 1.00 93.06 648 ASP A CA 1
ATOM 4964 C C . ASP A 1 648 ? 12.623 10.015 5.014 1.00 93.06 648 ASP A C 1
ATOM 4966 O O . ASP A 1 648 ? 13.398 9.503 5.836 1.00 93.06 648 ASP A O 1
ATOM 4970 N N . TRP A 1 649 ? 11.725 9.290 4.336 1.00 95.19 649 TRP A N 1
ATOM 4971 C CA . TRP A 1 649 ? 11.659 7.826 4.382 1.00 95.19 649 TRP A CA 1
ATOM 4972 C C . TRP A 1 649 ? 12.462 7.263 3.212 1.00 95.19 649 TRP A C 1
ATOM 4974 O O . TRP A 1 649 ? 12.041 7.323 2.055 1.00 95.19 649 TRP A O 1
ATOM 4984 N N . THR A 1 650 ? 13.586 6.637 3.535 1.00 92.25 650 THR A N 1
ATOM 4985 C CA . THR A 1 650 ? 14.418 5.889 2.590 1.00 92.25 650 THR A CA 1
ATOM 4986 C C . THR A 1 650 ? 14.271 4.391 2.836 1.00 92.25 650 THR A C 1
ATOM 4988 O O . THR A 1 650 ? 13.729 3.963 3.857 1.00 92.25 650 THR A O 1
ATOM 4991 N N . VAL A 1 651 ? 14.743 3.569 1.900 1.00 93.44 651 VAL A N 1
ATOM 4992 C CA . VAL A 1 651 ? 14.797 2.120 2.117 1.00 93.44 651 VAL A CA 1
ATOM 4993 C C . VAL A 1 651 ? 15.923 1.760 3.105 1.00 93.44 651 VAL A C 1
ATOM 4995 O O . VAL A 1 651 ? 17.011 2.334 3.012 1.00 93.44 651 VAL A O 1
ATOM 4998 N N . PRO A 1 652 ? 15.695 0.848 4.068 1.00 94.00 652 PRO A N 1
ATOM 4999 C CA . PRO A 1 652 ? 16.781 0.223 4.828 1.00 94.00 652 PRO A CA 1
ATOM 5000 C C . PRO A 1 652 ? 17.571 -0.764 3.957 1.00 94.00 652 PRO A C 1
ATOM 5002 O O . PRO A 1 652 ? 17.272 -0.929 2.772 1.00 94.00 652 PRO A O 1
ATOM 5005 N N . GLU A 1 653 ? 18.562 -1.432 4.553 1.00 93.25 653 GLU A N 1
ATOM 5006 C CA . GLU A 1 653 ? 19.169 -2.618 3.940 1.00 93.25 653 GLU A CA 1
ATOM 5007 C C . GLU A 1 653 ? 18.082 -3.634 3.539 1.00 93.25 653 GLU A C 1
ATOM 5009 O O . GLU A 1 653 ? 17.069 -3.804 4.232 1.00 93.25 653 GLU A O 1
ATOM 5014 N N . GLY A 1 654 ? 18.277 -4.277 2.388 1.00 90.88 654 GLY A N 1
ATOM 5015 C CA . GLY A 1 654 ? 17.319 -5.226 1.835 1.00 90.88 654 GLY A CA 1
ATOM 5016 C C . GLY A 1 654 ? 17.093 -6.438 2.747 1.00 90.88 654 GLY A C 1
ATOM 5017 O O . GLY A 1 654 ? 17.965 -6.841 3.513 1.00 90.88 654 GLY A O 1
ATOM 5018 N N . GLY A 1 655 ? 15.874 -6.977 2.731 1.00 92.69 655 GLY A N 1
ATOM 5019 C CA . GLY A 1 655 ? 15.433 -8.039 3.639 1.00 92.69 655 GLY A CA 1
ATOM 5020 C C . GLY A 1 655 ? 14.964 -7.553 5.017 1.00 92.69 655 GLY A C 1
ATOM 5021 O O . GLY A 1 655 ? 14.245 -8.286 5.696 1.00 92.69 655 GLY A O 1
ATOM 5022 N N . GLY A 1 656 ? 15.310 -6.325 5.423 1.00 94.25 656 GLY A N 1
ATOM 5023 C CA . GLY A 1 656 ? 14.783 -5.698 6.636 1.00 94.25 656 GLY A CA 1
ATOM 5024 C C . GLY A 1 656 ? 13.332 -5.233 6.475 1.00 94.25 656 GLY A C 1
ATOM 5025 O O . GLY A 1 656 ? 12.930 -4.785 5.401 1.00 94.25 656 GLY A O 1
ATOM 5026 N N . GLY A 1 657 ? 12.556 -5.283 7.557 1.00 97.19 657 GLY A N 1
ATOM 5027 C CA . GLY A 1 657 ? 11.136 -4.930 7.586 1.00 97.19 657 GLY A CA 1
ATOM 5028 C C . GLY A 1 657 ? 10.244 -6.076 8.069 1.00 97.19 657 GLY A C 1
ATOM 5029 O O . GLY A 1 657 ? 10.749 -7.029 8.673 1.00 97.19 657 GLY A O 1
ATOM 5030 N N . PRO A 1 658 ? 8.917 -5.968 7.855 1.00 97.56 658 PRO A N 1
ATOM 5031 C CA . PRO A 1 658 ? 7.948 -7.004 8.205 1.00 97.56 658 PRO A CA 1
ATOM 5032 C C . PRO A 1 658 ? 8.255 -8.384 7.620 1.00 97.56 658 PRO A C 1
ATOM 5034 O O . PRO A 1 658 ? 8.858 -8.510 6.561 1.00 97.56 658 PRO A O 1
ATOM 5037 N N . GLN A 1 659 ? 7.753 -9.423 8.280 1.00 97.31 659 GLN A N 1
ATOM 5038 C CA . GLN A 1 659 ? 7.823 -10.811 7.817 1.00 97.31 659 GLN A CA 1
ATOM 5039 C C . GLN A 1 659 ? 6.406 -11.387 7.728 1.00 97.31 659 GLN A C 1
ATOM 5041 O O . GLN A 1 659 ? 6.060 -12.374 8.381 1.00 97.31 659 GLN A O 1
ATOM 5046 N N . TYR A 1 660 ? 5.544 -10.722 6.957 1.00 97.19 660 TYR A N 1
ATOM 5047 C CA . TYR A 1 660 ? 4.143 -11.100 6.830 1.00 97.19 660 TYR A CA 1
ATOM 5048 C C . TYR A 1 660 ? 3.977 -12.436 6.100 1.00 97.19 660 TYR A C 1
ATOM 5050 O O . TYR A 1 660 ? 4.452 -12.619 4.982 1.00 97.19 660 TYR A O 1
ATOM 5058 N N . GLN A 1 661 ? 3.249 -13.369 6.714 1.00 92.81 661 GLN A N 1
ATOM 5059 C CA . GLN A 1 661 ? 3.028 -14.707 6.154 1.00 92.81 661 GLN A CA 1
ATOM 5060 C C . GLN A 1 661 ? 1.625 -14.871 5.557 1.00 92.81 661 GLN A C 1
ATOM 5062 O O . GLN A 1 661 ? 1.489 -15.370 4.439 1.00 92.81 661 GLN A O 1
ATOM 5067 N N . VAL A 1 662 ? 0.598 -14.395 6.267 1.00 93.31 662 VAL A N 1
ATOM 5068 C CA . VAL A 1 662 ? -0.833 -14.596 5.951 1.00 93.31 662 VAL A CA 1
ATOM 5069 C C . VAL A 1 662 ? -1.606 -13.272 5.808 1.00 93.31 662 VAL A C 1
ATOM 5071 O O . VAL A 1 662 ? -2.814 -13.208 6.049 1.00 93.31 662 VAL A O 1
ATOM 5074 N N . MET A 1 663 ? -0.908 -12.183 5.461 1.00 94.06 663 MET A N 1
ATOM 5075 C CA . MET A 1 663 ? -1.453 -10.817 5.467 1.00 94.06 663 MET A CA 1
ATOM 5076 C C . MET A 1 663 ? -2.041 -10.368 4.136 1.00 94.06 663 MET A C 1
ATOM 5078 O O . MET A 1 663 ? -2.037 -11.125 3.137 1.00 94.06 663 MET A O 1
#

pLDDT: mean 86.32, std 22.75, range [23.3, 98.94]

Organism: NCBI:txid2856

Radius of gyration: 29.36 Å; chains: 1; bounding box: 117×67×85 Å

Sequence (663 aa):
MWMSKSWIRASSFSSSTKFARLTSGSTYSIGRGAVANSKQRHPDLKRLSSSLVTAANDTTVTITDKQGNTPLKRQQPSASSVRCMSSSEMVDEPRESMAFDVLIVGGGPSGLSASIRLKQLNPELSVCVIDKGSEIGAHILSGNVFDPKALHELLPDLKDNWTEEFQSSQGANATAVKKDEFKVLTETGSYTIPNILLPGQLHNDGNYILSLSQLCRWLATQAEELGVEVYPGFAASEVLLEAGGVKGIATRDVGLAKDGTPKETFERGMELHAKQTLFAEGARGSCSEFLMDHFDLRQDGIMPQTFGLGIKEVWEVPEENLQPGLVQHTLGWPLQSSPTSDVFGGSFLYHLEPNMVLVGLVVGLDYANPYLNPYQEFQRWKTHPSIAPHLEGGTCISYGARVLNEGGFHAIPKLTFPGGALIGCSAGFLNAVKIKGTHTAIKSGMLAAEAIVEEMGDGDSIAETGELPEDHIPQEVASYASKIESSWVHDELYEVRNCHQAFAKWGIGAGLAYTGLAAHLLKGKEPWTLDHTTPDSKTTKEAKDFEPIDYPSPDGKLTFDLLTNLQRSGTYHAEDQPAHLRIKPELAEFAESISIKDFSGPEQRFCPAAVYEYVEDAEEQKKKLVINAQNCVHCKCCSIKMPGEYIDWTVPEGGGGPQYQVM

Foldseek 3Di:
DDDDDDDDDDDDDDDDDDDDDDDDDDDDDDDDDDDDDDDDDDDDDDDDDDDDDDDDDDDDDDDDDPDPDDDDPPPDPPPPPPPPDALVRQQPDDFAEFEFQEEEEALALLRLLLLLLLLVLPLQGAAEYEALAQDQLQLDDDQDQADCVLVCVSCVVCNVPVQVVLCVPQVWGWFQADDEWEWEDAQADIDTDPPLLAFPLQDSHRTTGTFSSSVSNSSVVSSVVSVYHYHALWHFFAFDDDPRATQFTWTDWPQAFQVRGHDPPTDGTYTYGHLAYEYECAAPRQVLVVCCVSVVQQDPQQAAWWKKKKKKWKKFADQVLADTNYKYKYDHPPQPNDPPRFWDWIKIWHGHPDGMTIIIIITTLLGAALQAFRQLRGLSVCPHPVRVSSRPPIDTQAIAMAMATDQFPSNQTNAKDFRYGYAFNSRDLQDVSSSDGSSRRSVLSSLRSVLSDVPVDPDDHCSVVRDDPPPSTRHISNVSVVSCCVDVSVLSRLLQNALSLQCVPPGDPRSVVVSSCRRHPVSNVDPDHRDDHDFSLRSHFWNVVDDNDDGDDAPVRSGDDLQVNLVNQVAFDDPGFHQLKDFAPVCVCCQFPVCCPGSVNSCCRHQSFNQWDFDQDPVPRGTGIHGNSGRHQVNCSLCGNHHVSRIDHGRTRRNGHTRDDGD

InterPro domains:
  IPR007859 ETF-QO/FixX, C-terminal domain [PF05187] (556-661)
  IPR017896 4Fe-4S ferredoxin-type, iron-sulphur binding domain [PS51379] (623-652)
  IPR036188 FAD/NAD(P)-binding domain superfamily [G3DSA:3.50.50.60] (98-496)
  IPR036188 FAD/NAD(P)-binding domain superfamily [SSF51905] (95-558)
  IPR040156 Electron transfer flavoprotein-ubiquinone oxidoreductase [PTHR10617] (69-663)
  IPR049398 ETF-QO/FixC, ubiquinone-binding [PF21162] (307-404)

Secondary structure (DSSP, 8-state):
-----------------PPPP--------------------------------------------S---PPP---PPP--------HHHHHTSPPPEEEEEEEEE--SHHHHHHHHHHHHH-TTS-EEEEESBSSTTTT-----EE-THHHHHH-GGGTTTHHHHHHHHHS--EEEP-EEEEEEE-SS-EEEEPGGGS-GGG--TT-EEE-HHHHHHHHHHHHHHTT-EEEET--EEEEEEETTEEEEEEEPPEEE-TTSPEEEEEEPPPEEEEEEEEE---TT-HHHHHHHHHTT-S-TTPPPP-EEEEEEEEEE--GGG--TTEEEEEEETTTT-STT----EEEEEEEETTTEEEEEEEEETT---TT--HHHHHHHHHTSTTTGGGTTT-EEEEEEEEEEE-SGGGG----EEBTEEE-GGGTT--BTTTTB-HHHHHHHHHHHHHHHHHHHTTPPPHHHHSS--TTPPPPB-THHHHHHHTSHHHHHHHHTTTHHHHHHHHHHHHHHHHHIIIIIIITT--S--------GGGGPPPGGGSPPP-PPPP-SSSS--HHHHHGGGT-B--SSS--SEEE-GGGHHIIIIIHHHHH--THHHH-TT--EEEEEETTTTEEEEEE-GGG-----THHHH-GGG-EEE---STB-B---S--